Protein AF-0000000082684789 (afdb_homodimer)

Structure (mmCIF, N/CA/C/O backbone):
data_AF-0000000082684789-model_v1
#
loop_
_entity.id
_entity.type
_entity.pdbx_description
1 polymer 'Methyltransferase-like protein 23'
#
loop_
_atom_site.group_PDB
_atom_site.id
_atom_site.type_symbol
_atom_site.label_atom_id
_atom_site.label_alt_id
_atom_site.label_comp_id
_atom_site.label_asym_id
_atom_site.label_entity_id
_atom_site.label_seq_id
_atom_site.pdbx_PDB_ins_code
_atom_site.Cartn_x
_atom_site.Cartn_y
_atom_site.Cartn_z
_atom_site.occupancy
_atom_site.B_iso_or_equiv
_atom_site.auth_seq_id
_atom_site.auth_comp_id
_atom_site.auth_asym_id
_atom_site.auth_atom_id
_atom_site.pdbx_PDB_model_num
ATOM 1 N N . MET A 1 1 ? 18.297 11.562 -16.562 1 19.14 1 MET A N 1
ATOM 2 C CA . MET A 1 1 ? 18.391 10.281 -15.867 1 19.14 1 MET A CA 1
ATOM 3 C C . MET A 1 1 ? 17.328 10.18 -14.773 1 19.14 1 MET A C 1
ATOM 5 O O . MET A 1 1 ? 17.469 10.797 -13.711 1 19.14 1 MET A O 1
ATOM 9 N N . CYS A 1 2 ? 16.109 10.328 -15.102 1 23.72 2 CYS A N 1
ATOM 10 C CA . CYS A 1 2 ? 14.914 10.484 -14.289 1 23.72 2 CYS A CA 1
ATOM 11 C C . CYS A 1 2 ? 14.875 9.461 -13.156 1 23.72 2 CYS A C 1
ATOM 13 O O . CYS A 1 2 ? 14.977 8.258 -13.406 1 23.72 2 CYS A O 1
ATOM 15 N N . GLU A 1 3 ? 15.445 9.695 -12.086 1 31.06 3 GLU A N 1
ATOM 16 C CA . GLU A 1 3 ? 15.523 8.859 -10.891 1 31.06 3 GLU A CA 1
ATOM 17 C C . GLU A 1 3 ? 14.211 8.125 -10.641 1 31.06 3 GLU A C 1
ATOM 19 O O . GLU A 1 3 ? 13.148 8.742 -10.602 1 31.06 3 GLU A O 1
ATOM 24 N N . GLY A 1 4 ? 14.023 7.062 -11.297 1 33.69 4 GLY A N 1
ATOM 25 C CA . GLY A 1 4 ? 12.883 6.16 -11.266 1 33.69 4 GLY A CA 1
ATOM 26 C C . GLY A 1 4 ? 12.148 6.176 -9.938 1 33.69 4 GLY A C 1
ATOM 27 O O . GLY A 1 4 ? 12.766 6.109 -8.875 1 33.69 4 GLY A O 1
ATOM 28 N N . GLU A 1 5 ? 11.141 6.98 -9.734 1 38.53 5 GLU A N 1
ATOM 29 C CA . GLU A 1 5 ? 10.203 7.152 -8.633 1 38.53 5 GLU A CA 1
ATOM 30 C C . GLU A 1 5 ? 9.969 5.832 -7.895 1 38.53 5 GLU A C 1
ATOM 32 O O . GLU A 1 5 ? 9.398 4.895 -8.453 1 38.53 5 GLU A O 1
ATOM 37 N N . LYS A 1 6 ? 10.977 5.301 -7.281 1 45.12 6 LYS A N 1
ATOM 38 C CA . LYS A 1 6 ? 10.875 4.094 -6.465 1 45.12 6 LYS A CA 1
ATOM 39 C C . LYS A 1 6 ? 9.562 4.055 -5.691 1 45.12 6 LYS A C 1
ATOM 41 O O . LYS A 1 6 ? 9.266 4.973 -4.926 1 45.12 6 LYS A O 1
ATOM 46 N N . SER A 1 7 ? 8.484 3.568 -6.297 1 54.78 7 SER A N 1
ATOM 47 C CA . SER A 1 7 ? 7.215 3.33 -5.617 1 54.78 7 SER A CA 1
ATOM 48 C C . SER A 1 7 ? 7.438 2.762 -4.219 1 54.78 7 SER A C 1
ATOM 50 O O . SER A 1 7 ? 8.219 1.825 -4.043 1 54.78 7 SER A O 1
ATOM 52 N N . GLY A 1 8 ? 7.152 3.535 -3.172 1 64.69 8 GLY A N 1
ATOM 53 C CA . GLY A 1 8 ? 7.195 3.025 -1.812 1 64.69 8 GLY A CA 1
ATOM 54 C C . GLY A 1 8 ? 6.41 1.742 -1.628 1 64.69 8 GLY A C 1
ATOM 55 O O . GLY A 1 8 ? 5.5 1.45 -2.404 1 64.69 8 GLY A O 1
ATOM 56 N N . PHE A 1 9 ? 7.109 0.784 -1.031 1 71.69 9 PHE A N 1
ATOM 57 C CA . PHE A 1 9 ? 6.371 -0.429 -0.708 1 71.69 9 PHE A CA 1
ATOM 58 C C . PHE A 1 9 ? 6.418 -0.711 0.789 1 71.69 9 PHE A C 1
ATOM 60 O O . PHE A 1 9 ? 7.246 -0.146 1.506 1 71.69 9 PHE A O 1
ATOM 67 N N . MET A 1 10 ? 5.402 -1.311 1.265 1 74.19 10 MET A N 1
ATOM 68 C CA . MET A 1 10 ? 5.418 -1.916 2.594 1 74.19 10 MET A CA 1
ATOM 69 C C . MET A 1 10 ? 5.676 -3.416 2.506 1 74.19 10 MET A C 1
ATOM 71 O O . MET A 1 10 ? 5.457 -4.027 1.457 1 74.19 10 MET A O 1
ATOM 75 N N . VAL A 1 11 ? 6.281 -3.916 3.646 1 79.12 11 VAL A N 1
ATOM 76 C CA . VAL A 1 11 ? 6.516 -5.355 3.707 1 79.12 11 VAL A CA 1
ATOM 77 C C . VAL A 1 11 ? 5.469 -6.012 4.605 1 79.12 11 VAL A C 1
ATOM 79 O O . VAL A 1 11 ? 5.238 -5.562 5.73 1 79.12 11 VAL A O 1
ATOM 82 N N . ARG A 1 12 ? 4.789 -6.977 4.039 1 82.25 12 ARG A N 1
ATOM 83 C CA . ARG A 1 12 ? 3.82 -7.742 4.82 1 82.25 12 ARG A CA 1
ATOM 84 C C . ARG A 1 12 ? 4.367 -9.125 5.16 1 82.25 12 ARG A C 1
ATOM 86 O O . ARG A 1 12 ? 4.984 -9.781 4.32 1 82.25 12 ARG A O 1
ATOM 93 N N . GLN A 1 13 ? 4.152 -9.43 6.461 1 84.19 13 GLN A N 1
ATOM 94 C CA . GLN A 1 13 ? 4.555 -10.75 6.93 1 84.19 13 GLN A CA 1
ATOM 95 C C . GLN A 1 13 ? 3.393 -11.734 6.875 1 84.19 13 GLN A C 1
ATOM 97 O O . GLN A 1 13 ? 2.268 -11.398 7.254 1 84.19 13 GLN A O 1
ATOM 102 N N . TYR A 1 14 ? 3.6 -12.938 6.328 1 88.69 14 TYR A N 1
ATOM 103 C CA . TYR A 1 14 ? 2.641 -14.031 6.328 1 88.69 14 TYR A CA 1
ATOM 104 C C . TYR A 1 14 ? 3.201 -15.25 7.055 1 88.69 14 TYR A C 1
ATOM 106 O O . TYR A 1 14 ? 4.367 -15.609 6.871 1 88.69 14 TYR A O 1
ATOM 114 N N . THR A 1 15 ? 2.396 -15.844 7.891 1 89.31 15 THR A N 1
ATOM 115 C CA . THR A 1 15 ? 2.826 -16.984 8.688 1 89.31 15 THR A CA 1
ATOM 116 C C . THR A 1 15 ? 1.947 -18.203 8.398 1 89.31 15 THR A C 1
ATOM 118 O O . THR A 1 15 ? 0.724 -18.141 8.547 1 89.31 15 THR A O 1
ATOM 121 N N . PHE A 1 16 ? 2.578 -19.234 8.031 1 92.31 16 PHE A N 1
ATOM 122 C CA . PHE A 1 16 ? 1.882 -20.484 7.766 1 92.31 16 PHE A CA 1
ATOM 123 C C . PHE A 1 16 ? 2.258 -21.547 8.797 1 92.31 16 PHE A C 1
ATOM 125 O O . PHE A 1 16 ? 3.438 -21.719 9.102 1 92.31 16 PHE A O 1
ATOM 132 N N . GLY A 1 17 ? 1.18 -22.297 9.25 1 86.44 17 GLY A N 1
ATOM 133 C CA . GLY A 1 17 ? 1.392 -23.312 10.273 1 86.44 17 GLY A CA 1
ATOM 134 C C . GLY A 1 17 ? 1.145 -22.797 11.68 1 86.44 17 GLY A C 1
ATOM 135 O O . GLY A 1 17 ? 0.669 -21.672 11.867 1 86.44 17 GLY A O 1
ATOM 136 N N . LYS A 1 18 ? 0.953 -23.609 12.734 1 69.31 18 LYS A N 1
ATOM 137 C CA . LYS A 1 18 ? 0.599 -23.281 14.117 1 69.31 18 LYS A CA 1
ATOM 138 C C . LYS A 1 18 ? 1.829 -22.844 14.914 1 69.31 18 LYS A C 1
ATOM 140 O O . LYS A 1 18 ? 2.92 -23.391 14.711 1 69.31 18 LYS A O 1
ATOM 145 N N . GLU A 1 19 ? 1.766 -21.578 15.477 1 57.12 19 GLU A N 1
ATOM 146 C CA . GLU A 1 19 ? 2.727 -21.266 16.531 1 57.12 19 GLU A CA 1
ATOM 147 C C . GLU A 1 19 ? 2.781 -22.375 17.578 1 57.12 19 GLU A C 1
ATOM 149 O O . GLU A 1 19 ? 3.266 -22.156 18.688 1 57.12 19 GLU A O 1
ATOM 154 N N . THR A 1 20 ? 2.008 -23.391 17.547 1 49.44 20 THR A N 1
ATOM 155 C CA . THR A 1 20 ? 2.002 -24.25 18.719 1 49.44 20 THR A CA 1
ATOM 156 C C . THR A 1 20 ? 3.385 -24.844 18.969 1 49.44 20 THR A C 1
ATOM 158 O O . THR A 1 20 ? 4.168 -25 18.031 1 49.44 20 THR A O 1
ATOM 161 N N . GLY A 1 21 ? 3.754 -25.156 20.312 1 42.91 21 GLY A N 1
ATOM 162 C CA . GLY A 1 21 ? 4.871 -25.828 20.969 1 42.91 21 GLY A CA 1
ATOM 163 C C . GLY A 1 21 ? 5.438 -26.969 20.141 1 42.91 21 GLY A C 1
ATOM 164 O O . GLY A 1 21 ? 5.238 -27.031 18.922 1 42.91 21 GLY A O 1
ATOM 165 N N . GLU A 1 22 ? 5.379 -28.297 20.812 1 41.25 22 GLU A N 1
ATOM 166 C CA . GLU A 1 22 ? 6.234 -29.484 20.875 1 41.25 22 GLU A CA 1
ATOM 167 C C . GLU A 1 22 ? 6.062 -30.344 19.609 1 41.25 22 GLU A C 1
ATOM 169 O O . GLU A 1 22 ? 6.434 -31.516 19.609 1 41.25 22 GLU A O 1
ATOM 174 N N . ASN A 1 23 ? 5.168 -29.984 18.656 1 45.16 23 ASN A N 1
ATOM 175 C CA . ASN A 1 23 ? 5.145 -31.25 17.922 1 45.16 23 ASN A CA 1
ATOM 176 C C . ASN A 1 23 ? 6.504 -31.562 17.297 1 45.16 23 ASN A C 1
ATOM 178 O O . ASN A 1 23 ? 7.227 -30.656 16.891 1 45.16 23 ASN A O 1
ATOM 182 N N . GLU A 1 24 ? 7 -32.688 17.547 1 44.59 24 GLU A N 1
ATOM 183 C CA . GLU A 1 24 ? 8.273 -33.375 17.312 1 44.59 24 GLU A CA 1
ATOM 184 C C . GLU A 1 24 ? 8.789 -33.094 15.898 1 44.59 24 GLU A C 1
ATOM 186 O O . GLU A 1 24 ? 10 -33.094 15.672 1 44.59 24 GLU A O 1
ATOM 191 N N . ASP A 1 25 ? 8.039 -33.5 14.781 1 44.06 25 ASP A N 1
ATOM 192 C CA . ASP A 1 25 ? 8.523 -33.75 13.422 1 44.06 25 ASP A CA 1
ATOM 193 C C . ASP A 1 25 ? 8.469 -32.469 12.586 1 44.06 25 ASP A C 1
ATOM 195 O O . ASP A 1 25 ? 7.387 -31.922 12.336 1 44.06 25 ASP A O 1
ATOM 199 N N . GLY A 1 26 ? 9.641 -31.656 12.07 1 53.81 26 GLY A N 1
ATOM 200 C CA . GLY A 1 26 ? 10.164 -30.734 11.078 1 53.81 26 GLY A CA 1
ATOM 201 C C . GLY A 1 26 ? 9.531 -29.359 11.164 1 53.81 26 GLY A C 1
ATOM 202 O O . GLY A 1 26 ? 8.773 -29.062 12.094 1 53.81 26 GLY A O 1
ATOM 203 N N . ARG A 1 27 ? 9.656 -28.344 9.984 1 62.38 27 ARG A N 1
ATOM 204 C CA . ARG A 1 27 ? 9.344 -26.922 9.969 1 62.38 27 ARG A CA 1
ATOM 205 C C . ARG A 1 27 ? 7.871 -26.688 10.266 1 62.38 27 ARG A C 1
ATOM 207 O O . ARG A 1 27 ? 7.004 -27.047 9.461 1 62.38 27 ARG A O 1
ATOM 214 N N . SER A 1 28 ? 7.441 -26.438 11.445 1 80.19 28 SER A N 1
ATOM 215 C CA . SER A 1 28 ? 6.07 -26.266 11.914 1 80.19 28 SER A CA 1
ATOM 216 C C . SER A 1 28 ? 5.508 -24.922 11.492 1 80.19 28 SER A C 1
ATOM 218 O O . SER A 1 28 ? 4.289 -24.719 11.453 1 80.19 28 SER A O 1
ATOM 220 N N . GLU A 1 29 ? 6.465 -24.094 11.141 1 89.62 29 GLU A N 1
ATOM 221 C CA . GLU A 1 29 ? 5.98 -22.766 10.789 1 89.62 29 GLU A CA 1
ATOM 222 C C . GLU A 1 29 ? 6.844 -22.141 9.695 1 89.62 29 GLU A C 1
ATOM 224 O O . GLU A 1 29 ? 8.047 -22.391 9.625 1 89.62 29 GLU A O 1
ATOM 229 N N . LEU A 1 30 ? 6.262 -21.438 8.766 1 92.38 30 LEU A N 1
ATOM 230 C CA . LEU A 1 30 ? 6.973 -20.703 7.734 1 92.38 30 LEU A CA 1
ATOM 231 C C . LEU A 1 30 ? 6.551 -19.234 7.734 1 92.38 30 LEU A C 1
ATOM 233 O O . LEU A 1 30 ? 5.355 -18.922 7.719 1 92.38 30 LEU A O 1
ATOM 237 N N . VAL A 1 31 ? 7.578 -18.406 7.875 1 90.38 31 VAL A N 1
ATOM 238 C CA . VAL A 1 31 ? 7.336 -16.969 7.789 1 90.38 31 VAL A CA 1
ATOM 239 C C . VAL A 1 31 ? 7.926 -16.422 6.488 1 90.38 31 VAL A C 1
ATOM 241 O O . VAL A 1 31 ? 9.078 -16.703 6.156 1 90.38 31 VAL A O 1
ATOM 244 N N . VAL A 1 32 ? 7.086 -15.703 5.688 1 93.38 32 VAL A N 1
ATOM 245 C CA . VAL A 1 32 ? 7.586 -15.086 4.461 1 93.38 32 VAL A CA 1
ATOM 246 C C . VAL A 1 32 ? 7.254 -13.602 4.453 1 93.38 32 VAL A C 1
ATOM 248 O O . VAL A 1 32 ? 6.344 -13.156 5.16 1 93.38 32 VAL A O 1
ATOM 251 N N . PHE A 1 33 ? 8.047 -12.812 3.717 1 88.56 33 PHE A N 1
ATOM 252 C CA . PHE A 1 33 ? 7.914 -11.367 3.617 1 88.56 33 PHE A CA 1
ATOM 253 C C . PHE A 1 33 ? 7.633 -10.945 2.18 1 88.56 33 PHE A C 1
ATOM 255 O O . PHE A 1 33 ? 8.391 -11.281 1.27 1 88.56 33 PHE A O 1
ATOM 262 N N . ILE A 1 34 ? 6.473 -10.258 1.974 1 92.19 34 ILE A N 1
ATOM 263 C CA . ILE A 1 34 ? 6.047 -9.891 0.628 1 92.19 34 ILE A CA 1
ATOM 264 C C . ILE A 1 34 ? 5.883 -8.375 0.537 1 92.19 34 ILE A C 1
ATOM 266 O O . ILE A 1 34 ? 5.266 -7.758 1.409 1 92.19 34 ILE A O 1
ATOM 270 N N . PRO A 1 35 ? 6.445 -7.754 -0.498 1 86.5 35 PRO A N 1
ATOM 271 C CA . PRO A 1 35 ? 6.238 -6.312 -0.675 1 86.5 35 PRO A CA 1
ATOM 272 C C . PRO A 1 35 ? 4.836 -5.977 -1.176 1 86.5 35 PRO A C 1
ATOM 274 O O . PRO A 1 35 ? 4.266 -6.723 -1.978 1 86.5 35 PRO A O 1
ATOM 277 N N . GLU A 1 36 ? 4.203 -5.039 -0.652 1 81.06 36 GLU A N 1
ATOM 278 C CA . GLU A 1 36 ? 2.998 -4.41 -1.182 1 81.06 36 GLU A CA 1
ATOM 279 C C . GLU A 1 36 ? 3.271 -2.977 -1.623 1 81.06 36 GLU A C 1
ATOM 281 O O . GLU A 1 36 ? 3.662 -2.135 -0.812 1 81.06 36 GLU A O 1
ATOM 286 N N . ILE A 1 37 ? 2.963 -2.762 -2.881 1 74.75 37 ILE A N 1
ATOM 287 C CA . ILE A 1 37 ? 3.418 -1.525 -3.506 1 74.75 37 ILE A CA 1
ATOM 288 C C . ILE A 1 37 ? 2.398 -0.417 -3.258 1 74.75 37 ILE A C 1
ATOM 290 O O . ILE A 1 37 ? 1.202 -0.599 -3.502 1 74.75 37 ILE A O 1
ATOM 294 N N . LEU A 1 38 ? 2.887 0.629 -2.748 1 72.38 38 LEU A N 1
ATOM 295 C CA . LEU A 1 38 ? 2.037 1.773 -2.438 1 72.38 38 LEU A CA 1
ATOM 296 C C . LEU A 1 38 ? 1.872 2.676 -3.654 1 72.38 38 LEU A C 1
ATOM 298 O O . LEU A 1 38 ? 2.727 2.689 -4.543 1 72.38 38 LEU A O 1
ATOM 302 N N . ASN A 1 39 ? 0.691 3.227 -3.711 1 72 39 ASN A N 1
ATOM 303 C CA . ASN A 1 39 ? 0.444 4.238 -4.734 1 72 39 ASN A CA 1
ATOM 304 C C . ASN A 1 39 ? 1.445 5.383 -4.645 1 72 39 ASN A C 1
ATOM 306 O O . ASN A 1 39 ? 1.787 5.828 -3.547 1 72 39 ASN A O 1
ATOM 310 N N . SER A 1 40 ? 2.043 5.758 -5.738 1 64.31 40 SER A N 1
ATOM 311 C CA . SER A 1 40 ? 3.094 6.77 -5.781 1 64.31 40 SER A CA 1
ATOM 312 C C . SER A 1 40 ? 2.51 8.18 -5.73 1 64.31 40 SER A C 1
ATOM 314 O O . SER A 1 40 ? 3.248 9.156 -5.59 1 64.31 40 SER A O 1
ATOM 316 N N . GLN A 1 41 ? 1.21 8.18 -5.754 1 72 41 GLN A N 1
ATOM 317 C CA . GLN A 1 41 ? 0.599 9.508 -5.746 1 72 41 GLN A CA 1
ATOM 318 C C . GLN A 1 41 ? 0.696 10.148 -4.367 1 72 41 GLN A C 1
ATOM 320 O O . GLN A 1 41 ? 0.856 9.453 -3.361 1 72 41 GLN A O 1
ATOM 325 N N . TYR A 1 42 ? 0.757 11.453 -4.363 1 76.31 42 TYR A N 1
ATOM 326 C CA . TYR A 1 42 ? 0.801 12.211 -3.119 1 76.31 42 TYR A CA 1
ATOM 327 C C . TYR A 1 42 ? -0.381 11.859 -2.225 1 76.31 42 TYR A C 1
ATOM 329 O O . TYR A 1 42 ? -1.503 11.688 -2.705 1 76.31 42 TYR A O 1
ATOM 337 N N . GLY A 1 43 ? -0.044 11.773 -0.894 1 84.25 43 GLY A N 1
ATOM 338 C CA . GLY A 1 43 ? -1.123 11.664 0.075 1 84.25 43 GLY A CA 1
ATOM 339 C C . GLY A 1 43 ? -1.667 10.25 0.202 1 84.25 43 GLY A C 1
ATOM 340 O O . GLY A 1 43 ? -2.826 10.062 0.576 1 84.25 43 GLY A O 1
ATOM 341 N N . THR A 1 44 ? -0.88 9.297 -0.128 1 85.12 44 THR A N 1
ATOM 342 C CA . THR A 1 44 ? -1.43 7.941 -0.173 1 85.12 44 THR A CA 1
ATOM 343 C C . THR A 1 44 ? -0.842 7.082 0.942 1 85.12 44 THR A C 1
ATOM 345 O O . THR A 1 44 ? -1.305 5.965 1.181 1 85.12 44 THR A O 1
ATOM 348 N N . TYR A 1 45 ? 0.133 7.574 1.597 1 84.31 45 TYR A N 1
ATOM 349 C CA . TYR A 1 45 ? 0.722 6.844 2.715 1 84.31 45 TYR A CA 1
ATOM 350 C C . TYR A 1 45 ? 1.337 7.801 3.727 1 84.31 45 TYR A C 1
ATOM 352 O O . TYR A 1 45 ? 1.426 9.008 3.477 1 84.31 45 TYR A O 1
ATOM 360 N N . VAL A 1 46 ? 1.691 7.27 4.848 1 87.69 46 VAL A N 1
ATOM 361 C CA . VAL A 1 46 ? 2.285 8.078 5.906 1 87.69 46 VAL A CA 1
ATOM 362 C C . VAL A 1 46 ? 3.793 8.195 5.684 1 87.69 46 VAL A C 1
ATOM 364 O O . VAL A 1 46 ? 4.492 7.184 5.605 1 87.69 46 VAL A O 1
ATOM 367 N N . TRP A 1 47 ? 4.285 9.391 5.609 1 85.94 47 TRP A N 1
ATOM 368 C CA . TRP A 1 47 ? 5.715 9.672 5.52 1 85.94 47 TRP A CA 1
ATOM 369 C C . TRP A 1 47 ? 6.324 9.844 6.906 1 85.94 47 TRP A C 1
ATOM 371 O O . TRP A 1 47 ? 5.613 10.148 7.871 1 85.94 47 TRP A O 1
ATOM 381 N N . PRO A 1 48 ? 7.625 9.648 7.055 1 88.62 48 PRO A N 1
ATOM 382 C CA . PRO A 1 48 ? 8.281 9.797 8.359 1 88.62 48 PRO A CA 1
ATOM 383 C C . PRO A 1 48 ? 7.98 11.141 9.016 1 88.62 48 PRO A C 1
ATOM 385 O O . PRO A 1 48 ? 7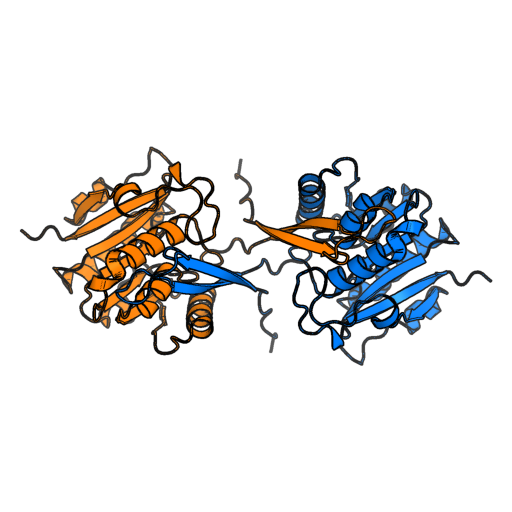.789 11.203 10.234 1 88.62 48 PRO A O 1
ATOM 388 N N . CYS A 1 49 ? 7.945 12.164 8.242 1 94.06 49 CYS A N 1
ATOM 389 C CA . CYS A 1 49 ? 7.684 13.492 8.781 1 94.06 49 CYS A CA 1
ATOM 390 C C . CYS A 1 49 ? 6.332 13.547 9.477 1 94.06 49 CYS A C 1
ATOM 392 O O . CYS A 1 49 ? 6.164 14.266 10.469 1 94.06 49 CYS A O 1
ATOM 394 N N . ALA A 1 50 ? 5.375 12.836 8.906 1 95.69 50 ALA A N 1
ATOM 395 C CA . ALA A 1 50 ? 4.039 12.812 9.5 1 95.69 50 ALA A CA 1
ATOM 396 C C . ALA A 1 50 ? 4.059 12.148 10.875 1 95.69 50 ALA A C 1
ATOM 398 O O . ALA A 1 50 ? 3.369 12.594 11.797 1 95.69 50 ALA A O 1
ATOM 399 N N . VAL A 1 51 ? 4.852 11.125 11.039 1 93.94 51 VAL A N 1
ATOM 400 C CA . VAL A 1 51 ? 4.961 10.43 12.32 1 93.94 51 VAL A CA 1
ATOM 401 C C . VAL A 1 51 ? 5.598 11.352 13.359 1 93.94 51 VAL A C 1
ATOM 403 O O . VAL A 1 51 ? 5.133 11.43 14.5 1 93.94 51 VAL A O 1
ATOM 406 N N . VAL A 1 52 ? 6.617 12.055 12.945 1 95.62 52 VAL A N 1
ATOM 407 C CA . VAL A 1 52 ? 7.328 12.969 13.836 1 95.62 52 VAL A CA 1
ATOM 408 C C . VAL A 1 52 ? 6.395 14.094 14.273 1 95.62 52 VAL A C 1
ATOM 410 O O . VAL A 1 52 ? 6.316 14.414 15.461 1 95.62 52 VAL A O 1
ATOM 413 N N . LEU A 1 53 ? 5.695 14.703 13.312 1 98.19 53 LEU A N 1
ATOM 414 C CA . LEU A 1 53 ? 4.758 15.758 13.664 1 98.19 53 LEU A CA 1
ATOM 415 C C . LEU A 1 53 ? 3.658 15.227 14.578 1 98.19 53 LEU A C 1
ATOM 417 O O . LEU A 1 53 ? 3.264 15.898 15.539 1 98.19 53 LEU A O 1
ATOM 421 N N . ALA A 1 54 ? 3.16 14.039 14.266 1 98.19 54 ALA A N 1
ATOM 422 C CA . ALA A 1 54 ? 2.139 13.43 15.117 1 98.19 54 ALA A CA 1
ATOM 423 C C . ALA A 1 54 ? 2.658 13.219 16.531 1 98.19 54 ALA A C 1
ATOM 425 O O . ALA A 1 54 ? 1.926 13.422 17.5 1 98.19 54 ALA A O 1
ATOM 426 N N . GLN A 1 55 ? 3.895 12.797 16.656 1 96.19 55 GLN A N 1
ATOM 427 C CA . GLN A 1 55 ? 4.52 12.641 17.969 1 96.19 55 GLN A CA 1
ATOM 428 C C . GLN A 1 55 ? 4.574 13.969 18.703 1 96.19 55 GLN A C 1
ATOM 430 O O . GLN A 1 55 ? 4.387 14.016 19.922 1 96.19 55 GLN A O 1
ATOM 435 N N . TYR A 1 56 ? 4.906 15.023 18.016 1 98.06 56 TYR A N 1
ATOM 436 C CA . TYR A 1 56 ? 4.918 16.344 18.641 1 98.06 56 TYR A CA 1
ATOM 437 C C . TYR A 1 56 ? 3.533 16.719 19.141 1 98.06 56 TYR A C 1
ATOM 439 O O . TYR A 1 56 ? 3.393 17.25 20.25 1 98.06 56 TYR A O 1
ATOM 447 N N . VAL A 1 57 ? 2.529 16.469 18.297 1 98.5 57 VAL A N 1
ATOM 448 C CA . VAL A 1 57 ? 1.14 16.734 18.672 1 98.5 57 VAL A CA 1
ATOM 449 C C . VAL A 1 57 ? 0.787 15.945 19.922 1 98.5 57 VAL A C 1
ATOM 451 O O . VAL A 1 57 ? 0.25 16.5 20.891 1 98.5 57 VAL A O 1
ATOM 454 N N . TRP A 1 58 ? 1.116 14.727 19.969 1 97.38 58 TRP A N 1
ATOM 455 C CA . TRP A 1 58 ? 0.843 13.867 21.125 1 97.38 58 TRP A CA 1
ATOM 456 C C . TRP A 1 58 ? 1.562 14.383 22.359 1 97.38 58 TRP A C 1
ATOM 458 O O . TRP A 1 58 ? 0.981 14.43 23.453 1 97.38 58 TRP A O 1
ATOM 468 N N . PHE A 1 59 ? 2.807 14.703 22.188 1 95.81 59 PHE A N 1
ATOM 469 C CA . PHE A 1 59 ? 3.617 15.18 23.297 1 95.81 59 PHE A CA 1
ATOM 470 C C . PHE A 1 59 ? 2.99 16.406 23.938 1 95.81 59 PHE A C 1
ATOM 472 O O . PHE A 1 59 ? 3.059 16.594 25.156 1 95.81 59 PHE A O 1
ATOM 479 N N . HIS A 1 60 ? 2.367 17.266 23.172 1 97.31 60 HIS A N 1
ATOM 480 C CA . HIS A 1 60 ? 1.754 18.5 23.656 1 97.31 60 HIS A CA 1
ATOM 481 C C . HIS A 1 60 ? 0.239 18.344 23.75 1 97.31 60 HIS A C 1
ATOM 483 O O . HIS A 1 60 ? -0.49 19.344 23.672 1 97.31 60 HIS A O 1
ATOM 489 N N . ARG A 1 61 ? -0.238 17.156 23.875 1 96.44 61 ARG A N 1
ATOM 490 C CA . ARG A 1 61 ? -1.66 16.844 23.797 1 96.44 61 ARG A CA 1
ATOM 491 C C . ARG A 1 61 ? -2.451 17.609 24.859 1 96.44 61 ARG A C 1
ATOM 493 O O . ARG A 1 61 ? -3.602 17.984 24.625 1 96.44 61 ARG A O 1
ATOM 500 N N . ARG A 1 62 ? -1.939 17.859 25.984 1 94.75 62 ARG A N 1
ATOM 501 C CA . ARG A 1 62 ? -2.648 18.5 27.078 1 94.75 62 ARG A CA 1
ATOM 502 C C . ARG A 1 62 ? -3.004 19.953 26.734 1 94.75 62 ARG A C 1
ATOM 504 O O . ARG A 1 62 ? -3.947 20.516 27.297 1 94.75 62 ARG A O 1
ATOM 511 N N . GLU A 1 63 ? -2.289 20.484 25.797 1 95.69 63 GLU A N 1
ATOM 512 C CA . GLU A 1 63 ? -2.521 21.875 25.422 1 95.69 63 GLU A CA 1
ATOM 513 C C . GLU A 1 63 ? -3.494 21.969 24.25 1 95.69 63 GLU A C 1
ATOM 515 O O . GLU A 1 63 ? -3.906 23.062 23.859 1 95.69 63 GLU A O 1
ATOM 520 N N . LEU A 1 64 ? -3.945 20.875 23.766 1 96.94 64 LEU A N 1
ATOM 521 C CA . LEU A 1 64 ? -4.652 20.891 22.484 1 96.94 64 LEU A CA 1
ATOM 522 C C . LEU A 1 64 ? -6.16 20.984 22.703 1 96.94 64 LEU A C 1
ATOM 524 O O . LEU A 1 64 ? -6.906 21.281 21.766 1 96.94 64 LEU A O 1
ATOM 528 N N . THR A 1 65 ? -6.609 20.703 23.922 1 96.06 65 THR A N 1
ATOM 529 C CA . THR A 1 65 ? -8.047 20.688 24.172 1 96.06 65 THR A CA 1
ATOM 530 C C . THR A 1 65 ? -8.672 22.031 23.812 1 96.06 65 THR A C 1
ATOM 532 O O . THR A 1 65 ? -8.258 23.078 24.328 1 96.06 65 THR A O 1
ATOM 535 N N . GLY A 1 66 ? -9.609 22.031 22.859 1 96.19 66 GLY A N 1
ATOM 536 C CA . GLY A 1 66 ? -10.344 23.234 22.5 1 96.19 66 GLY A CA 1
ATOM 537 C C . GLY A 1 66 ? -9.609 24.094 21.5 1 96.19 66 GLY A C 1
ATOM 538 O O . GLY A 1 66 ? -10.141 25.109 21.016 1 96.19 66 GLY A O 1
ATOM 539 N N . LYS A 1 67 ? -8.391 23.766 21.234 1 98.12 67 LYS A N 1
ATOM 540 C CA . LYS A 1 67 ? -7.625 24.547 20.266 1 98.12 67 LYS A CA 1
ATOM 541 C C . LYS A 1 67 ? -8.141 24.312 18.844 1 98.12 67 LYS A C 1
ATOM 543 O O . LYS A 1 67 ? -8.5 23.188 18.484 1 98.12 67 LYS A O 1
ATOM 548 N N . LYS A 1 68 ? -8.266 25.391 18.094 1 98.5 68 LYS A N 1
ATOM 549 C CA . LYS A 1 68 ? -8.617 25.312 16.672 1 98.5 68 LYS A CA 1
ATOM 550 C C . LYS A 1 68 ? -7.398 25 15.82 1 98.5 68 LYS A C 1
ATOM 552 O O . LYS A 1 68 ? -6.426 25.75 15.805 1 98.5 68 LYS A O 1
ATOM 557 N N . ILE A 1 69 ? -7.5 23.906 15.094 1 98.75 69 ILE A N 1
ATOM 558 C CA . ILE A 1 69 ? -6.328 23.375 14.406 1 98.75 69 ILE A CA 1
ATOM 559 C C . ILE A 1 69 ? -6.668 23.109 12.938 1 98.75 69 ILE A C 1
ATOM 561 O O . ILE A 1 69 ? -7.73 22.562 12.625 1 98.75 69 ILE A O 1
ATOM 565 N N . LEU A 1 70 ? -5.809 23.531 12.008 1 98.81 70 LEU A N 1
ATOM 566 C CA . LEU A 1 70 ? -5.902 23.219 10.586 1 98.81 70 LEU A CA 1
ATOM 567 C C . LEU A 1 70 ? -4.68 22.438 10.117 1 98.81 70 LEU A C 1
ATOM 569 O O . LEU A 1 70 ? -3.543 22.844 10.383 1 98.81 70 LEU A O 1
ATOM 573 N N . GLU A 1 71 ? -4.914 21.297 9.547 1 98.88 71 GLU A N 1
ATOM 574 C CA . GLU A 1 71 ? -3.805 20.641 8.859 1 98.88 71 GLU A CA 1
ATOM 575 C C . GLU A 1 71 ? -3.838 20.922 7.363 1 98.88 71 GLU A C 1
ATOM 577 O O . GLU A 1 71 ? -4.863 20.719 6.711 1 98.88 71 GLU A O 1
ATOM 582 N N . ILE A 1 72 ? -2.75 21.422 6.84 1 98.5 72 ILE A N 1
ATOM 583 C CA . ILE A 1 72 ? -2.65 21.641 5.402 1 98.5 72 ILE A CA 1
ATOM 584 C C . ILE A 1 72 ? -1.842 20.516 4.758 1 98.5 72 ILE A C 1
ATOM 586 O O . ILE A 1 72 ? -0.893 20.016 5.359 1 98.5 72 ILE A O 1
ATOM 590 N N . GLY A 1 73 ? -2.217 20.125 3.52 1 97.75 73 GLY A N 1
ATOM 591 C CA . GLY A 1 73 ? -1.579 18.969 2.912 1 97.75 73 GLY A CA 1
ATOM 592 C C . GLY A 1 73 ? -1.718 17.703 3.742 1 97.75 73 GLY A C 1
ATOM 593 O O . GLY A 1 73 ? -0.73 17.016 3.996 1 97.75 73 GLY A O 1
ATOM 594 N N . ALA A 1 74 ? -2.9 17.406 4.078 1 97.75 74 ALA A N 1
ATOM 595 C CA . ALA A 1 74 ? -3.139 16.406 5.125 1 97.75 74 ALA A CA 1
ATOM 596 C C . ALA A 1 74 ? -2.852 15 4.617 1 97.75 74 ALA A C 1
ATOM 598 O O . ALA A 1 74 ? -2.514 14.109 5.402 1 97.75 74 ALA A O 1
ATOM 599 N N . GLY A 1 75 ? -3.033 14.773 3.283 1 94.88 75 GLY A N 1
ATOM 600 C CA . GLY A 1 75 ? -2.826 13.43 2.779 1 94.88 75 GLY A CA 1
ATOM 601 C C . GLY A 1 75 ? -3.691 12.391 3.473 1 94.88 75 GLY A C 1
ATOM 602 O O . GLY A 1 75 ? -4.918 12.477 3.432 1 94.88 75 GLY A O 1
ATOM 603 N N . VAL A 1 76 ? -3.031 11.469 4.195 1 93.44 76 VAL A N 1
ATOM 604 C CA . VAL A 1 76 ? -3.801 10.477 4.941 1 93.44 76 VAL A CA 1
ATOM 605 C C . VAL A 1 76 ? -3.984 10.945 6.383 1 93.44 76 VAL A C 1
ATOM 607 O O . VAL A 1 76 ? -4.613 10.25 7.188 1 93.44 76 VAL A O 1
ATOM 610 N N . SER A 1 77 ? -3.514 12.094 6.812 1 97.69 77 SER A N 1
ATOM 611 C CA . SER A 1 77 ? -3.926 12.969 7.906 1 97.69 77 SER A CA 1
ATOM 612 C C . SER A 1 77 ? -3.549 12.375 9.258 1 97.69 77 SER A C 1
ATOM 614 O O . SER A 1 77 ? -4.281 12.539 10.242 1 97.69 77 SER A O 1
ATOM 616 N N . LEU A 1 78 ? -2.391 11.727 9.359 1 97 78 LEU A N 1
ATOM 617 C CA . LEU A 1 78 ? -1.991 11.148 10.641 1 97 78 LEU A CA 1
ATOM 618 C C . LEU A 1 78 ? -1.888 12.227 11.711 1 97 78 LEU A C 1
ATOM 620 O O . LEU A 1 78 ? -2.512 12.117 12.773 1 97 78 LEU A O 1
ATOM 624 N N . PRO A 1 79 ? -1.203 13.367 11.547 1 98.69 79 PRO A N 1
ATOM 625 C CA . PRO A 1 79 ? -1.113 14.383 12.602 1 98.69 79 PRO A CA 1
ATOM 626 C C . PRO A 1 79 ? -2.477 14.945 12.992 1 98.69 79 PRO A C 1
ATOM 628 O O . PRO A 1 79 ? -2.762 15.117 14.18 1 98.69 79 PRO A O 1
ATOM 631 N N . GLY A 1 80 ? -3.287 15.25 11.984 1 98.81 80 GLY A N 1
ATOM 632 C CA . GLY A 1 80 ? -4.609 15.789 12.25 1 98.81 80 GLY A CA 1
ATOM 633 C C . GLY A 1 80 ? -5.5 14.836 13.023 1 98.81 80 GLY A C 1
ATOM 634 O O . GLY A 1 80 ? -6.242 15.258 13.914 1 98.81 80 GLY A O 1
ATOM 635 N N . VAL A 1 81 ? -5.449 13.586 12.734 1 98.44 81 VAL A N 1
ATOM 636 C CA . VAL A 1 81 ? -6.223 12.578 13.445 1 98.44 81 VAL A CA 1
ATOM 637 C C . VAL A 1 81 ? -5.785 12.516 14.906 1 98.44 81 VAL A C 1
ATOM 639 O O . VAL A 1 81 ? -6.621 12.477 15.812 1 98.44 81 VAL A O 1
ATOM 642 N N . VAL A 1 82 ? -4.465 12.508 15.148 1 98 82 VAL A N 1
ATOM 643 C CA . VAL A 1 82 ? -3.947 12.5 16.516 1 98 82 VAL A CA 1
ATOM 644 C C . VAL A 1 82 ? -4.43 13.742 17.266 1 98 82 VAL A C 1
ATOM 646 O O . VAL A 1 82 ? -4.883 13.656 18.406 1 98 82 VAL A O 1
ATOM 649 N N . ALA A 1 83 ? -4.402 14.844 16.625 1 98.75 83 ALA A N 1
ATOM 650 C CA . ALA A 1 83 ? -4.836 16.094 17.25 1 98.75 83 ALA A CA 1
ATOM 651 C C . ALA A 1 83 ? -6.312 16.031 17.625 1 98.75 83 ALA A C 1
ATOM 653 O O . ALA A 1 83 ? -6.695 16.453 18.719 1 98.75 83 ALA A O 1
ATOM 654 N N . ALA A 1 84 ? -7.113 15.539 16.688 1 98.5 84 ALA A N 1
ATOM 655 C CA . ALA A 1 84 ? -8.547 15.43 16.953 1 98.5 84 ALA A CA 1
ATOM 656 C C . ALA A 1 84 ? -8.812 14.508 18.141 1 98.5 84 ALA A C 1
ATOM 658 O O . ALA A 1 84 ? -9.617 14.836 19.016 1 98.5 84 ALA A O 1
ATOM 659 N N . LYS A 1 85 ? -8.109 13.406 18.188 1 96.81 85 LYS A N 1
ATOM 660 C CA . LYS A 1 85 ? -8.273 12.43 19.266 1 96.81 85 LYS A CA 1
ATOM 661 C C . LYS A 1 85 ? -7.785 12.992 20.594 1 96.81 85 LYS A C 1
ATOM 663 O O . LYS A 1 85 ? -8.18 12.516 21.656 1 96.81 85 LYS A O 1
ATOM 668 N N . CYS A 1 86 ? -6.953 14.016 20.562 1 96.38 86 CYS A N 1
ATOM 669 C CA . CYS A 1 86 ? -6.434 14.664 21.75 1 96.38 86 CYS A CA 1
ATOM 670 C C . CYS A 1 86 ? -7.309 15.844 22.172 1 96.38 86 CYS A C 1
ATOM 672 O O . CYS A 1 86 ? -6.949 16.609 23.062 1 96.38 86 CYS A O 1
ATOM 674 N N . GLY A 1 87 ? -8.422 16 21.484 1 96.81 87 GLY A N 1
ATOM 675 C CA . GLY A 1 87 ? -9.391 17 21.922 1 96.81 87 GLY A CA 1
ATOM 676 C C . GLY A 1 87 ? -9.336 18.281 21.125 1 96.81 87 GLY A C 1
ATOM 677 O O . GLY A 1 87 ? -10.062 19.234 21.406 1 96.81 87 GLY A O 1
ATOM 678 N N . GLY A 1 88 ? -8.484 18.359 20.125 1 98.25 88 GLY A N 1
ATOM 679 C CA . GLY A 1 88 ? -8.445 19.531 19.266 1 98.25 88 GLY A CA 1
ATOM 680 C C . GLY A 1 88 ? -9.648 19.641 18.359 1 98.25 88 GLY A C 1
ATOM 681 O O . GLY A 1 88 ? -10.242 18.641 17.969 1 98.25 88 GLY A O 1
ATOM 682 N N . GLU A 1 89 ? -10.039 20.859 18.078 1 98.56 89 GLU A N 1
ATOM 683 C CA . GLU A 1 89 ? -11.016 21.141 17.016 1 98.56 89 GLU A CA 1
ATOM 684 C C . GLU A 1 89 ? -10.352 21.234 15.656 1 98.56 89 GLU A C 1
ATOM 686 O O . GLU A 1 89 ? -9.906 22.312 15.25 1 98.56 89 GLU A O 1
ATOM 691 N N . VAL A 1 90 ? -10.367 20.156 14.953 1 98.75 90 VAL A N 1
ATOM 692 C CA . VAL A 1 90 ? -9.477 19.984 13.805 1 98.75 90 VAL A CA 1
ATOM 693 C C . VAL A 1 90 ? -10.266 20.172 12.508 1 98.75 90 VAL A C 1
ATOM 695 O O . VAL A 1 90 ? -11.414 19.719 12.406 1 98.75 90 VAL A O 1
ATOM 698 N N . ILE A 1 91 ? -9.68 20.828 11.57 1 98.75 91 ILE A N 1
ATOM 699 C CA . ILE A 1 91 ? -10.055 20.828 10.164 1 98.75 91 ILE A CA 1
ATOM 700 C C . ILE A 1 91 ? -8.93 20.234 9.328 1 98.75 91 ILE A C 1
ATOM 702 O O . ILE A 1 91 ? -7.762 20.578 9.508 1 98.75 91 ILE A O 1
ATOM 706 N N . LEU A 1 92 ? -9.297 19.281 8.5 1 98.69 92 LEU A N 1
ATOM 707 C CA . LEU A 1 92 ? -8.32 18.703 7.582 1 98.69 92 LEU A CA 1
ATOM 708 C C . LEU A 1 92 ? -8.469 19.312 6.188 1 98.69 92 LEU A C 1
ATOM 710 O O . LEU A 1 92 ? -9.586 19.562 5.727 1 98.69 92 LEU A O 1
ATOM 714 N N . SER A 1 93 ? -7.27 19.531 5.527 1 98.25 93 SER A N 1
ATOM 715 C CA . SER A 1 93 ? -7.348 20.062 4.164 1 98.25 93 SER A CA 1
ATOM 716 C C . SER A 1 93 ? -6.262 19.453 3.279 1 98.25 93 SER A C 1
ATOM 718 O O . SER A 1 93 ? -5.211 19.047 3.771 1 98.25 93 SER A O 1
ATOM 720 N N . ASP A 1 94 ? -6.562 19.375 2.068 1 97.31 94 ASP A N 1
ATOM 721 C CA . ASP A 1 94 ? -5.645 19.078 0.975 1 97.31 94 ASP A CA 1
ATOM 722 C C . ASP A 1 94 ? -6.082 19.766 -0.313 1 97.31 94 ASP A C 1
ATOM 724 O O . ASP A 1 94 ? -7.129 20.422 -0.349 1 97.31 94 ASP A O 1
ATOM 728 N N . SER A 1 95 ? -5.176 19.688 -1.324 1 95.94 95 SER A N 1
ATOM 729 C CA . SER A 1 95 ? -5.441 20.375 -2.578 1 95.94 95 SER A CA 1
ATOM 730 C C . SER A 1 95 ? -6.836 20.062 -3.105 1 95.94 95 SER A C 1
ATOM 732 O O . SER A 1 95 ? -7.234 18.891 -3.158 1 95.94 95 SER A O 1
ATOM 734 N N . ALA A 1 96 ? -7.574 21.109 -3.516 1 94.38 96 ALA A N 1
ATOM 735 C CA . ALA A 1 96 ? -8.898 20.938 -4.117 1 94.38 96 ALA A CA 1
ATOM 736 C C . ALA A 1 96 ? -8.797 20.172 -5.438 1 94.38 96 ALA A C 1
ATOM 738 O O . ALA A 1 96 ? -9.781 19.594 -5.898 1 94.38 96 ALA A O 1
ATOM 739 N N . GLU A 1 97 ? -7.633 20.109 -5.949 1 92.56 97 GLU A N 1
ATOM 740 C CA . GLU A 1 97 ? -7.41 19.469 -7.242 1 92.56 97 GLU A CA 1
ATOM 741 C C . GLU A 1 97 ? -7.086 17.984 -7.074 1 92.56 97 GLU A C 1
ATOM 743 O O . GLU A 1 97 ? -6.93 17.266 -8.062 1 92.56 97 GLU A O 1
ATOM 748 N N . LEU A 1 98 ? -6.957 17.562 -5.906 1 90.69 98 LEU A N 1
ATOM 749 C CA . LEU A 1 98 ? -6.641 16.156 -5.621 1 90.69 98 LEU A CA 1
ATOM 750 C C . LEU A 1 98 ? -7.742 15.508 -4.793 1 90.69 98 LEU A C 1
ATOM 752 O O . LEU A 1 98 ? -7.547 15.219 -3.611 1 90.69 98 LEU A O 1
ATOM 756 N N . PRO A 1 99 ? -8.852 15.195 -5.406 1 90.81 99 PRO A N 1
ATOM 757 C CA . PRO A 1 99 ? -9.984 14.648 -4.664 1 90.81 99 PRO A CA 1
ATOM 758 C C . PRO A 1 99 ? -9.641 13.359 -3.922 1 90.81 99 PRO A C 1
ATOM 760 O O . PRO A 1 99 ? -10.227 13.062 -2.875 1 90.81 99 PRO A O 1
ATOM 763 N N . GLN A 1 100 ? -8.664 12.602 -4.414 1 86.94 100 GLN A N 1
ATOM 764 C CA . GLN A 1 100 ? -8.289 11.352 -3.76 1 86.94 100 GLN A CA 1
ATOM 765 C C . GLN A 1 100 ? -7.695 11.617 -2.377 1 86.94 100 GLN A C 1
ATOM 767 O O . GLN A 1 100 ? -7.879 10.812 -1.457 1 86.94 100 GLN A O 1
ATOM 772 N N . CYS A 1 101 ? -6.965 12.656 -2.258 1 91.81 101 CYS A N 1
ATOM 773 C CA . CYS A 1 101 ? -6.402 13.008 -0.958 1 91.81 101 CYS A CA 1
ATOM 774 C C . CYS A 1 101 ? -7.504 13.367 0.031 1 91.81 101 CYS A C 1
ATOM 776 O O . CYS A 1 101 ? -7.426 13.016 1.21 1 91.81 101 CYS A O 1
ATOM 778 N N . LEU A 1 102 ? -8.523 14.07 -0.458 1 94.88 102 LEU A N 1
ATOM 779 C CA . LEU A 1 102 ? -9.656 14.414 0.393 1 94.88 102 LEU A CA 1
ATOM 780 C C . LEU A 1 102 ? -10.406 13.156 0.829 1 94.88 102 LEU A C 1
ATOM 782 O O . LEU A 1 102 ? -10.805 13.039 1.989 1 94.88 102 LEU A O 1
ATOM 786 N N . GLU A 1 103 ? -10.547 12.305 -0.04 1 92.31 103 GLU A N 1
ATOM 787 C CA . GLU A 1 103 ? -11.195 11.039 0.287 1 92.31 103 GLU A CA 1
ATOM 788 C C . GLU A 1 103 ? -10.398 10.266 1.337 1 92.31 103 GLU A C 1
ATOM 790 O O . GLU A 1 103 ? -10.977 9.656 2.238 1 92.31 103 GLU A O 1
ATOM 795 N N . ASN A 1 104 ? -9.07 10.273 1.177 1 91.56 104 ASN A N 1
ATOM 796 C CA . ASN A 1 104 ? -8.203 9.617 2.156 1 91.56 104 ASN A CA 1
ATOM 797 C C . ASN A 1 104 ? -8.391 10.211 3.549 1 91.56 104 ASN A C 1
ATOM 799 O O . ASN A 1 104 ? -8.398 9.484 4.543 1 91.56 104 ASN A O 1
ATOM 803 N N . CYS A 1 105 ? -8.57 11.516 3.619 1 96.19 105 CYS A N 1
ATOM 804 C CA . CYS A 1 105 ? -8.828 12.18 4.891 1 96.19 105 CYS A CA 1
ATOM 805 C C . CYS A 1 105 ? -10.125 11.68 5.516 1 96.19 105 CYS A C 1
ATOM 807 O O . CYS A 1 105 ? -10.164 11.367 6.707 1 96.19 105 CYS A O 1
ATOM 809 N N . HIS A 1 106 ? -11.125 11.641 4.711 1 95.56 106 HIS A N 1
ATOM 810 C CA . HIS A 1 106 ? -12.414 11.156 5.191 1 95.56 106 HIS A CA 1
ATOM 811 C C . HIS A 1 106 ? -12.305 9.734 5.727 1 95.56 106 HIS A C 1
ATOM 813 O O . HIS A 1 106 ? -12.883 9.414 6.77 1 95.56 106 HIS A O 1
ATOM 819 N N . GLN A 1 107 ? -11.594 8.922 5.043 1 90.19 107 GLN A N 1
ATOM 820 C CA . GLN A 1 107 ? -11.422 7.535 5.473 1 90.19 107 GLN A CA 1
ATOM 821 C C . GLN A 1 107 ? -10.688 7.461 6.809 1 90.19 107 GLN A C 1
ATOM 823 O O . GLN A 1 107 ? -11.055 6.668 7.68 1 90.19 107 GLN A O 1
ATOM 828 N N . SER A 1 108 ? -9.641 8.234 6.934 1 94.44 108 SER A N 1
ATOM 829 C CA . SER A 1 108 ? -8.922 8.289 8.203 1 94.44 108 SER A CA 1
ATOM 830 C C . SER A 1 108 ? -9.836 8.703 9.344 1 94.44 108 SER A C 1
ATOM 832 O O . SER A 1 108 ? -9.781 8.125 10.43 1 94.44 108 SER A O 1
ATOM 834 N N . CYS A 1 109 ? -10.688 9.719 9.078 1 96.56 109 CYS A N 1
ATOM 835 C CA . CYS A 1 109 ? -11.648 10.164 10.086 1 96.56 109 CYS A CA 1
ATOM 836 C C . CYS A 1 109 ? -12.609 9.039 10.453 1 96.56 109 CYS A C 1
ATOM 838 O O . CYS A 1 109 ? -12.852 8.789 11.633 1 96.56 109 CYS A O 1
ATOM 840 N N . GLN A 1 110 ? -13.125 8.398 9.484 1 92.94 110 GLN A N 1
ATOM 841 C CA . GLN A 1 110 ? -14.062 7.297 9.703 1 92.94 110 GLN A CA 1
ATOM 842 C C . GLN A 1 110 ? -13.422 6.188 10.539 1 92.94 110 GLN A C 1
ATOM 844 O O . GLN A 1 110 ? -14.023 5.699 11.492 1 92.94 110 GLN A O 1
ATOM 849 N N . MET A 1 111 ? -12.227 5.859 10.25 1 88.56 111 MET A N 1
ATOM 850 C CA . MET A 1 111 ? -11.523 4.75 10.891 1 88.56 111 MET A CA 1
ATOM 851 C C . MET A 1 111 ? -11.227 5.07 12.352 1 88.56 111 MET A C 1
ATOM 853 O O . MET A 1 111 ? -10.984 4.164 13.156 1 88.56 111 MET A O 1
ATOM 857 N N . ASN A 1 112 ? -11.234 6.312 12.68 1 94.19 112 ASN A N 1
ATOM 858 C CA . ASN A 1 112 ? -10.891 6.711 14.039 1 94.19 112 ASN A CA 1
ATOM 859 C C . ASN A 1 112 ? -12.102 7.262 14.789 1 94.19 112 ASN A C 1
ATOM 861 O O . ASN A 1 112 ? -11.961 7.816 15.883 1 94.19 112 ASN A O 1
ATOM 865 N N . GLY A 1 113 ? -13.273 7.184 14.18 1 92.94 113 GLY A N 1
ATOM 866 C CA . GLY A 1 113 ? -14.508 7.578 14.844 1 92.94 113 GLY A CA 1
ATOM 867 C C . GLY A 1 113 ? -14.625 9.078 15.039 1 92.94 113 GLY A C 1
ATOM 868 O O . GLY A 1 113 ? -15.148 9.531 16.062 1 92.94 113 GLY A O 1
ATOM 869 N N . ILE A 1 114 ? -14.055 9.859 14.242 1 96.44 114 ILE A N 1
ATOM 870 C CA . ILE A 1 114 ? -14.117 11.312 14.352 1 96.44 114 ILE A CA 1
ATOM 871 C C . ILE A 1 114 ? -14.773 11.906 13.109 1 96.44 114 ILE A C 1
ATOM 873 O O . ILE A 1 114 ? -14.227 12.812 12.477 1 96.44 114 ILE A O 1
ATOM 877 N N . LEU A 1 115 ? -15.906 11.516 12.766 1 93.81 115 LEU A N 1
ATOM 878 C CA . LEU A 1 115 ? -16.641 11.859 11.547 1 93.81 115 LEU A CA 1
ATOM 879 C C . LEU A 1 115 ? -17 13.344 11.539 1 93.81 115 LEU A C 1
ATOM 881 O O . LEU A 1 115 ? -17.328 13.898 10.492 1 93.81 115 LEU A O 1
ATOM 885 N N . GLU A 1 116 ? -16.969 13.914 12.664 1 96.06 116 GLU A N 1
ATOM 886 C CA . GLU A 1 116 ? -17.344 15.312 12.781 1 96.06 116 GLU A CA 1
ATOM 887 C C . GLU A 1 116 ? -16.25 16.234 12.25 1 96.06 116 GLU A C 1
ATOM 889 O O . GLU A 1 116 ? -16.484 17.422 12.031 1 96.06 116 GLU A O 1
ATOM 894 N N . VAL A 1 117 ? -15.039 15.742 12.039 1 98.25 117 VAL A N 1
ATOM 895 C CA . VAL A 1 117 ? -13.922 16.547 11.555 1 98.25 117 VAL A CA 1
ATOM 896 C C . VAL A 1 117 ? -14.18 16.984 10.109 1 98.25 117 VAL A C 1
ATOM 898 O O . VAL A 1 117 ? -14.312 16.125 9.227 1 98.25 117 VAL A O 1
ATOM 901 N N . PRO A 1 118 ? -14.227 18.25 9.836 1 98.19 118 PRO A N 1
ATOM 902 C CA . PRO A 1 118 ? -14.422 18.688 8.453 1 98.19 118 PRO A CA 1
ATOM 903 C C . PRO A 1 118 ? -13.195 18.453 7.578 1 98.19 118 PRO A C 1
ATOM 905 O O . PRO A 1 118 ? -12.062 18.594 8.047 1 98.19 118 PRO A O 1
ATOM 908 N N . VAL A 1 119 ? -13.445 18.109 6.363 1 98 119 VAL A N 1
ATOM 909 C CA . VAL A 1 119 ? -12.422 17.984 5.332 1 98 119 VAL A CA 1
ATOM 910 C C . VAL A 1 119 ? -12.711 18.953 4.191 1 98 119 VAL A C 1
ATOM 912 O O . VAL A 1 119 ? -13.789 18.906 3.59 1 98 119 VAL A O 1
ATOM 915 N N . ILE A 1 120 ? -11.703 19.812 3.873 1 97.62 120 ILE A N 1
ATOM 916 C CA . ILE A 1 120 ? -11.977 20.812 2.859 1 97.62 120 ILE A CA 1
ATOM 917 C C . ILE A 1 120 ? -10.859 20.828 1.82 1 97.62 120 ILE A C 1
ATOM 919 O O . ILE A 1 120 ? -9.734 20.422 2.109 1 97.62 120 ILE A O 1
ATOM 923 N N . GLY A 1 121 ? -11.172 21.328 0.644 1 97.12 121 GLY A N 1
ATOM 924 C CA . GLY A 1 121 ? -10.164 21.578 -0.372 1 97.12 121 GLY A CA 1
ATOM 925 C C . GLY A 1 121 ? -9.461 22.922 -0.199 1 97.12 121 GLY A C 1
ATOM 926 O O . GLY A 1 121 ? -10.109 23.969 -0.184 1 97.12 121 GLY A O 1
ATOM 927 N N . LEU A 1 122 ? -8.188 22.906 -0.011 1 96.75 122 LEU A N 1
ATOM 928 C CA . LEU A 1 122 ? -7.355 24.109 0.117 1 96.75 122 LEU A CA 1
ATOM 929 C C . LEU A 1 122 ? -6.094 23.984 -0.731 1 96.75 122 LEU A C 1
ATOM 931 O O . LEU A 1 122 ? -5.172 23.25 -0.379 1 96.75 122 LEU A O 1
ATOM 935 N N . THR A 1 123 ? -6.109 24.656 -1.848 1 96.94 123 THR A N 1
ATOM 936 C CA . THR A 1 123 ? -4.941 24.672 -2.723 1 96.94 123 THR A CA 1
ATOM 937 C C . THR A 1 123 ? -3.977 25.781 -2.301 1 96.94 123 THR A C 1
ATOM 939 O O . THR A 1 123 ? -4.348 26.953 -2.262 1 96.94 123 THR A O 1
ATOM 942 N N . TRP A 1 124 ? -2.732 25.359 -2.035 1 96.69 124 TRP A N 1
ATOM 943 C CA . TRP A 1 124 ? -1.754 26.328 -1.555 1 96.69 124 TRP A CA 1
ATOM 944 C C . TRP A 1 124 ? -1.587 27.484 -2.549 1 96.69 124 TRP A C 1
ATOM 946 O O . TRP A 1 124 ? -1.546 27.25 -3.762 1 96.69 124 TRP A O 1
ATOM 956 N N . GLY A 1 125 ? -1.452 28.641 -2.094 1 95.69 125 GLY A N 1
ATOM 957 C CA . GLY A 1 125 ? -1.227 29.812 -2.924 1 95.69 125 GLY A CA 1
ATOM 958 C C . GLY A 1 125 ? -2.5 30.359 -3.539 1 95.69 125 GLY A C 1
ATOM 959 O O . GLY A 1 125 ? -2.488 31.438 -4.152 1 95.69 125 GLY A O 1
ATOM 960 N N . ASN A 1 126 ? -3.518 29.625 -3.404 1 93.38 126 ASN A N 1
ATOM 961 C CA . ASN A 1 126 ? -4.809 30.047 -3.934 1 93.38 126 ASN A CA 1
ATOM 962 C C . ASN A 1 126 ? -5.73 30.547 -2.824 1 93.38 126 ASN A C 1
ATOM 964 O O . ASN A 1 126 ? -6.16 29.766 -1.97 1 93.38 126 ASN A O 1
ATOM 968 N N . ILE A 1 127 ? -6.027 31.812 -2.852 1 89 127 ILE A N 1
ATOM 969 C CA . ILE A 1 127 ? -6.934 32.406 -1.865 1 89 127 ILE A CA 1
ATOM 970 C C . ILE A 1 127 ? -8.383 32.156 -2.285 1 89 127 ILE A C 1
ATOM 972 O O . ILE A 1 127 ? -9.016 33.031 -2.883 1 89 127 ILE A O 1
ATOM 976 N N . ALA A 1 128 ? -8.867 31 -1.99 1 89.31 128 ALA A N 1
ATOM 977 C CA . ALA A 1 128 ? -10.211 30.578 -2.367 1 89.31 128 ALA A CA 1
ATOM 978 C C . ALA A 1 128 ? -11.203 30.797 -1.224 1 89.31 128 ALA A C 1
ATOM 980 O O . ALA A 1 128 ? -10.797 31.062 -0.09 1 89.31 128 ALA A O 1
ATOM 981 N N . PRO A 1 129 ? -12.469 30.734 -1.54 1 88.25 129 PRO A N 1
ATOM 982 C CA . PRO A 1 129 ? -13.5 30.984 -0.525 1 88.25 129 PRO A CA 1
ATOM 983 C C . PRO A 1 129 ? -13.344 30.094 0.703 1 88.25 129 PRO A C 1
ATOM 985 O O . PRO A 1 129 ? -13.57 30.531 1.829 1 88.25 129 PRO A O 1
ATOM 988 N N . ASP A 1 130 ? -12.945 28.906 0.482 1 89.31 130 ASP A N 1
ATOM 989 C CA . ASP A 1 130 ? -12.797 28 1.614 1 89.31 130 ASP A CA 1
ATOM 990 C C . ASP A 1 130 ? -11.727 28.484 2.58 1 89.31 130 ASP A C 1
ATOM 992 O O . ASP A 1 130 ? -11.852 28.328 3.795 1 89.31 130 ASP A O 1
ATOM 996 N N . LEU A 1 131 ? -10.68 28.984 2 1 89.06 131 LEU A N 1
ATOM 997 C CA . LEU A 1 131 ? -9.625 29.547 2.838 1 89.06 131 LEU A CA 1
ATOM 998 C C . LEU A 1 131 ? -10.125 30.75 3.609 1 89.06 131 LEU A C 1
ATOM 1000 O O . LEU A 1 131 ? -9.859 30.891 4.805 1 89.06 131 LEU A O 1
ATOM 1004 N N . LEU A 1 132 ? -10.883 31.547 2.973 1 88.69 132 LEU A N 1
ATOM 1005 C CA . LEU A 1 132 ? -11.383 32.781 3.553 1 88.69 132 LEU A CA 1
ATOM 1006 C C . LEU A 1 132 ? -12.406 32.5 4.645 1 88.69 132 LEU A C 1
ATOM 1008 O O . LEU A 1 132 ? -12.539 33.25 5.602 1 88.69 132 LEU A O 1
ATOM 1012 N N . ALA A 1 133 ? -13.047 31.391 4.516 1 92.69 133 ALA A N 1
ATOM 1013 C CA . ALA A 1 133 ? -14.141 31.047 5.426 1 92.69 133 ALA A CA 1
ATOM 1014 C C . ALA A 1 133 ? -13.609 30.391 6.695 1 92.69 133 ALA A C 1
ATOM 1016 O O . ALA A 1 133 ? -14.344 30.219 7.668 1 92.69 133 ALA A O 1
ATOM 1017 N N . LEU A 1 134 ? -12.352 30.109 6.738 1 95.31 134 LEU A N 1
ATOM 1018 C CA . LEU A 1 134 ? -11.781 29.438 7.906 1 95.31 134 LEU A CA 1
ATOM 1019 C C . LEU A 1 134 ? -11.844 30.344 9.133 1 95.31 134 LEU A C 1
ATOM 1021 O O . LEU A 1 134 ? -11.633 31.562 9.031 1 95.31 134 LEU A O 1
ATOM 1025 N N . PRO A 1 135 ? -12.195 29.797 10.312 1 95 135 PRO A N 1
ATOM 1026 C CA . PRO A 1 135 ? -12.117 30.562 11.555 1 95 135 PRO A CA 1
ATOM 1027 C C . PRO A 1 135 ? -10.688 30.859 11.977 1 95 135 PRO A C 1
ATOM 1029 O O . PRO A 1 135 ? -9.742 30.328 11.391 1 95 135 PRO A O 1
ATOM 1032 N N . PRO A 1 136 ? -10.602 31.828 13 1 96.25 136 PRO A N 1
ATOM 1033 C CA . PRO A 1 136 ? -9.258 31.984 13.578 1 96.25 136 PRO A CA 1
ATOM 1034 C C . PRO A 1 136 ? -8.688 30.672 14.109 1 96.25 136 PRO A C 1
ATOM 1036 O O . PRO A 1 136 ? -9.422 29.859 14.68 1 96.25 136 PRO A O 1
ATOM 1039 N N . LEU A 1 137 ? -7.406 30.516 13.891 1 98 137 LEU A N 1
ATOM 1040 C CA . LEU A 1 137 ? -6.738 29.266 14.234 1 98 137 LEU A CA 1
ATOM 1041 C C . LEU A 1 137 ? -5.723 29.484 15.352 1 98 137 LEU A C 1
ATOM 1043 O O . LEU A 1 137 ? -5.16 30.578 15.484 1 98 137 LEU A O 1
ATOM 1047 N N . ASP A 1 138 ? -5.562 28.469 16.125 1 98.44 138 ASP A N 1
ATOM 1048 C CA . ASP A 1 138 ? -4.484 28.469 17.109 1 98.44 138 ASP A CA 1
ATOM 1049 C C . ASP A 1 138 ? -3.234 27.797 16.562 1 98.44 138 ASP A C 1
ATOM 1051 O O . ASP A 1 138 ? -2.115 28.234 16.828 1 98.44 138 ASP A O 1
ATOM 1055 N N . ILE A 1 139 ? -3.426 26.734 15.812 1 98.75 139 ILE A N 1
ATOM 1056 C CA . ILE A 1 139 ? -2.32 25.922 15.328 1 98.75 139 ILE A CA 1
ATOM 1057 C C . ILE A 1 139 ? -2.582 25.516 13.875 1 98.75 139 ILE A C 1
ATOM 1059 O O . ILE A 1 139 ? -3.705 25.156 13.516 1 98.75 139 ILE A O 1
ATOM 1063 N N . ILE A 1 140 ? -1.598 25.609 13.031 1 98.81 140 ILE A N 1
ATOM 1064 C CA . ILE A 1 140 ? -1.564 25.047 11.688 1 98.81 140 ILE A CA 1
ATOM 1065 C C . ILE A 1 140 ? -0.552 23.906 11.625 1 98.81 140 ILE A C 1
ATOM 1067 O O . ILE A 1 140 ? 0.581 24.047 12.094 1 98.81 140 ILE A O 1
ATOM 1071 N N . LEU A 1 141 ? -0.995 22.75 11.164 1 98.88 141 LEU A N 1
ATOM 1072 C CA . LEU A 1 141 ? -0.117 21.594 11.008 1 98.88 141 LEU A CA 1
ATOM 1073 C C . LEU A 1 141 ? 0.255 21.391 9.539 1 98.88 141 LEU A C 1
ATOM 1075 O O . LEU A 1 141 ? -0.583 21.562 8.656 1 98.88 141 LEU A O 1
ATOM 1079 N N . GLY A 1 142 ? 1.476 21.031 9.266 1 98.69 142 GLY A N 1
ATOM 1080 C CA . GLY A 1 142 ? 1.937 20.672 7.934 1 98.69 142 GLY A CA 1
ATOM 1081 C C . GLY A 1 142 ? 3.133 19.75 7.949 1 98.69 142 GLY A C 1
ATOM 1082 O O . GLY A 1 142 ? 4.242 20.156 8.289 1 98.69 142 GLY A O 1
ATOM 1083 N N . SER A 1 143 ? 2.943 18.516 7.562 1 97.56 143 SER A N 1
ATOM 1084 C CA . SER A 1 143 ? 4.039 17.547 7.5 1 97.56 143 SER A CA 1
ATOM 1085 C C . SER A 1 143 ? 4.508 17.328 6.066 1 97.56 143 SER A C 1
ATOM 1087 O O . SER A 1 143 ? 3.719 16.922 5.207 1 97.56 143 SER A O 1
ATOM 1089 N N . ASP A 1 144 ? 5.781 17.578 5.879 1 95.25 144 ASP A N 1
ATOM 1090 C CA . ASP A 1 144 ? 6.445 17.391 4.594 1 95.25 144 ASP A CA 1
ATOM 1091 C C . ASP A 1 144 ? 5.781 18.219 3.498 1 95.25 144 ASP A C 1
ATOM 1093 O O . ASP A 1 144 ? 5.699 17.781 2.346 1 95.25 144 ASP A O 1
ATOM 1097 N N . VAL A 1 145 ? 5.293 19.344 3.836 1 97.31 145 VAL A N 1
ATOM 1098 C CA . VAL A 1 145 ? 4.641 20.203 2.859 1 97.31 145 VAL A CA 1
ATOM 1099 C C . VAL A 1 145 ? 5.699 20.984 2.07 1 97.31 145 VAL A C 1
ATOM 1101 O O . VAL A 1 145 ? 5.43 21.469 0.968 1 97.31 145 VAL A O 1
ATOM 1104 N N . PHE A 1 146 ? 6.883 21.188 2.629 1 95.69 146 PHE A N 1
ATOM 1105 C CA . PHE A 1 146 ? 8.016 21.734 1.892 1 95.69 146 PHE A CA 1
ATOM 1106 C C . PHE A 1 146 ? 8.758 20.625 1.143 1 95.69 146 PHE A C 1
ATOM 1108 O O . PHE A 1 146 ? 9.922 20.344 1.427 1 95.69 146 PHE A O 1
ATOM 1115 N N . TYR A 1 147 ? 8.164 20.094 0.198 1 91.75 147 TYR A N 1
ATOM 1116 C CA . TYR A 1 147 ? 8.641 18.922 -0.544 1 91.75 147 TYR A CA 1
ATOM 1117 C C . TYR A 1 147 ? 9.297 19.344 -1.852 1 91.75 147 TYR A C 1
ATOM 1119 O O . TYR A 1 147 ? 10.43 18.953 -2.141 1 91.75 147 TYR A O 1
ATOM 1127 N N . GLU A 1 148 ? 8.625 20.125 -2.646 1 91.12 148 GLU A N 1
ATOM 1128 C CA . GLU A 1 148 ? 9.164 20.703 -3.877 1 91.12 148 GLU A CA 1
ATOM 1129 C C . GLU A 1 148 ? 9.391 22.203 -3.734 1 91.12 148 GLU A C 1
ATOM 1131 O O . GLU A 1 148 ? 8.469 22.938 -3.379 1 91.12 148 GLU A O 1
ATOM 1136 N N . PRO A 1 149 ? 10.547 22.641 -4.094 1 93.06 149 PRO A N 1
ATOM 1137 C CA . PRO A 1 149 ? 10.859 24.062 -3.932 1 93.06 149 PRO A CA 1
ATOM 1138 C C . PRO A 1 149 ? 9.844 24.969 -4.629 1 93.06 149 PRO A C 1
ATOM 1140 O O . PRO A 1 149 ? 9.562 26.078 -4.148 1 93.06 149 PRO A O 1
ATOM 1143 N N . GLU A 1 150 ? 9.312 24.5 -5.727 1 94.56 150 GLU A N 1
ATOM 1144 C CA . GLU A 1 150 ? 8.375 25.312 -6.492 1 94.56 150 GLU A CA 1
ATOM 1145 C C . GLU A 1 150 ? 7.121 25.609 -5.68 1 94.56 150 GLU A C 1
ATOM 1147 O O . GLU A 1 150 ? 6.402 26.578 -5.969 1 94.56 150 GLU A O 1
ATOM 1152 N N . ASP A 1 151 ? 6.914 24.859 -4.629 1 95.44 151 ASP A N 1
ATOM 1153 C CA . ASP A 1 151 ? 5.691 25.016 -3.846 1 95.44 151 ASP A CA 1
ATOM 1154 C C . ASP A 1 151 ? 5.957 25.812 -2.568 1 95.44 151 ASP A C 1
ATOM 1156 O O . ASP A 1 151 ? 5.02 26.188 -1.865 1 95.44 151 ASP A O 1
ATOM 1160 N N . PHE A 1 152 ? 7.211 26.109 -2.244 1 96.75 152 PHE A N 1
ATOM 1161 C CA . PHE A 1 152 ? 7.559 26.719 -0.966 1 96.75 152 PHE A CA 1
ATOM 1162 C C . PHE A 1 152 ? 6.832 28.047 -0.78 1 96.75 152 PHE A C 1
ATOM 1164 O O . PHE A 1 152 ? 6.242 28.297 0.273 1 96.75 152 PHE A O 1
ATOM 1171 N N . GLU A 1 153 ? 6.844 28.828 -1.805 1 96.94 153 GLU A N 1
ATOM 1172 C CA . GLU A 1 153 ? 6.207 30.141 -1.729 1 96.94 153 GLU A CA 1
ATOM 1173 C C . GLU A 1 153 ? 4.703 30.016 -1.5 1 96.94 153 GLU A C 1
ATOM 1175 O O . GLU A 1 153 ? 4.125 30.75 -0.703 1 96.94 153 GLU A O 1
ATOM 1180 N N . ASP A 1 154 ? 4.133 29.109 -2.229 1 97.25 154 ASP A N 1
ATOM 1181 C CA . ASP A 1 154 ? 2.691 28.906 -2.107 1 97.25 154 ASP A CA 1
ATOM 1182 C C . ASP A 1 154 ? 2.316 28.438 -0.705 1 97.25 154 ASP A C 1
ATOM 1184 O O . ASP A 1 154 ? 1.309 28.875 -0.147 1 97.25 154 ASP A O 1
ATOM 1188 N N . VAL A 1 155 ? 3.09 27.578 -0.112 1 97.69 155 VAL A N 1
ATOM 1189 C CA . VAL A 1 155 ? 2.846 27.094 1.245 1 97.69 155 VAL A CA 1
ATOM 1190 C C . VAL A 1 155 ? 2.949 28.266 2.229 1 97.69 155 VAL A C 1
ATOM 1192 O O . VAL A 1 155 ? 2.023 28.516 3.006 1 97.69 155 VAL A O 1
ATOM 1195 N N . LEU A 1 156 ? 4.027 29.047 2.121 1 97.44 156 LEU A N 1
ATOM 1196 C CA . LEU A 1 156 ? 4.289 30.094 3.1 1 97.44 156 LEU A CA 1
ATOM 1197 C C . LEU A 1 156 ? 3.303 31.234 2.938 1 97.44 156 LEU A C 1
ATOM 1199 O O . LEU A 1 156 ? 2.875 31.844 3.928 1 97.44 156 LEU A O 1
ATOM 1203 N N . SER A 1 157 ? 2.945 31.531 1.713 1 96.06 157 SER A N 1
ATOM 1204 C CA . SER A 1 157 ? 1.963 32.594 1.513 1 96.06 157 SER A CA 1
ATOM 1205 C C . SER A 1 157 ? 0.608 32.219 2.098 1 96.06 157 SER A C 1
ATOM 1207 O O . SER A 1 157 ? -0.088 33.062 2.67 1 96.06 157 SER A O 1
ATOM 1209 N N . SER A 1 158 ? 0.241 30.969 1.933 1 96.44 158 SER A N 1
ATOM 1210 C CA . SER A 1 158 ? -1.006 30.484 2.52 1 96.44 158 SER A CA 1
ATOM 1211 C C . SER A 1 158 ? -0.967 30.562 4.043 1 96.44 158 SER A C 1
ATOM 1213 O O . SER A 1 158 ? -1.922 31.031 4.668 1 96.44 158 SER A O 1
ATOM 1215 N N . VAL A 1 159 ? 0.117 30.156 4.598 1 96.75 159 VAL A N 1
ATOM 1216 C CA . VAL A 1 159 ? 0.278 30.188 6.047 1 96.75 159 VAL A CA 1
ATOM 1217 C C . VAL A 1 159 ? 0.232 31.625 6.539 1 96.75 159 VAL A C 1
ATOM 1219 O O . VAL A 1 159 ? -0.421 31.938 7.543 1 96.75 159 VAL A O 1
ATOM 1222 N N . TYR A 1 160 ? 0.92 32.469 5.844 1 95.38 160 TYR A N 1
ATOM 1223 C CA . TYR A 1 160 ? 0.922 33.875 6.188 1 95.38 160 TYR A CA 1
ATOM 1224 C C . TYR A 1 160 ? -0.496 34.438 6.211 1 95.38 160 TYR A C 1
ATOM 1226 O O . TYR A 1 160 ? -0.878 35.156 7.152 1 95.38 160 TYR A O 1
ATOM 1234 N N . PHE A 1 161 ? -1.244 34.188 5.246 1 94.56 161 PHE A N 1
ATOM 1235 C CA . PHE A 1 161 ? -2.619 34.656 5.16 1 94.56 161 PHE A CA 1
ATOM 1236 C C . PHE A 1 161 ? -3.441 34.156 6.34 1 94.56 161 PHE A C 1
ATOM 1238 O O . PHE A 1 161 ? -4.207 34.906 6.934 1 94.56 161 PHE A O 1
ATOM 1245 N N . LEU A 1 162 ? -3.299 32.875 6.609 1 95.44 162 LEU A N 1
ATOM 1246 C CA . LEU A 1 162 ? -4.02 32.312 7.738 1 95.44 162 LEU A CA 1
ATOM 1247 C C . LEU A 1 162 ? -3.631 33 9.039 1 95.44 162 LEU A C 1
ATOM 1249 O O . LEU A 1 162 ? -4.48 33.219 9.906 1 95.44 162 LEU A O 1
ATOM 1253 N N . MET A 1 163 ? -2.381 33.375 9.18 1 95 163 MET A N 1
ATOM 1254 C CA . MET A 1 163 ? -1.877 33.969 10.406 1 95 163 MET A CA 1
ATOM 1255 C C . MET A 1 163 ? -2.324 35.438 10.523 1 95 163 MET A C 1
ATOM 1257 O O . MET A 1 163 ? -2.393 35.969 11.625 1 95 163 MET A O 1
ATOM 1261 N N . GLN A 1 164 ? -2.6 36.031 9.445 1 92 164 GLN A N 1
ATOM 1262 C CA . GLN A 1 164 ? -3.133 37.375 9.5 1 92 164 GLN A CA 1
ATOM 1263 C C . GLN A 1 164 ? -4.48 37.406 10.211 1 92 164 GLN A C 1
ATOM 1265 O O . GLN A 1 164 ? -4.789 38.375 10.922 1 92 164 GLN A O 1
ATOM 1270 N N . LYS A 1 165 ? -5.129 36.406 9.953 1 90.69 165 LYS A N 1
ATOM 1271 C CA . LYS A 1 165 ? -6.422 36.281 10.617 1 90.69 165 LYS A CA 1
ATOM 1272 C C . LYS A 1 165 ? -6.262 35.781 12.039 1 90.69 165 LYS A C 1
ATOM 1274 O O . LYS A 1 165 ? -7.172 35.906 12.859 1 90.69 165 LYS A O 1
ATOM 1279 N N . SER A 1 166 ? -5.148 35.156 12.336 1 93.31 166 SER A N 1
ATOM 1280 C CA . SER A 1 166 ? -4.82 34.562 13.625 1 93.31 166 SER A CA 1
ATOM 1281 C C . SER A 1 166 ? -3.396 34.906 14.047 1 93.31 166 SER A C 1
ATOM 1283 O O . SER A 1 166 ? -2.502 34.062 13.984 1 93.31 166 SER A O 1
ATOM 1285 N N . SER A 1 167 ? -3.223 36 14.695 1 90.19 167 SER A N 1
ATOM 1286 C CA . SER A 1 167 ? -1.882 36.562 14.898 1 90.19 167 SER A CA 1
ATOM 1287 C C . SER A 1 167 ? -1.087 35.719 15.883 1 90.19 167 SER A C 1
ATOM 1289 O O . SER A 1 167 ? 0.146 35.719 15.875 1 90.19 167 SER A O 1
ATOM 1291 N N . GLN A 1 168 ? -1.79 34.969 16.734 1 93.75 168 GLN A N 1
ATOM 1292 C CA . GLN A 1 168 ? -1.08 34.156 17.719 1 93.75 168 GLN A CA 1
ATOM 1293 C C . GLN A 1 168 ? -0.928 32.719 17.266 1 93.75 168 GLN A C 1
ATOM 1295 O O . GLN A 1 168 ? -0.397 31.875 17.984 1 93.75 168 GLN A O 1
ATOM 1300 N N . ALA A 1 169 ? -1.33 32.469 16.047 1 96.94 169 ALA A N 1
ATOM 1301 C CA . ALA A 1 169 ? -1.286 31.109 15.547 1 96.94 169 ALA A CA 1
ATOM 1302 C C . ALA A 1 169 ? 0.153 30.641 15.336 1 96.94 169 ALA A C 1
ATOM 1304 O O . ALA A 1 169 ? 1.03 31.453 15.016 1 96.94 169 ALA A O 1
ATOM 1305 N N . GLN A 1 170 ? 0.409 29.391 15.562 1 98.31 170 GLN A N 1
ATOM 1306 C CA . GLN A 1 170 ? 1.688 28.75 15.289 1 98.31 170 GLN A CA 1
ATOM 1307 C C . GLN A 1 170 ? 1.556 27.719 14.172 1 98.31 170 GLN A C 1
ATOM 1309 O O . GLN A 1 170 ? 0.562 26.984 14.102 1 98.31 170 GLN A O 1
ATOM 1314 N N . PHE A 1 171 ? 2.537 27.719 13.266 1 98.69 171 PHE A N 1
ATOM 1315 C CA . PHE A 1 171 ? 2.641 26.688 12.25 1 98.69 171 PHE A CA 1
ATOM 1316 C C . PHE A 1 171 ? 3.648 25.625 12.672 1 98.69 171 PHE A C 1
ATOM 1318 O O . PHE A 1 171 ? 4.855 25.875 12.703 1 98.69 171 PHE A O 1
ATOM 1325 N N . TRP A 1 172 ? 3.127 24.438 13.086 1 98.88 172 TRP A N 1
ATOM 1326 C CA . TRP A 1 172 ? 3.951 23.281 13.391 1 98.88 172 TRP A CA 1
ATOM 1327 C C . TRP A 1 172 ? 4.23 22.453 12.133 1 98.88 172 TRP A C 1
ATOM 1329 O O . TRP A 1 172 ? 3.305 21.922 11.516 1 98.88 172 TRP A O 1
ATOM 1339 N N . THR A 1 173 ? 5.547 22.375 11.758 1 98.75 173 THR A N 1
ATOM 1340 C CA . THR A 1 173 ? 5.832 21.688 10.508 1 98.75 173 THR A CA 1
ATOM 1341 C C . THR A 1 173 ? 7.09 20.828 10.625 1 98.75 173 THR A C 1
ATOM 1343 O O . THR A 1 173 ? 8.039 21.219 11.312 1 98.75 173 THR A O 1
ATOM 1346 N N . SER A 1 174 ? 6.977 19.625 10.109 1 97.75 174 SER A N 1
ATOM 1347 C CA . SER A 1 174 ? 8.125 18.75 9.945 1 97.75 174 SER A CA 1
ATOM 1348 C C . SER A 1 174 ? 8.469 18.562 8.469 1 97.75 174 SER A C 1
ATOM 1350 O O . SER A 1 174 ? 7.586 18.625 7.609 1 97.75 174 SER A O 1
ATOM 1352 N N . TYR A 1 175 ? 9.75 18.453 8.195 1 95.12 175 TYR A N 1
ATOM 1353 C CA . TYR A 1 175 ? 10.195 18.25 6.82 1 95.12 175 TYR A CA 1
ATOM 1354 C C . TYR A 1 175 ? 11.477 17.438 6.77 1 95.12 175 TYR A C 1
ATOM 1356 O O . TYR A 1 175 ? 12.195 17.328 7.77 1 95.12 175 TYR A O 1
ATOM 1364 N N . GLN A 1 176 ? 11.719 16.859 5.652 1 91.25 176 GLN A N 1
ATOM 1365 C CA . GLN A 1 176 ? 12.969 16.141 5.406 1 91.25 176 GLN A CA 1
ATOM 1366 C C . GLN A 1 176 ? 13.953 17.016 4.625 1 91.25 176 GLN A C 1
ATOM 1368 O O . GLN A 1 176 ? 13.57 17.672 3.656 1 91.25 176 GLN A O 1
ATOM 1373 N N . VAL A 1 177 ? 15.148 17.031 5.105 1 91.12 177 VAL A N 1
ATOM 1374 C CA . VAL A 1 177 ? 16.203 17.719 4.371 1 91.12 177 VAL A CA 1
ATOM 1375 C C . VAL A 1 177 ? 16.594 16.906 3.145 1 91.12 177 VAL A C 1
ATOM 1377 O O . VAL A 1 177 ? 17.328 15.922 3.26 1 91.12 177 VAL A O 1
ATOM 1380 N N . ARG A 1 178 ? 16.188 17.297 1.942 1 85.81 178 ARG A N 1
ATOM 1381 C CA . ARG A 1 178 ? 16.422 16.547 0.713 1 85.81 178 ARG A CA 1
ATOM 1382 C C . ARG A 1 178 ? 17.547 17.156 -0.103 1 85.81 178 ARG A C 1
ATOM 1384 O O . ARG A 1 178 ? 18.156 16.469 -0.928 1 85.81 178 ARG A O 1
ATOM 1391 N N . SER A 1 179 ? 17.766 18.422 0.053 1 87.56 179 SER A N 1
ATOM 1392 C CA . SER A 1 179 ? 18.875 19.141 -0.573 1 87.56 179 SER A CA 1
ATOM 1393 C C . SER A 1 179 ? 19.422 20.234 0.339 1 87.56 179 SER A C 1
ATOM 1395 O O . SER A 1 179 ? 18.656 20.938 1.003 1 87.56 179 SER A O 1
ATOM 1397 N N . THR A 1 180 ? 20.672 20.328 0.3 1 86.19 180 THR A N 1
ATOM 1398 C CA . THR A 1 180 ? 21.297 21.359 1.116 1 86.19 180 THR A CA 1
ATOM 1399 C C . THR A 1 180 ? 21.078 22.734 0.512 1 86.19 180 THR A C 1
ATOM 1401 O O . THR A 1 180 ? 21.234 23.75 1.196 1 86.19 180 THR A O 1
ATOM 1404 N N . ASN A 1 181 ? 20.703 22.719 -0.742 1 90.19 181 ASN A N 1
ATOM 1405 C CA . ASN A 1 181 ? 20.516 24 -1.43 1 90.19 181 ASN A CA 1
ATOM 1406 C C . ASN A 1 181 ? 19.094 24.531 -1.247 1 90.19 181 ASN A C 1
ATOM 1408 O O . ASN A 1 181 ? 18.812 25.672 -1.596 1 90.19 181 ASN A O 1
ATOM 1412 N N . TRP A 1 182 ? 18.312 23.75 -0.708 1 88.69 182 TRP A N 1
ATOM 1413 C CA . TRP A 1 182 ? 16.938 24.172 -0.5 1 88.69 182 TRP A CA 1
ATOM 1414 C C . TRP A 1 182 ? 16.781 24.891 0.835 1 88.69 182 TRP A C 1
ATOM 1416 O O . TRP A 1 182 ? 17.328 24.438 1.853 1 88.69 182 TRP A O 1
ATOM 1426 N N . SER A 1 183 ? 16.25 26.016 0.805 1 90.31 183 SER A N 1
ATOM 1427 C CA . SER A 1 183 ? 16.031 26.812 2.012 1 90.31 183 SER A CA 1
ATOM 1428 C C . SER A 1 183 ? 14.766 27.656 1.894 1 90.31 183 SER A C 1
ATOM 1430 O O . SER A 1 183 ? 14.422 28.125 0.803 1 90.31 183 SER A O 1
ATOM 1432 N N . ILE A 1 184 ? 14.172 27.812 3.074 1 94.31 184 ILE A N 1
ATOM 1433 C CA . ILE A 1 184 ? 12.992 28.688 3.061 1 94.31 184 ILE A CA 1
ATOM 1434 C C . ILE A 1 184 ? 13.32 30 3.742 1 94.31 184 ILE A C 1
ATOM 1436 O O . ILE A 1 184 ? 12.43 30.844 3.951 1 94.31 184 ILE A O 1
ATOM 1440 N N . GLU A 1 185 ? 14.523 30.281 4.09 1 92.94 185 GLU A N 1
ATOM 1441 C CA . GLU A 1 185 ? 14.93 31.453 4.863 1 92.94 185 GLU A CA 1
ATOM 1442 C C . GLU A 1 185 ? 14.539 32.75 4.152 1 92.94 185 GLU A C 1
ATOM 1444 O O . GLU A 1 185 ? 13.992 33.656 4.777 1 92.94 185 GLU A O 1
ATOM 1449 N N . ASP A 1 186 ? 14.828 32.844 2.887 1 95.38 186 ASP A N 1
ATOM 1450 C CA . ASP A 1 186 ? 14.508 34.031 2.123 1 95.38 186 ASP A CA 1
ATOM 1451 C C . ASP A 1 186 ? 13 34.281 2.102 1 95.38 186 ASP A C 1
ATOM 1453 O O . ASP A 1 186 ? 12.555 35.438 2.15 1 95.38 186 ASP A O 1
ATOM 1457 N N . LEU A 1 187 ? 12.312 33.219 1.994 1 95.69 187 LEU A N 1
ATOM 1458 C CA . LEU A 1 187 ? 10.859 33.344 1.94 1 95.69 187 LEU A CA 1
ATOM 1459 C C . LEU A 1 187 ? 10.297 33.75 3.301 1 95.69 187 LEU A C 1
ATOM 1461 O O . LEU A 1 187 ? 9.336 34.5 3.379 1 95.69 187 LEU A O 1
ATOM 1465 N N . LEU A 1 188 ? 10.867 33.219 4.375 1 96.25 188 LEU A N 1
ATOM 1466 C CA . LEU A 1 188 ? 10.469 33.625 5.715 1 96.25 188 LEU A CA 1
ATOM 1467 C C . LEU A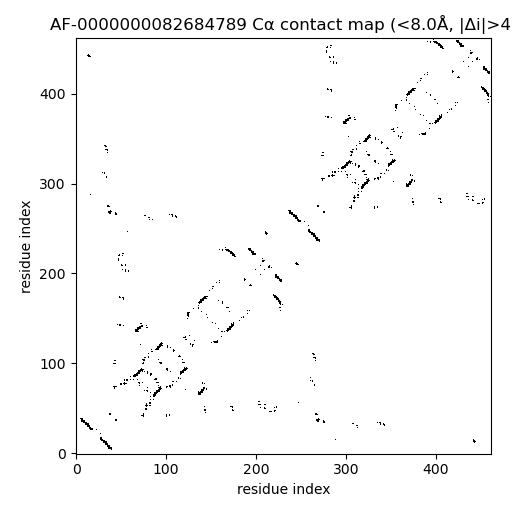 1 188 ? 10.656 35.125 5.898 1 96.25 188 LEU A C 1
ATOM 1469 O O . LEU A 1 188 ? 9.781 35.812 6.461 1 96.25 188 LEU A O 1
ATOM 1473 N N . TYR A 1 189 ? 11.766 35.531 5.449 1 95.19 189 TYR A N 1
ATOM 1474 C CA . TYR A 1 189 ? 12.039 36.969 5.523 1 95.19 189 TYR A CA 1
ATOM 1475 C C . TYR A 1 189 ? 11.023 37.781 4.715 1 95.19 189 TYR A C 1
ATOM 1477 O O . TYR A 1 189 ? 10.484 38.781 5.195 1 95.19 189 TYR A O 1
ATOM 1485 N N . LYS A 1 190 ? 10.781 37.375 3.551 1 95.69 190 LYS A N 1
ATOM 1486 C CA . LYS A 1 190 ? 9.844 38.062 2.65 1 95.69 190 LYS A CA 1
ATOM 1487 C C . LYS A 1 190 ? 8.477 38.188 3.303 1 95.69 190 LYS A C 1
ATOM 1489 O O . LYS A 1 190 ? 7.828 39.25 3.172 1 95.69 190 LYS A O 1
ATOM 1494 N N . TRP A 1 191 ? 8.008 37.188 4.023 1 94.56 191 TRP A N 1
ATOM 1495 C CA . TRP A 1 191 ? 6.652 37.188 4.562 1 94.56 191 TRP A CA 1
ATOM 1496 C C . TRP A 1 191 ? 6.648 37.562 6.035 1 94.56 191 TRP A C 1
ATOM 1498 O O . TRP A 1 191 ? 5.629 37.438 6.719 1 94.56 191 TRP A O 1
ATOM 1508 N N . ASP A 1 192 ? 7.797 38.031 6.555 1 93.94 192 ASP A N 1
ATOM 1509 C CA . ASP A 1 192 ? 7.961 38.5 7.922 1 93.94 192 ASP A CA 1
ATOM 1510 C C . ASP A 1 192 ? 7.531 37.438 8.93 1 93.94 192 ASP A C 1
ATOM 1512 O O . ASP A 1 192 ? 6.711 37.719 9.812 1 93.94 192 ASP A O 1
ATOM 1516 N N . LEU A 1 193 ? 8.023 36.25 8.695 1 96.25 193 LEU A N 1
ATOM 1517 C CA . LEU A 1 193 ? 7.773 35.125 9.586 1 96.25 193 LEU A CA 1
ATOM 1518 C C . LEU A 1 193 ? 9.039 34.75 10.336 1 96.25 193 LEU A C 1
ATOM 1520 O O . LEU A 1 193 ? 10.148 35 9.867 1 96.25 193 LEU A O 1
ATOM 1524 N N . LYS A 1 194 ? 8.836 34.219 11.484 1 96.12 194 LYS A N 1
ATOM 1525 C CA . LYS A 1 194 ? 9.93 33.719 12.312 1 96.12 194 LYS A CA 1
ATOM 1526 C C . LYS A 1 194 ? 9.883 32.219 12.445 1 96.12 194 LYS A C 1
ATOM 1528 O O . LYS A 1 194 ? 8.797 31.625 12.555 1 96.12 194 LYS A O 1
ATOM 1533 N N . CYS A 1 195 ? 11.023 31.688 12.438 1 96.38 195 CYS A N 1
ATOM 1534 C CA . CYS A 1 195 ? 11.109 30.219 12.508 1 96.38 195 CYS A CA 1
ATOM 1535 C C . CYS A 1 195 ? 11.984 29.781 13.672 1 96.38 195 CYS A C 1
ATOM 1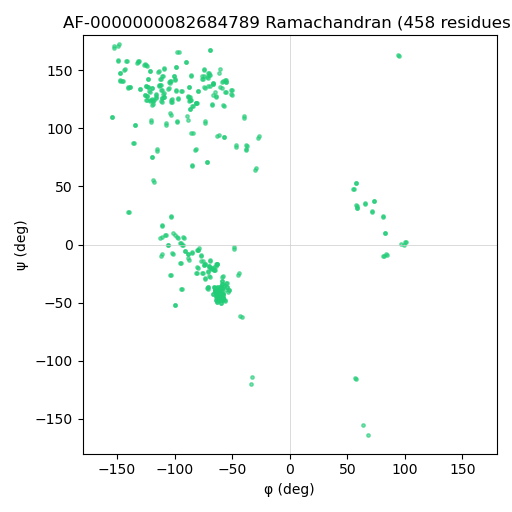537 O O . CYS A 1 195 ? 13.031 30.391 13.938 1 96.38 195 CYS A O 1
ATOM 1539 N N . THR A 1 196 ? 11.578 28.797 14.422 1 97.19 196 THR A N 1
ATOM 1540 C CA . THR A 1 196 ? 12.336 28.188 15.508 1 97.19 196 THR A CA 1
ATOM 1541 C C . THR A 1 196 ? 12.484 26.688 15.281 1 97.19 196 THR A C 1
ATOM 1543 O O . THR A 1 196 ? 11.484 25.969 15.133 1 97.19 196 THR A O 1
ATOM 1546 N N . ASP A 1 197 ? 13.703 26.203 15.344 1 97 197 ASP A N 1
ATOM 1547 C CA . ASP A 1 197 ? 13.961 24.766 15.227 1 97 197 ASP A CA 1
ATOM 1548 C C . ASP A 1 197 ? 13.602 24.047 16.531 1 97 197 ASP A C 1
ATOM 1550 O O . ASP A 1 197 ? 13.844 24.562 17.625 1 97 197 ASP A O 1
ATOM 1554 N N . VAL A 1 198 ? 13.062 22.875 16.391 1 97.88 198 VAL A N 1
ATOM 1555 C CA . VAL A 1 198 ? 12.719 22.062 17.547 1 97.88 198 VAL A CA 1
ATOM 1556 C C . VAL A 1 198 ? 13.469 20.734 17.484 1 97.88 198 VAL A C 1
ATOM 1558 O O . VAL A 1 198 ? 13.109 19.844 16.703 1 97.88 198 VAL A O 1
ATOM 1561 N N . PRO A 1 199 ? 14.508 20.547 18.344 1 96.44 199 PRO A N 1
ATOM 1562 C CA . PRO A 1 199 ? 15.227 19.266 18.312 1 96.44 199 PRO A CA 1
ATOM 1563 C C . PRO A 1 199 ? 14.32 18.078 18.625 1 96.44 199 PRO A C 1
ATOM 1565 O O . PRO A 1 199 ? 13.523 18.125 19.562 1 96.44 199 PRO A O 1
ATOM 1568 N N . LEU A 1 200 ? 14.453 17.062 17.875 1 95.88 200 LEU A N 1
ATOM 1569 C CA . LEU A 1 200 ? 13.578 15.898 17.969 1 95.88 200 LEU A CA 1
ATOM 1570 C C . LEU A 1 200 ? 13.633 15.289 19.359 1 95.88 200 LEU A C 1
ATOM 1572 O O . LEU A 1 200 ? 12.633 14.758 19.859 1 95.88 200 LEU A O 1
ATOM 1576 N N . MET A 1 201 ? 14.758 15.375 20.047 1 94.06 201 MET A N 1
ATOM 1577 C CA . MET A 1 201 ? 14.961 14.781 21.359 1 94.06 201 MET A CA 1
ATOM 1578 C C . MET A 1 201 ? 14.062 15.461 22.406 1 94.06 201 MET A C 1
ATOM 1580 O O . MET A 1 201 ? 13.664 14.828 23.375 1 94.06 201 MET A O 1
ATOM 1584 N N . THR A 1 202 ? 13.633 16.672 22.125 1 96.06 202 THR A N 1
ATOM 1585 C CA . THR A 1 202 ? 12.891 17.438 23.109 1 96.06 202 THR A CA 1
ATOM 1586 C C . THR A 1 202 ? 11.445 16.953 23.219 1 96.06 202 THR A C 1
ATOM 1588 O O . THR A 1 202 ? 10.727 17.328 24.141 1 96.06 202 THR A O 1
ATOM 1591 N N . PHE A 1 203 ? 11.055 16.094 22.297 1 95.75 203 PHE A N 1
ATOM 1592 C CA . PHE A 1 203 ? 9.695 15.57 22.359 1 95.75 203 PHE A CA 1
ATOM 1593 C C . PHE A 1 203 ? 9.664 14.086 22.016 1 95.75 203 PHE A C 1
ATOM 1595 O O . PHE A 1 203 ? 8.719 13.609 21.375 1 95.75 203 PHE A O 1
ATOM 1602 N N . ASP A 1 204 ? 10.703 13.398 22.266 1 91.19 204 ASP A N 1
ATOM 1603 C CA . ASP A 1 204 ? 10.836 11.945 22.234 1 91.19 204 ASP A CA 1
ATOM 1604 C C . ASP A 1 204 ? 10.656 11.406 20.828 1 91.19 204 ASP A C 1
ATOM 1606 O O . ASP A 1 204 ? 10 10.383 20.625 1 91.19 204 ASP A O 1
ATOM 1610 N N . ALA A 1 205 ? 11.125 12.148 19.828 1 92.38 205 ALA A N 1
ATOM 1611 C CA . ALA A 1 205 ? 10.977 11.703 18.453 1 92.38 205 ALA A CA 1
ATOM 1612 C C . ALA A 1 205 ? 12.336 11.328 17.844 1 92.38 205 ALA A C 1
ATOM 1614 O O . ALA A 1 205 ? 12.469 11.211 16.625 1 92.38 205 ALA A O 1
ATOM 1615 N N . HIS A 1 206 ? 13.281 11.156 18.688 1 86.69 206 HIS A N 1
ATOM 1616 C CA . HIS A 1 206 ? 14.633 10.922 18.188 1 86.69 206 HIS A CA 1
ATOM 1617 C C . HIS A 1 206 ? 14.883 9.445 17.938 1 86.69 206 HIS A C 1
ATOM 1619 O O . HIS A 1 206 ? 15.867 9.078 17.297 1 86.69 206 HIS A O 1
ATOM 1625 N N . SER A 1 207 ? 14.047 8.57 18.406 1 84.31 207 SER A N 1
ATOM 1626 C CA . SER A 1 207 ? 14.211 7.137 18.219 1 84.31 207 SER A CA 1
ATOM 1627 C C . SER A 1 207 ? 13.875 6.711 16.797 1 84.31 207 SER A C 1
ATOM 1629 O O . SER A 1 207 ? 12.945 7.246 16.188 1 84.31 207 SER A O 1
ATOM 1631 N N . PRO A 1 208 ? 14.57 5.738 16.297 1 82.44 208 PRO A N 1
ATOM 1632 C CA . PRO A 1 208 ? 14.227 5.211 14.977 1 82.44 208 PRO A CA 1
ATOM 1633 C C . PRO A 1 208 ? 12.906 4.449 14.977 1 82.44 208 PRO A C 1
ATOM 1635 O O . PRO A 1 208 ? 12.367 4.145 13.906 1 82.44 208 PRO A O 1
ATOM 1638 N N . HIS A 1 209 ? 12.469 4.051 16.141 1 81.12 209 HIS A N 1
ATOM 1639 C CA . HIS A 1 209 ? 11.172 3.412 16.312 1 81.12 209 HIS A CA 1
ATOM 1640 C C . HIS A 1 209 ? 10.18 4.348 17 1 81.12 209 HIS A C 1
ATOM 1642 O O . HIS A 1 209 ? 10.305 4.629 18.188 1 81.12 209 HIS A O 1
ATOM 1648 N N . LEU A 1 210 ? 9.297 4.902 16.203 1 84.81 210 LEU A N 1
ATOM 1649 C CA . LEU A 1 210 ? 8.336 5.875 16.703 1 84.81 210 LEU A CA 1
ATOM 1650 C C . LEU A 1 210 ? 6.91 5.457 16.359 1 84.81 210 LEU A C 1
ATOM 1652 O O . LEU A 1 210 ? 6.637 5.027 15.234 1 84.81 210 LEU A O 1
ATOM 1656 N N . ALA A 1 211 ? 6.039 5.434 17.344 1 86.88 211 ALA A N 1
ATOM 1657 C CA . ALA A 1 211 ? 4.613 5.148 17.188 1 86.88 211 ALA A CA 1
ATOM 1658 C C . ALA A 1 211 ? 4.395 3.773 16.562 1 86.88 211 ALA A C 1
ATOM 1660 O O . ALA A 1 211 ? 3.471 3.584 15.766 1 86.88 211 ALA A O 1
ATOM 1661 N N . GLY A 1 212 ? 5.238 2.924 16.828 1 75.12 212 GLY A N 1
ATOM 1662 C CA . GLY A 1 212 ? 5.117 1.564 16.328 1 75.12 212 GLY A CA 1
ATOM 1663 C C . GLY A 1 212 ? 5.629 1.402 14.906 1 75.12 212 GLY A C 1
ATOM 1664 O O . GLY A 1 212 ? 5.348 0.396 14.25 1 75.12 212 GLY A O 1
ATOM 1665 N N . SER A 1 213 ? 6.262 2.391 14.422 1 72.69 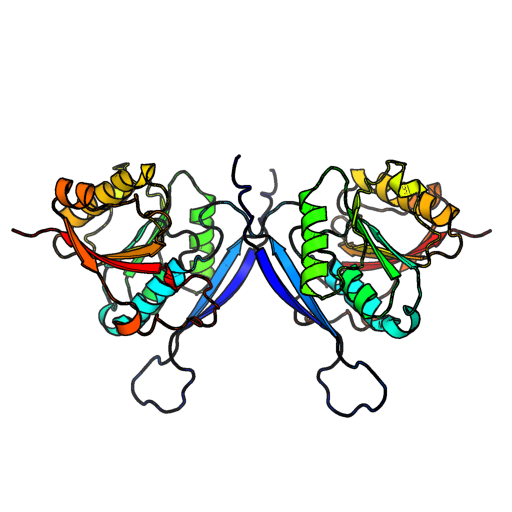213 SER A N 1
ATOM 1666 C CA . SER A 1 213 ? 6.766 2.354 13.055 1 72.69 213 SER A CA 1
ATOM 1667 C C . SER A 1 213 ? 8.273 2.592 13.008 1 72.69 213 SER A C 1
ATOM 1669 O O . SER A 1 213 ? 8.812 3.338 13.828 1 72.69 213 SER A O 1
ATOM 1671 N N . ASP A 1 214 ? 8.836 1.862 12.117 1 72.19 214 ASP A N 1
ATOM 1672 C CA . ASP A 1 214 ? 10.234 2.172 11.836 1 72.19 214 ASP A CA 1
ATOM 1673 C C . ASP A 1 214 ? 10.352 3.381 10.914 1 72.19 214 ASP A C 1
ATOM 1675 O O . ASP A 1 214 ? 9.578 3.52 9.961 1 72.19 214 ASP A O 1
ATOM 1679 N N . LEU A 1 215 ? 11.164 4.23 11.297 1 73.38 215 LEU A N 1
ATOM 1680 C CA . LEU A 1 215 ? 11.375 5.434 10.5 1 73.38 215 LEU A CA 1
ATOM 1681 C C . LEU A 1 215 ? 12.797 5.477 9.953 1 73.38 215 LEU A C 1
ATOM 1683 O O . LEU A 1 215 ? 13.609 6.301 10.375 1 73.38 215 LEU A O 1
ATOM 1687 N N . PRO A 1 216 ? 12.883 4.742 8.859 1 60.25 216 PRO A N 1
ATOM 1688 C CA . PRO A 1 216 ? 14.203 4.898 8.25 1 60.25 216 PRO A CA 1
ATOM 1689 C C . PRO A 1 216 ? 14.438 6.309 7.715 1 60.25 216 PRO A C 1
ATOM 1691 O O . PRO A 1 216 ? 13.508 6.949 7.215 1 60.25 216 PRO A O 1
ATOM 1694 N N . GLY A 1 217 ? 15.516 7.008 8.023 1 69.5 217 GLY A N 1
ATOM 1695 C CA . GLY A 1 217 ? 15.852 8.336 7.531 1 69.5 217 GLY A CA 1
ATOM 1696 C C . GLY A 1 217 ? 15.508 9.445 8.508 1 69.5 217 GLY A C 1
ATOM 1697 O O . GLY A 1 217 ? 15.57 10.625 8.164 1 69.5 217 GLY A O 1
ATOM 1698 N N . ARG A 1 218 ? 14.992 8.938 9.555 1 73.88 218 ARG A N 1
ATOM 1699 C CA . ARG A 1 218 ? 14.602 9.891 10.586 1 73.88 218 ARG A CA 1
ATOM 1700 C C . ARG A 1 218 ? 15.688 10.945 10.805 1 73.88 218 ARG A C 1
ATOM 1702 O O . ARG A 1 218 ? 15.391 12.078 11.18 1 73.88 218 ARG A O 1
ATOM 1709 N N . HIS A 1 219 ? 16.844 10.602 10.492 1 77.38 219 HIS A N 1
ATOM 1710 C CA . HIS A 1 219 ? 17.969 11.5 10.766 1 77.38 219 HIS A CA 1
ATOM 1711 C C . HIS A 1 219 ? 17.922 12.734 9.867 1 77.38 219 HIS A C 1
ATOM 1713 O O . HIS A 1 219 ? 18.562 13.742 10.156 1 77.38 219 HIS A O 1
ATOM 1719 N N . THR A 1 220 ? 17.156 12.68 8.906 1 86.31 220 THR A N 1
ATOM 1720 C CA . THR A 1 220 ? 17.062 13.812 7.996 1 86.31 220 THR A CA 1
ATOM 1721 C C . THR A 1 220 ? 15.766 14.586 8.219 1 86.31 220 THR A C 1
ATOM 1723 O O . THR A 1 220 ? 15.477 15.539 7.5 1 86.31 220 THR A O 1
ATOM 1726 N N . VAL A 1 221 ? 14.984 14.117 9.148 1 93.06 221 VAL A N 1
ATOM 1727 C CA . VAL A 1 221 ? 13.719 14.789 9.43 1 93.06 221 VAL A CA 1
ATOM 1728 C C . VAL A 1 221 ? 13.945 15.898 10.461 1 93.06 221 VAL A C 1
ATOM 1730 O O . VAL A 1 221 ? 14.672 15.703 11.438 1 93.06 221 VAL A O 1
ATOM 1733 N N . LYS A 1 222 ? 13.367 17.062 10.227 1 95.19 222 LYS A N 1
ATOM 1734 C CA . LYS A 1 222 ? 13.438 18.219 11.117 1 95.19 222 LYS A CA 1
ATOM 1735 C C . LYS A 1 222 ? 12.047 18.703 11.5 1 95.19 222 LYS A C 1
ATOM 1737 O O . LYS A 1 222 ? 11.07 18.406 10.812 1 95.19 222 LYS A O 1
ATOM 1742 N N . MET A 1 223 ? 12.008 19.328 12.641 1 97.31 223 MET A N 1
ATOM 1743 C CA . MET A 1 223 ? 10.789 19.969 13.125 1 97.31 223 MET A CA 1
ATOM 1744 C C . MET A 1 223 ? 11.023 21.453 13.398 1 97.31 223 MET A C 1
ATOM 1746 O O . MET A 1 223 ? 12.062 21.828 13.945 1 97.31 223 MET A O 1
ATOM 1750 N N . MET A 1 224 ? 10.109 22.281 12.969 1 97.75 224 MET A N 1
ATOM 1751 C CA . MET A 1 224 ? 10.211 23.703 13.258 1 97.75 224 MET A CA 1
ATOM 1752 C C . MET A 1 224 ? 8.828 24.297 13.555 1 97.75 224 MET A C 1
ATOM 1754 O O . MET A 1 224 ? 7.809 23.703 13.195 1 97.75 224 MET A O 1
ATOM 1758 N N . ILE A 1 225 ? 8.82 25.375 14.234 1 98.56 225 ILE A N 1
ATOM 1759 C CA . ILE A 1 225 ? 7.641 26.172 14.5 1 98.56 225 ILE A CA 1
ATOM 1760 C C . ILE A 1 225 ? 7.789 27.547 13.844 1 98.56 225 ILE A C 1
ATOM 1762 O O . ILE A 1 225 ? 8.805 28.219 14.023 1 98.56 225 ILE A O 1
ATOM 1766 N N . ILE A 1 226 ? 6.797 27.906 13.055 1 98.06 226 ILE A N 1
ATOM 1767 C CA . ILE A 1 226 ? 6.801 29.203 12.383 1 98.06 226 ILE A CA 1
ATOM 1768 C C . ILE A 1 226 ? 5.703 30.094 12.969 1 98.06 226 ILE A C 1
ATOM 1770 O O . ILE A 1 226 ? 4.574 29.641 13.18 1 98.06 226 ILE A O 1
ATOM 1774 N N . THR A 1 227 ? 5.98 31.312 13.297 1 97.56 227 THR A N 1
ATOM 1775 C CA . THR A 1 227 ? 5.039 32.281 13.82 1 97.56 227 THR A CA 1
ATOM 1776 C C . THR A 1 227 ? 5.164 33.625 13.078 1 97.56 227 THR A C 1
ATOM 1778 O O . THR A 1 227 ? 6.152 33.844 12.383 1 97.56 227 THR A O 1
ATOM 1781 N N . ALA A 1 228 ? 4.055 34.375 13.148 1 93.94 228 ALA A N 1
ATOM 1782 C CA . ALA A 1 228 ? 4.145 35.75 12.625 1 93.94 228 ALA A CA 1
ATOM 1783 C C . ALA A 1 228 ? 5.086 36.594 13.477 1 93.94 228 ALA A C 1
ATOM 1785 O O . ALA A 1 228 ? 5.184 36.406 14.695 1 93.94 228 ALA A O 1
ATOM 1786 N N . ASN A 1 229 ? 5.891 37.406 12.805 1 85.81 229 ASN A N 1
ATOM 1787 C CA . ASN A 1 229 ? 6.746 38.344 13.539 1 85.81 229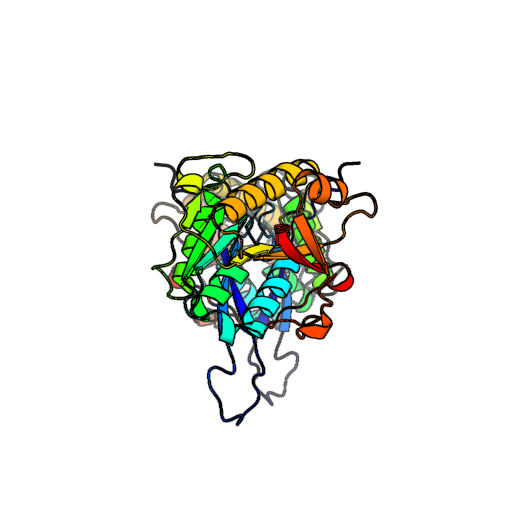 ASN A CA 1
ATOM 1788 C C . ASN A 1 229 ? 5.941 39.469 14.156 1 85.81 229 ASN A C 1
ATOM 1790 O O . ASN A 1 229 ? 5.324 40.281 13.445 1 85.81 229 ASN A O 1
ATOM 1794 N N . ASN A 1 230 ? 5.16 39.281 15.156 1 67.25 230 ASN A N 1
ATOM 1795 C CA . ASN A 1 230 ? 4.422 40.375 15.766 1 67.25 230 ASN A CA 1
ATOM 1796 C C . ASN A 1 230 ? 5.355 41.5 16.25 1 67.25 230 ASN A C 1
ATOM 1798 O O . ASN A 1 230 ? 6.305 41.219 16.984 1 67.25 230 ASN A O 1
ATOM 1802 N N . ILE A 1 231 ? 5.605 42.5 15.406 1 44.81 231 ILE A N 1
ATOM 1803 C CA . ILE A 1 231 ? 6.176 43.75 15.922 1 44.81 231 ILE A CA 1
ATOM 1804 C C . ILE A 1 231 ? 5.223 44.375 16.938 1 44.81 231 ILE A C 1
ATOM 1806 O O . ILE A 1 231 ? 4.016 44.438 16.703 1 44.81 231 ILE A O 1
ATOM 1810 N N . MET B 1 1 ? -21.609 3.707 -15.617 1 19.36 1 MET B N 1
ATOM 1811 C CA . MET B 1 1 ? -21.406 4.023 -14.203 1 19.36 1 MET B CA 1
ATOM 1812 C C . MET B 1 1 ? -20.125 3.377 -13.688 1 19.36 1 MET B C 1
ATOM 1814 O O . MET B 1 1 ? -20.062 2.162 -13.484 1 19.36 1 MET B O 1
ATOM 1818 N N . CYS B 1 2 ? -19.016 3.713 -14.242 1 23.77 2 CYS B N 1
ATOM 1819 C CA . CYS B 1 2 ? -17.688 3.135 -14.086 1 23.77 2 CYS B CA 1
ATOM 1820 C C . CYS B 1 2 ? -17.344 2.918 -12.617 1 23.77 2 CYS B C 1
ATOM 1822 O O . CYS B 1 2 ? -17.406 3.852 -11.812 1 23.77 2 CYS B O 1
ATOM 1824 N N . GLU B 1 3 ? -17.734 1.897 -12.039 1 31.11 3 GLU B N 1
ATOM 1825 C CA . GLU B 1 3 ? -17.484 1.514 -10.648 1 31.11 3 GLU B CA 1
ATOM 1826 C C . GLU B 1 3 ? -16.078 1.895 -10.219 1 31.11 3 GLU B C 1
ATOM 1828 O O . GLU B 1 3 ? -15.094 1.533 -10.875 1 31.11 3 GLU B O 1
ATOM 1833 N N . GLY B 1 4 ? -15.891 3.08 -9.883 1 33.97 4 GLY B N 1
ATOM 1834 C CA . GLY B 1 4 ? -14.664 3.709 -9.422 1 33.97 4 GLY B CA 1
ATOM 1835 C C . GLY B 1 4 ? -13.711 2.738 -8.75 1 33.97 4 GLY B C 1
ATOM 1836 O O . GLY B 1 4 ? -14.125 1.938 -7.906 1 33.97 4 GLY B O 1
ATOM 1837 N N . GLU B 1 5 ? -12.781 2.145 -9.422 1 38.78 5 GLU B N 1
ATOM 1838 C CA . GLU B 1 5 ? -11.688 1.26 -9.039 1 38.78 5 GLU B CA 1
ATOM 1839 C C . GLU B 1 5 ? -11.211 1.559 -7.617 1 38.78 5 GLU B C 1
ATOM 1841 O O . GLU B 1 5 ? -10.664 2.633 -7.352 1 38.78 5 GLU B O 1
ATOM 1846 N N . LYS B 1 6 ? -12.016 1.339 -6.641 1 45.5 6 LYS B N 1
ATOM 1847 C CA . LYS B 1 6 ? -11.672 1.497 -5.23 1 45.5 6 LYS B CA 1
ATOM 1848 C C . LYS B 1 6 ? -10.242 1.047 -4.953 1 45.5 6 LYS B C 1
ATOM 1850 O O . LYS B 1 6 ? -9.875 -0.096 -5.242 1 45.5 6 LYS B O 1
ATOM 1855 N N . SER B 1 7 ? -9.258 1.909 -5.137 1 54.91 7 SER B N 1
ATOM 1856 C CA . SER B 1 7 ? -7.867 1.657 -4.754 1 54.91 7 SER B CA 1
ATOM 1857 C C . SER B 1 7 ? -7.789 0.927 -3.416 1 54.91 7 SER B C 1
ATOM 1859 O O . SER B 1 7 ? -8.453 1.31 -2.453 1 54.91 7 SER B O 1
ATOM 1861 N N . GLY B 1 8 ? -7.395 -0.365 -3.418 1 64.88 8 GLY B N 1
ATOM 1862 C CA . GLY B 1 8 ? -7.152 -1.093 -2.184 1 64.88 8 GLY B CA 1
ATOM 1863 C C . GLY B 1 8 ? -6.242 -0.35 -1.222 1 64.88 8 GLY B C 1
ATOM 1864 O O . GLY B 1 8 ? -5.469 0.514 -1.636 1 64.88 8 GLY B O 1
ATOM 1865 N N . PHE B 1 9 ? -6.746 -0.26 0.011 1 71.19 9 PHE B N 1
ATOM 1866 C CA . PHE B 1 9 ? -5.867 0.329 1.012 1 71.19 9 PHE B CA 1
ATOM 1867 C C . PHE B 1 9 ? -5.617 -0.645 2.156 1 71.19 9 PHE B C 1
ATOM 1869 O O . PHE B 1 9 ? -6.352 -1.624 2.314 1 71.19 9 PHE B O 1
ATOM 1876 N N . MET B 1 10 ? -4.484 -0.536 2.723 1 74.12 10 MET B N 1
ATOM 1877 C CA . MET B 1 10 ? -4.207 -1.172 4.008 1 74.12 10 MET B CA 1
ATOM 1878 C C . MET B 1 10 ? -4.352 -0.173 5.148 1 74.12 10 MET B C 1
ATOM 1880 O O . MET B 1 10 ? -4.27 1.037 4.938 1 74.12 10 MET B O 1
ATOM 1884 N N . VAL B 1 11 ? -4.703 -0.783 6.336 1 79.5 11 VAL B N 1
ATOM 1885 C CA . VAL B 1 11 ? -4.805 0.067 7.52 1 79.5 11 VAL B CA 1
ATOM 1886 C C . VAL B 1 11 ? -3.564 -0.115 8.391 1 79.5 11 VAL B C 1
ATOM 1888 O O . VAL B 1 11 ? -3.178 -1.243 8.711 1 79.5 11 VAL B O 1
ATOM 1891 N N . ARG B 1 12 ? -2.918 0.995 8.68 1 82 12 ARG B N 1
ATOM 1892 C CA . ARG B 1 12 ? -1.771 0.968 9.578 1 82 12 ARG B CA 1
ATOM 1893 C C . ARG B 1 12 ? -2.135 1.538 10.945 1 82 12 ARG B C 1
ATOM 1895 O O . ARG B 1 12 ? -2.834 2.549 11.039 1 82 12 ARG B O 1
ATOM 1902 N N . GLN B 1 13 ? -1.686 0.762 11.953 1 84.12 13 GLN B N 1
ATOM 1903 C CA . GLN B 1 13 ? -1.894 1.207 13.32 1 84.12 13 GLN B CA 1
ATOM 1904 C C . GLN B 1 13 ? -0.683 1.979 13.844 1 84.12 13 GLN B C 1
ATOM 1906 O O . GLN B 1 13 ? 0.46 1.579 13.609 1 84.12 13 GLN B O 1
ATOM 1911 N N . TYR B 1 14 ? -0.883 3.137 14.461 1 88.69 14 TYR B N 1
ATOM 1912 C CA . TYR B 1 14 ? 0.143 3.92 15.133 1 88.69 14 TYR B CA 1
ATOM 1913 C C . TYR B 1 14 ? -0.184 4.086 16.609 1 88.69 14 TYR B C 1
ATOM 1915 O O . TYR B 1 14 ? -1.333 4.348 16.984 1 88.69 14 TYR B O 1
ATOM 1923 N N . THR B 1 15 ? 0.795 3.891 17.453 1 89.19 15 THR B N 1
ATOM 1924 C CA . THR B 1 15 ? 0.604 3.975 18.891 1 89.19 15 THR B CA 1
ATOM 1925 C C . THR B 1 15 ? 1.511 5.043 19.5 1 89.19 15 THR B C 1
ATOM 1927 O O . THR B 1 15 ? 2.73 5 19.328 1 89.19 15 THR B O 1
ATOM 1930 N N . PHE B 1 16 ? 0.91 5.938 20.156 1 92.38 16 PHE B N 1
ATOM 1931 C CA . PHE B 1 16 ? 1.646 7 20.844 1 92.38 16 PHE B CA 1
ATOM 1932 C C . PHE B 1 16 ? 1.544 6.852 22.344 1 92.38 16 PHE B C 1
ATOM 1934 O O . PHE B 1 16 ? 0.456 6.629 22.891 1 92.38 16 PHE B O 1
ATOM 1941 N N . GLY B 1 17 ? 2.744 7.059 23.016 1 86.25 17 GLY B N 1
ATOM 1942 C CA . GLY B 1 17 ? 2.799 6.91 24.469 1 86.25 17 GLY B CA 1
ATOM 1943 C C . GLY B 1 17 ? 3.246 5.527 24.906 1 86.25 17 GLY B C 1
ATOM 1944 O O . GLY B 1 17 ? 3.648 4.707 24.078 1 86.25 17 GLY B O 1
ATOM 1945 N N . LYS B 1 18 ? 3.703 5.25 26.141 1 69.12 18 LYS B N 1
ATOM 1946 C CA . LYS B 1 18 ? 4.266 4.016 26.688 1 69.12 18 LYS B CA 1
ATOM 1947 C C . LYS B 1 18 ? 3.164 3.035 27.078 1 69.12 18 LYS B C 1
ATOM 1949 O O . LYS B 1 18 ? 2.104 3.441 27.562 1 69.12 18 LYS B O 1
ATOM 1954 N N . GLU B 1 19 ? 3.225 1.796 26.438 1 57.09 19 GLU B N 1
ATOM 1955 C CA . GLU B 1 19 ? 2.449 0.707 27.031 1 57.09 19 GLU B CA 1
ATOM 1956 C C . GLU B 1 19 ? 2.688 0.609 28.531 1 57.09 19 GLU B C 1
ATOM 1958 O O . GLU B 1 19 ? 2.441 -0.436 29.141 1 57.09 19 GLU B O 1
ATOM 1963 N N . THR B 1 20 ? 3.521 1.392 29.141 1 49.62 20 THR B N 1
ATOM 1964 C CA . THR B 1 20 ? 3.82 1.051 30.531 1 49.62 20 THR B CA 1
ATOM 1965 C C . THR B 1 20 ? 2.559 1.105 31.375 1 49.62 20 THR B C 1
ATOM 1967 O O . THR B 1 20 ? 1.623 1.847 31.062 1 49.62 20 THR B O 1
ATOM 1970 N N . GLY B 1 21 ? 2.449 0.207 32.469 1 42.97 21 GLY B N 1
ATOM 1971 C CA . GLY B 1 21 ? 1.523 0.033 33.594 1 42.97 21 GLY B CA 1
ATOM 1972 C C . GLY B 1 21 ? 0.939 1.34 34.094 1 42.97 21 GLY B C 1
ATOM 1973 O O . GLY B 1 21 ? 0.152 1.982 33.375 1 42.97 21 GLY B O 1
ATOM 1974 N N . GLU B 1 22 ? 1.353 1.725 35.469 1 41.34 22 GLU B N 1
ATOM 1975 C CA . GLU B 1 22 ? 0.667 2.371 36.594 1 41.34 22 GLU B CA 1
ATOM 1976 C C . GLU B 1 22 ? 0.628 3.885 36.406 1 41.34 22 GLU B C 1
ATOM 1978 O O . GLU B 1 22 ? 0.382 4.625 37.344 1 41.34 22 GLU B O 1
ATOM 1983 N N . ASN B 1 23 ? 1.271 4.469 35.344 1 45.41 23 ASN B N 1
ATOM 1984 C CA . ASN B 1 23 ? 1.255 5.852 35.812 1 45.41 23 ASN B CA 1
ATOM 1985 C C . ASN B 1 23 ? -0.169 6.391 35.938 1 45.41 23 ASN B C 1
ATOM 1987 O O . ASN B 1 23 ? -1.032 6.031 35.125 1 45.41 23 ASN B O 1
ATOM 1991 N N . GLU B 1 24 ? -0.517 6.914 37.031 1 44.66 24 GLU B N 1
ATOM 1992 C CA . GLU B 1 24 ? -1.747 7.418 37.625 1 44.66 24 GLU B CA 1
ATOM 1993 C C . GLU B 1 24 ? -2.551 8.25 36.625 1 44.66 24 GLU B C 1
ATOM 1995 O O . GLU B 1 24 ? -3.779 8.32 36.719 1 44.66 24 GLU B O 1
ATOM 2000 N N . ASP B 1 25 ? -1.977 9.414 36.094 1 44.84 25 ASP B N 1
ATOM 2001 C CA . ASP B 1 25 ? -2.711 10.547 35.531 1 44.84 25 ASP B CA 1
ATOM 2002 C C . ASP B 1 25 ? -2.98 10.352 34.062 1 44.84 25 ASP B C 1
ATOM 2004 O O . ASP B 1 25 ? -2.047 10.32 33.25 1 44.84 25 ASP B O 1
ATOM 2008 N N . GLY B 1 26 ? -4.309 10.031 33.438 1 54.19 26 GLY B N 1
ATOM 2009 C CA . GLY B 1 26 ? -5.156 10.062 32.25 1 54.19 26 GLY B CA 1
ATOM 2010 C C . GLY B 1 26 ? -4.625 9.219 31.109 1 54.19 26 GLY B C 1
ATOM 2011 O O . GLY B 1 26 ? -3.684 8.438 31.297 1 54.19 26 GLY B O 1
ATOM 2012 N N . ARG B 1 27 ? -5.004 9.531 29.625 1 62.31 27 ARG B N 1
ATOM 2013 C CA . ARG B 1 27 ? -4.801 8.688 28.453 1 62.31 27 ARG B CA 1
ATOM 2014 C C . ARG B 1 27 ? -3.318 8.445 28.203 1 62.31 27 ARG B C 1
ATOM 2016 O O . ARG B 1 27 ? -2.586 9.375 27.844 1 62.31 27 ARG B O 1
ATOM 2023 N N . SER B 1 28 ? -2.689 7.43 28.656 1 80.19 28 SER B N 1
ATOM 2024 C CA . SER B 1 28 ? -1.275 7.082 28.578 1 80.19 28 SER B CA 1
ATOM 2025 C C . SER B 1 28 ? -0.904 6.605 27.172 1 80.19 28 SER B C 1
ATOM 2027 O O . SER B 1 28 ? 0.271 6.617 26.797 1 80.19 28 SER B O 1
ATOM 2029 N N . GLU B 1 29 ? -1.967 6.273 26.484 1 89.56 29 GLU B N 1
ATOM 2030 C CA . GLU B 1 29 ? -1.655 5.75 25.156 1 89.56 29 GLU B CA 1
ATOM 2031 C C . GLU B 1 29 ? -2.746 6.113 24.156 1 89.56 29 GLU B C 1
ATOM 2033 O O . GLU B 1 29 ? -3.918 6.227 24.516 1 89.56 29 GLU B O 1
ATOM 2038 N N . LEU B 1 30 ? -2.396 6.449 22.953 1 92.25 30 LEU B N 1
ATOM 2039 C CA . LEU B 1 30 ? -3.336 6.707 21.875 1 92.25 30 LEU B CA 1
ATOM 2040 C C . LEU B 1 30 ? -3.039 5.816 20.672 1 92.25 30 LEU B C 1
ATOM 2042 O O . LEU B 1 30 ? -1.894 5.738 20.219 1 92.25 30 LEU B O 1
ATOM 2046 N N . VAL B 1 31 ? -4.086 5.09 20.297 1 90.38 31 VAL B N 1
ATOM 2047 C CA . VAL B 1 31 ? -3.979 4.266 19.094 1 90.38 31 VAL B CA 1
ATOM 2048 C C . VAL B 1 31 ? -4.828 4.867 17.984 1 90.38 31 VAL B C 1
ATOM 2050 O O . VAL B 1 31 ? -5.996 5.199 18.188 1 90.38 31 VAL B O 1
ATOM 2053 N N . VAL B 1 32 ? -4.207 5.098 16.797 1 93.38 32 VAL B N 1
ATOM 2054 C CA . VAL B 1 32 ? -4.957 5.605 15.656 1 93.38 32 VAL B CA 1
ATOM 2055 C C . VAL B 1 32 ? -4.75 4.688 14.453 1 93.38 32 VAL B C 1
ATOM 2057 O O . VAL B 1 32 ? -3.77 3.945 14.391 1 93.38 32 VAL B O 1
ATOM 2060 N N . PHE B 1 33 ? -5.719 4.688 13.523 1 88.62 33 PHE B N 1
ATOM 2061 C CA . PHE B 1 33 ? -5.723 3.85 12.328 1 88.62 33 PHE B CA 1
ATOM 2062 C C . PHE B 1 33 ? -5.734 4.703 11.07 1 88.62 33 PHE B C 1
ATOM 2064 O O . PHE B 1 33 ? -6.613 5.551 10.898 1 88.62 33 PHE B O 1
ATOM 2071 N N . ILE B 1 34 ? -4.684 4.531 10.219 1 92.31 34 ILE B N 1
ATOM 2072 C CA . ILE B 1 34 ? -4.535 5.359 9.023 1 92.31 34 ILE B CA 1
ATOM 2073 C C . ILE B 1 34 ? -4.508 4.477 7.781 1 92.31 34 ILE B C 1
ATOM 2075 O O . ILE B 1 34 ? -3.799 3.471 7.742 1 92.31 34 ILE B O 1
ATOM 2079 N N . PRO B 1 35 ? -5.297 4.824 6.762 1 86.5 35 PRO B N 1
ATOM 2080 C CA . PRO B 1 35 ? -5.242 4.059 5.512 1 86.5 35 PRO B CA 1
ATOM 2081 C C . PRO B 1 35 ? -3.982 4.352 4.699 1 86.5 35 PRO B C 1
ATOM 2083 O O . PRO B 1 35 ? -3.51 5.488 4.672 1 86.5 35 PRO B O 1
ATOM 2086 N N . GLU B 1 36 ? -3.34 3.414 4.203 1 80.94 36 GLU B N 1
ATOM 2087 C CA . GLU B 1 36 ? -2.299 3.525 3.188 1 80.94 36 GLU B CA 1
ATOM 2088 C C . GLU B 1 36 ? -2.758 2.932 1.858 1 80.94 36 GLU B C 1
ATOM 2090 O O . GLU B 1 36 ? -3.057 1.739 1.775 1 80.94 36 GLU B O 1
ATOM 2095 N N . ILE B 1 37 ? -2.713 3.793 0.868 1 74.75 37 ILE B N 1
ATOM 2096 C CA . ILE B 1 37 ? -3.369 3.447 -0.388 1 74.75 37 ILE B CA 1
ATOM 2097 C C . ILE B 1 37 ? -2.414 2.645 -1.267 1 74.75 37 ILE B C 1
ATOM 2099 O O . ILE B 1 37 ? -1.272 3.055 -1.491 1 74.75 37 ILE B O 1
ATOM 2103 N N . LEU B 1 38 ? -2.898 1.543 -1.668 1 72.75 38 LEU B N 1
ATOM 2104 C CA . LEU B 1 38 ? -2.102 0.649 -2.502 1 72.75 38 LEU B CA 1
ATOM 2105 C C . LEU B 1 38 ? -2.229 1.024 -3.975 1 72.75 38 LEU B C 1
ATOM 2107 O O . LEU B 1 38 ? -3.229 1.619 -4.387 1 72.75 38 LEU B O 1
ATOM 2111 N N . ASN B 1 39 ? -1.112 0.825 -4.641 1 72.31 39 ASN B N 1
ATOM 2112 C CA . ASN B 1 39 ? -1.131 0.993 -6.09 1 72.31 39 ASN B CA 1
ATOM 2113 C C . ASN B 1 39 ? -2.193 0.115 -6.742 1 72.31 39 ASN B C 1
ATOM 2115 O O . ASN B 1 39 ? -2.381 -1.037 -6.348 1 72.31 39 ASN B O 1
ATOM 2119 N N . SER B 1 40 ? -2.998 0.66 -7.602 1 64.56 40 SER B N 1
ATOM 2120 C CA . SER B 1 40 ? -4.125 -0.027 -8.227 1 64.56 40 SER B CA 1
ATOM 2121 C C . SER B 1 40 ? -3.664 -0.915 -9.375 1 64.56 40 SER B C 1
ATOM 2123 O O . SER B 1 40 ? -4.449 -1.701 -9.914 1 64.56 40 SER B O 1
ATOM 2125 N N . GLN B 1 41 ? -2.385 -0.793 -9.625 1 72.25 41 GLN B N 1
ATOM 2126 C CA . GLN B 1 41 ? -1.898 -1.589 -10.75 1 72.25 41 GLN B CA 1
ATOM 2127 C C . GLN B 1 41 ? -1.812 -3.066 -10.375 1 72.25 41 GLN B C 1
ATOM 2129 O O . GLN B 1 41 ? -1.741 -3.414 -9.195 1 72.25 41 GLN B O 1
ATOM 2134 N N . TYR B 1 42 ? -1.981 -3.896 -11.375 1 76.56 42 TYR B N 1
ATOM 2135 C CA . TYR B 1 42 ? -1.873 -5.34 -11.188 1 76.56 42 TYR B CA 1
ATOM 2136 C C . TYR B 1 42 ? -0.529 -5.711 -10.57 1 76.56 42 TYR B C 1
ATOM 2138 O O . TYR B 1 42 ? 0.504 -5.141 -10.93 1 76.56 42 TYR B O 1
ATOM 2146 N N . GLY B 1 43 ? -0.628 -6.703 -9.625 1 84.5 43 GLY B N 1
ATOM 2147 C CA . GLY B 1 43 ? 0.606 -7.297 -9.133 1 84.5 43 GLY B CA 1
ATOM 2148 C C . GLY B 1 43 ? 1.287 -6.457 -8.062 1 84.5 43 GLY B C 1
ATOM 2149 O O . GLY B 1 43 ? 2.506 -6.531 -7.895 1 84.5 43 GLY B O 1
ATOM 2150 N N . THR B 1 44 ? 0.537 -5.652 -7.406 1 85.31 44 THR B N 1
ATOM 2151 C CA . THR B 1 44 ? 1.188 -4.719 -6.492 1 85.31 44 THR B CA 1
ATOM 2152 C C . THR B 1 44 ? 0.875 -5.07 -5.043 1 85.31 44 THR B C 1
ATOM 2154 O O . THR B 1 44 ? 1.465 -4.504 -4.121 1 85.31 44 THR B O 1
ATOM 2157 N N . TYR B 1 45 ? -0.002 -5.977 -4.844 1 84.5 45 TYR B N 1
ATOM 2158 C CA . TYR B 1 45 ? -0.325 -6.41 -3.49 1 84.5 45 TYR B CA 1
ATOM 2159 C C . TYR B 1 45 ? -0.828 -7.848 -3.484 1 84.5 45 TYR B C 1
ATOM 2161 O O . TYR B 1 45 ? -1.049 -8.438 -4.547 1 84.5 45 TYR B O 1
ATOM 2169 N N . VAL B 1 46 ? -0.963 -8.391 -2.328 1 87.81 46 VAL B N 1
ATOM 2170 C CA . VAL B 1 46 ? -1.432 -9.766 -2.188 1 87.81 46 VAL B CA 1
ATOM 2171 C C . VAL B 1 46 ? -2.957 -9.789 -2.141 1 87.81 46 VAL B C 1
ATOM 2173 O O . VAL B 1 46 ? -3.568 -9.148 -1.283 1 87.81 46 VAL B O 1
ATOM 2176 N N . TRP B 1 47 ? -3.547 -10.523 -3.021 1 86.19 47 TRP B N 1
ATOM 2177 C CA . TRP B 1 47 ? -4.988 -10.75 -3.035 1 86.19 47 TRP B CA 1
ATOM 2178 C C . TRP B 1 47 ? -5.363 -11.969 -2.201 1 86.19 47 TRP B C 1
ATOM 2180 O O . TRP B 1 47 ? -4.523 -12.844 -1.959 1 86.19 47 TRP B O 1
ATOM 2190 N N . PRO B 1 48 ? -6.598 -12.047 -1.731 1 88.75 48 PRO B N 1
ATOM 2191 C CA . PRO B 1 48 ? -7.023 -13.188 -0.92 1 88.75 48 PRO B CA 1
ATOM 2192 C C . PRO B 1 48 ? -6.738 -14.531 -1.593 1 88.75 48 PRO B C 1
ATOM 2194 O O . PRO B 1 48 ? -6.344 -15.492 -0.925 1 88.75 48 PRO B O 1
ATOM 2197 N N . CYS B 1 49 ? -6.934 -14.586 -2.854 1 94.19 49 CYS B N 1
ATOM 2198 C CA . CYS B 1 49 ? -6.707 -15.828 -3.586 1 94.19 49 CYS B CA 1
ATOM 2199 C C . CYS B 1 49 ? -5.262 -16.297 -3.438 1 94.19 49 CYS B C 1
ATOM 2201 O O . CYS B 1 49 ? -4.992 -17.5 -3.408 1 94.19 49 CYS B O 1
ATOM 2203 N N . ALA B 1 50 ? -4.359 -15.328 -3.422 1 95.81 50 ALA B N 1
ATOM 2204 C CA . ALA B 1 50 ? -2.943 -15.664 -3.277 1 95.81 50 ALA B CA 1
ATOM 2205 C C . ALA B 1 50 ? -2.664 -16.297 -1.919 1 95.81 50 ALA B C 1
ATOM 2207 O O . ALA B 1 50 ? -1.871 -17.234 -1.815 1 95.81 50 ALA B O 1
ATOM 2208 N N . VAL B 1 51 ? -3.324 -15.836 -0.887 1 94 51 VAL B N 1
ATOM 2209 C CA . VAL B 1 51 ? -3.148 -16.391 0.453 1 94 51 VAL B CA 1
ATOM 2210 C C . VAL B 1 51 ? -3.676 -17.828 0.498 1 94 51 VAL B C 1
ATOM 2212 O O . VAL B 1 51 ? -3.031 -18.703 1.061 1 94 51 VAL B O 1
ATOM 2215 N N . VAL B 1 52 ? -4.809 -18.016 -0.113 1 95.69 52 VAL B N 1
ATOM 2216 C CA . VAL B 1 52 ? -5.434 -19.344 -0.136 1 95.69 52 VAL B CA 1
ATOM 2217 C C . VAL B 1 52 ? -4.539 -20.328 -0.891 1 95.69 52 VAL B C 1
ATOM 2219 O O . VAL B 1 52 ? -4.281 -21.438 -0.416 1 95.69 52 VAL B O 1
ATOM 2222 N N . LEU B 1 53 ? -4.082 -19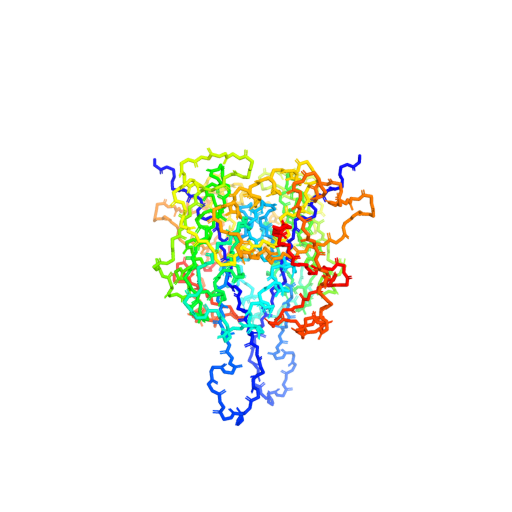.906 -2.072 1 98.19 53 LEU B N 1
ATOM 2223 C CA . LEU B 1 53 ? -3.193 -20.781 -2.834 1 98.19 53 LEU B CA 1
ATOM 2224 C C . LEU B 1 53 ? -1.911 -21.062 -2.059 1 98.19 53 LEU B C 1
ATOM 2226 O O . LEU B 1 53 ? -1.419 -22.188 -2.047 1 98.19 53 LEU B O 1
ATOM 2230 N N . ALA B 1 54 ? -1.369 -20.031 -1.426 1 98.19 54 ALA B N 1
ATOM 2231 C CA . ALA B 1 54 ? -0.169 -20.219 -0.615 1 98.19 54 ALA B CA 1
ATOM 2232 C C . ALA B 1 54 ? -0.415 -21.219 0.512 1 98.19 54 ALA B C 1
ATOM 2234 O O . ALA B 1 54 ? 0.456 -22.031 0.83 1 98.19 54 ALA B O 1
ATOM 2235 N N . GLN B 1 55 ? -1.565 -21.141 1.13 1 96.31 55 GLN B N 1
ATOM 2236 C CA . GLN B 1 55 ? -1.937 -22.094 2.168 1 96.31 55 GLN B CA 1
ATOM 2237 C C . GLN B 1 55 ? -1.981 -23.516 1.615 1 96.31 55 GLN B C 1
ATOM 2239 O O . GLN B 1 55 ? -1.582 -24.469 2.295 1 96.31 55 GLN B O 1
ATOM 2244 N N . TYR B 1 56 ? -2.52 -23.688 0.437 1 98.12 56 TYR B N 1
ATOM 2245 C CA . TYR B 1 56 ? -2.541 -25 -0.197 1 98.12 56 TYR B CA 1
ATOM 2246 C C . TYR B 1 56 ? -1.127 -25.516 -0.418 1 98.12 56 TYR B C 1
ATOM 2248 O O . TYR B 1 56 ? -0.843 -26.688 -0.154 1 98.12 56 TYR B O 1
ATOM 2256 N N . VAL B 1 57 ? -0.271 -24.625 -0.929 1 98.5 57 VAL B N 1
ATOM 2257 C CA . VAL B 1 57 ? 1.133 -24.969 -1.146 1 98.5 57 VAL B CA 1
ATOM 2258 C C . VAL B 1 57 ? 1.768 -25.406 0.169 1 98.5 57 VAL B C 1
ATOM 2260 O O . VAL B 1 57 ? 2.41 -26.453 0.233 1 98.5 57 VAL B O 1
ATOM 2263 N N . TRP B 1 58 ? 1.56 -24.688 1.189 1 97.38 58 TRP B N 1
ATOM 2264 C CA . TRP B 1 58 ? 2.105 -25 2.504 1 97.38 58 TRP B CA 1
ATOM 2265 C C . TRP B 1 58 ? 1.567 -26.344 3.008 1 97.38 58 TRP B C 1
ATOM 2267 O O . TRP B 1 58 ? 2.322 -27.156 3.529 1 97.38 58 TRP B O 1
ATOM 2277 N N . PHE B 1 59 ? 0.283 -26.516 2.885 1 95.88 59 PHE B N 1
ATOM 2278 C CA . PHE B 1 59 ? -0.359 -27.734 3.352 1 95.88 59 PHE B CA 1
ATOM 2279 C C . PHE B 1 59 ? 0.256 -28.953 2.684 1 95.88 59 PHE B C 1
ATOM 2281 O O . PHE B 1 59 ? 0.388 -30.016 3.309 1 95.88 59 PHE B O 1
ATOM 2288 N N . HIS B 1 60 ? 0.661 -28.859 1.448 1 97.38 60 HIS B N 1
ATOM 2289 C CA . HIS B 1 60 ? 1.239 -29.969 0.697 1 97.38 60 HIS B CA 1
ATOM 2290 C C . HIS B 1 60 ? 2.756 -29.828 0.598 1 97.38 60 HIS B C 1
ATOM 2292 O O . HIS B 1 60 ? 3.367 -30.344 -0.343 1 97.38 60 HIS B O 1
ATOM 2298 N N . ARG B 1 61 ? 3.35 -29.141 1.501 1 96.5 61 ARG B N 1
ATOM 2299 C CA . ARG B 1 61 ? 4.762 -28.766 1.438 1 96.5 61 ARG B CA 1
ATOM 2300 C C . ARG B 1 61 ? 5.652 -30 1.363 1 96.5 61 ARG B C 1
ATOM 2302 O O . ARG B 1 61 ? 6.707 -29.969 0.725 1 96.5 61 ARG B O 1
ATOM 2309 N N . ARG B 1 62 ? 5.32 -31.047 1.956 1 94.81 62 ARG B N 1
ATOM 2310 C CA . ARG B 1 62 ? 6.148 -32.25 2.014 1 94.81 62 ARG B CA 1
ATOM 2311 C C . ARG B 1 62 ? 6.309 -32.875 0.631 1 94.81 62 ARG B C 1
ATOM 2313 O O . ARG B 1 62 ? 7.281 -33.594 0.375 1 94.81 62 ARG B O 1
ATOM 2320 N N . GLU B 1 63 ? 5.398 -32.562 -0.23 1 95.69 63 GLU B N 1
ATOM 2321 C CA . GLU B 1 63 ? 5.438 -33.125 -1.574 1 95.69 63 GLU B CA 1
ATOM 2322 C C . GLU B 1 63 ? 6.176 -32.219 -2.541 1 95.69 63 GLU B C 1
ATOM 2324 O O . GLU B 1 63 ? 6.402 -32.562 -3.697 1 95.69 63 GLU B O 1
ATOM 2329 N N . LEU B 1 64 ? 6.641 -31.125 -2.07 1 97 64 LEU B N 1
ATOM 2330 C CA . LEU B 1 64 ? 7.109 -30.094 -2.998 1 97 64 LEU B CA 1
ATOM 2331 C C . LEU B 1 64 ? 8.617 -30.203 -3.209 1 97 64 LEU B C 1
ATOM 2333 O O . LEU B 1 64 ? 9.156 -29.609 -4.148 1 97 64 LEU B O 1
ATOM 2337 N N . THR B 1 65 ? 9.297 -30.938 -2.322 1 96.12 65 THR B N 1
ATOM 2338 C CA . THR B 1 65 ? 10.75 -31 -2.422 1 96.12 65 THR B CA 1
ATOM 2339 C C . THR B 1 65 ? 11.18 -31.531 -3.787 1 96.12 65 THR B C 1
ATOM 2341 O O . THR B 1 65 ? 10.766 -32.625 -4.188 1 96.12 65 THR B O 1
ATOM 2344 N N . GLY B 1 66 ? 11.938 -30.719 -4.543 1 96.19 66 GLY B N 1
ATOM 2345 C CA . GLY B 1 66 ? 12.492 -31.141 -5.824 1 96.19 66 GLY B CA 1
ATOM 2346 C C . GLY B 1 66 ? 11.516 -30.984 -6.973 1 96.19 66 GLY B C 1
ATOM 2347 O O . GLY B 1 66 ? 11.867 -31.219 -8.133 1 96.19 66 GLY B O 1
ATOM 2348 N N . LYS B 1 67 ? 10.305 -30.672 -6.652 1 98.12 67 LYS B N 1
ATOM 2349 C CA . LYS B 1 67 ? 9.32 -30.469 -7.707 1 98.12 67 LYS B CA 1
ATOM 2350 C C . LYS B 1 67 ? 9.602 -29.203 -8.5 1 98.12 67 LYS B C 1
ATOM 2352 O O . LYS B 1 67 ? 9.984 -28.188 -7.93 1 98.12 67 LYS B O 1
ATOM 2357 N N . LYS B 1 68 ? 9.492 -29.297 -9.812 1 98.5 68 LYS B N 1
ATOM 2358 C CA . LYS B 1 68 ? 9.602 -28.141 -10.695 1 98.5 68 LYS B CA 1
ATOM 2359 C C . LYS B 1 68 ? 8.289 -27.375 -10.758 1 98.5 68 LYS B C 1
ATOM 2361 O O . LYS B 1 68 ? 7.262 -27.922 -11.172 1 98.5 68 LYS B O 1
ATOM 2366 N N . ILE B 1 69 ? 8.359 -26.109 -10.391 1 98.75 69 ILE B N 1
ATOM 2367 C CA . ILE B 1 69 ? 7.137 -25.328 -10.195 1 98.75 69 ILE B CA 1
ATOM 2368 C C . ILE B 1 69 ? 7.238 -24.016 -10.953 1 98.75 69 ILE B C 1
ATOM 2370 O O . ILE B 1 69 ? 8.281 -23.344 -10.914 1 98.75 69 ILE B O 1
ATOM 2374 N N . LEU B 1 70 ? 6.199 -23.641 -11.688 1 98.81 70 LEU B N 1
ATOM 2375 C CA . LEU B 1 70 ? 6.074 -22.344 -12.352 1 98.81 70 LEU B CA 1
ATOM 2376 C C . LEU B 1 70 ? 4.863 -21.578 -11.82 1 98.81 70 LEU B C 1
ATOM 2378 O O . LEU B 1 70 ? 3.758 -22.125 -11.758 1 98.81 70 LEU B O 1
ATOM 2382 N N . GLU B 1 71 ? 5.098 -20.391 -11.336 1 98.88 71 GLU B N 1
ATOM 2383 C CA . GLU B 1 71 ? 3.947 -19.531 -11.055 1 98.88 71 GLU B CA 1
ATOM 2384 C C . GLU B 1 71 ? 3.695 -18.562 -12.203 1 98.88 71 GLU B C 1
ATOM 2386 O O . GLU B 1 71 ? 4.609 -17.859 -12.641 1 98.88 71 GLU B O 1
ATOM 2391 N N . ILE B 1 72 ? 2.494 -18.562 -12.719 1 98.5 72 ILE B N 1
ATOM 2392 C CA . ILE B 1 72 ? 2.127 -17.609 -13.758 1 98.5 72 ILE B CA 1
ATOM 2393 C C . ILE B 1 72 ? 1.325 -16.469 -13.141 1 98.5 72 ILE B C 1
ATOM 2395 O O . ILE B 1 72 ? 0.547 -16.672 -12.211 1 98.5 72 ILE B O 1
ATOM 2399 N N . GLY B 1 73 ? 1.513 -15.227 -13.68 1 97.75 73 GLY B N 1
ATOM 2400 C CA . GLY B 1 73 ? 0.887 -14.078 -13.047 1 97.75 73 GLY B CA 1
ATOM 2401 C C . GLY B 1 73 ? 1.279 -13.906 -11.594 1 97.75 73 GLY B C 1
ATOM 2402 O O . GLY B 1 73 ? 0.418 -13.734 -10.727 1 97.75 73 GLY B O 1
ATOM 2403 N N . ALA B 1 74 ? 2.523 -13.883 -11.367 1 97.81 74 ALA B N 1
ATOM 2404 C CA . ALA B 1 74 ? 3.029 -14.039 -10.008 1 97.81 74 ALA B CA 1
ATOM 2405 C C . ALA B 1 74 ? 2.785 -12.773 -9.188 1 97.81 74 ALA B C 1
ATOM 2407 O O . ALA B 1 74 ? 2.66 -12.836 -7.957 1 97.81 74 ALA B O 1
ATOM 2408 N N . GLY B 1 75 ? 2.762 -11.594 -9.875 1 94.81 75 GLY B N 1
ATOM 2409 C CA . GLY B 1 75 ? 2.592 -10.367 -9.109 1 94.81 75 GLY B CA 1
ATOM 2410 C C . GLY B 1 75 ? 3.65 -10.172 -8.039 1 94.81 75 GLY B C 1
ATOM 2411 O O . GLY B 1 75 ? 4.844 -10.102 -8.344 1 94.81 75 GLY B O 1
ATOM 2412 N N . VAL B 1 76 ? 3.205 -10.18 -6.773 1 93.5 76 VAL B N 1
ATOM 2413 C CA . VAL B 1 76 ? 4.172 -10.062 -5.688 1 93.5 76 VAL B CA 1
ATOM 2414 C C . VAL B 1 76 ? 4.559 -11.453 -5.184 1 93.5 76 VAL B C 1
ATOM 2416 O O . VAL B 1 76 ? 5.371 -11.586 -4.266 1 93.5 76 VAL B O 1
ATOM 2419 N N . SER B 1 77 ? 4.07 -12.562 -5.719 1 97.75 77 SER B N 1
ATOM 2420 C CA . SER B 1 77 ? 4.586 -13.922 -5.789 1 97.75 77 SER B CA 1
ATOM 2421 C C . SER B 1 77 ? 4.504 -14.617 -4.434 1 97.75 77 SER B C 1
ATOM 2423 O O . SER B 1 77 ? 5.375 -15.414 -4.082 1 97.75 77 SER B O 1
ATOM 2425 N N . LEU B 1 78 ? 3.441 -14.367 -3.668 1 97.06 78 LEU B N 1
ATOM 2426 C CA . LEU B 1 78 ? 3.322 -15.016 -2.365 1 97.06 78 LEU B CA 1
ATOM 2427 C C . LEU B 1 78 ? 3.309 -16.531 -2.514 1 97.06 78 LEU B C 1
ATOM 2429 O O . LEU B 1 78 ? 4.113 -17.234 -1.891 1 97.06 78 LEU B O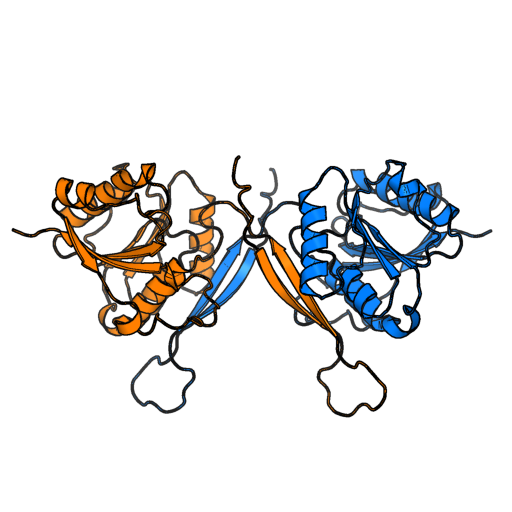 1
ATOM 2433 N N . PRO B 1 79 ? 2.51 -17.172 -3.363 1 98.69 79 PRO B N 1
ATOM 2434 C CA . PRO B 1 79 ? 2.514 -18.641 -3.473 1 98.69 79 PRO B CA 1
ATOM 2435 C C . PRO B 1 79 ? 3.867 -19.203 -3.91 1 98.69 79 PRO B C 1
ATOM 2437 O O . PRO B 1 79 ? 4.336 -20.188 -3.357 1 98.69 79 PRO B O 1
ATOM 2440 N N . GLY B 1 80 ? 4.453 -18.547 -4.902 1 98.81 80 GLY B N 1
ATOM 2441 C CA . GLY B 1 80 ? 5.75 -19 -5.391 1 98.81 80 GLY B CA 1
ATOM 2442 C C . GLY B 1 80 ? 6.84 -18.922 -4.34 1 98.81 80 GLY B C 1
ATOM 2443 O O . GLY B 1 80 ? 7.684 -19.812 -4.25 1 98.81 80 GLY B O 1
ATOM 2444 N N . VAL B 1 81 ? 6.863 -17.906 -3.562 1 98.44 81 VAL B N 1
ATOM 2445 C CA . VAL B 1 81 ? 7.836 -17.734 -2.486 1 98.44 81 VAL B CA 1
ATOM 2446 C C . VAL B 1 81 ? 7.66 -18.859 -1.463 1 98.44 81 VAL B C 1
ATOM 2448 O O . VAL B 1 81 ? 8.641 -19.469 -1.021 1 98.44 81 VAL B O 1
ATOM 2451 N N . VAL B 1 82 ? 6.406 -19.156 -1.073 1 98 82 VAL B N 1
ATOM 2452 C CA . VAL B 1 82 ? 6.133 -20.234 -0.131 1 98 82 VAL B CA 1
ATOM 2453 C C . VAL B 1 82 ? 6.629 -21.562 -0.708 1 98 82 VAL B C 1
ATOM 2455 O O . VAL B 1 82 ? 7.277 -22.344 -0.012 1 98 82 VAL B O 1
ATOM 2458 N N . ALA B 1 83 ? 6.391 -21.781 -1.939 1 98.75 83 ALA B N 1
ATOM 2459 C CA . ALA B 1 83 ? 6.812 -23.016 -2.59 1 98.75 83 ALA B CA 1
ATOM 2460 C C . ALA B 1 83 ? 8.336 -23.156 -2.568 1 98.75 83 ALA B C 1
ATOM 2462 O O . ALA B 1 83 ? 8.859 -24.219 -2.283 1 98.75 83 ALA B O 1
ATOM 2463 N N . ALA B 1 84 ? 9 -22.047 -2.914 1 98.5 84 ALA B N 1
ATOM 2464 C CA . ALA B 1 84 ? 10.461 -22.078 -2.92 1 98.5 84 ALA B CA 1
ATOM 2465 C C . ALA B 1 84 ? 11.008 -22.375 -1.529 1 98.5 84 ALA B C 1
ATOM 2467 O O . ALA B 1 84 ? 11.922 -23.188 -1.38 1 98.5 84 ALA B O 1
ATOM 2468 N N . LYS B 1 85 ? 10.422 -21.766 -0.532 1 96.81 85 LYS B N 1
ATOM 2469 C CA . LYS B 1 85 ? 10.859 -21.953 0.848 1 96.81 85 LYS B CA 1
ATOM 2470 C C . LYS B 1 85 ? 10.562 -23.375 1.326 1 96.81 85 LYS B C 1
ATOM 2472 O O . LYS B 1 85 ? 11.172 -23.859 2.285 1 96.81 85 LYS B O 1
ATOM 2477 N N . CYS B 1 86 ? 9.648 -24.062 0.665 1 96.38 86 CYS B N 1
ATOM 2478 C CA . CYS B 1 86 ? 9.289 -25.438 1.004 1 96.38 86 CYS B CA 1
ATOM 2479 C C . CYS B 1 86 ? 10.117 -26.438 0.199 1 96.38 86 CYS B C 1
ATOM 2481 O O . CYS B 1 86 ? 9.859 -27.641 0.231 1 96.38 86 CYS B O 1
ATOM 2483 N N . GLY B 1 87 ? 11.07 -25.922 -0.54 1 96.81 87 GLY B N 1
ATOM 2484 C CA . GLY B 1 87 ? 12.008 -26.812 -1.204 1 96.81 87 GLY B CA 1
ATOM 2485 C C . GLY B 1 87 ? 11.695 -27.031 -2.674 1 96.81 87 GLY B C 1
ATOM 2486 O O . GLY B 1 87 ? 12.383 -27.781 -3.357 1 96.81 87 GLY B O 1
ATOM 2487 N N . GLY B 1 88 ? 10.688 -26.391 -3.197 1 98.25 88 GLY B N 1
ATOM 2488 C CA . GLY B 1 88 ? 10.391 -26.469 -4.621 1 98.25 88 GLY B CA 1
ATOM 2489 C C . GLY B 1 88 ? 11.406 -25.75 -5.484 1 98.25 88 GLY B C 1
ATOM 2490 O O . GLY B 1 88 ? 12.016 -24.766 -5.051 1 98.25 88 GLY B O 1
ATOM 2491 N N . GLU B 1 89 ? 11.625 -26.266 -6.656 1 98.5 89 GLU B N 1
ATOM 2492 C CA . GLU B 1 89 ? 12.383 -25.562 -7.688 1 98.5 89 GLU B CA 1
ATOM 2493 C C . GLU B 1 89 ? 11.484 -24.625 -8.492 1 98.5 89 GLU B C 1
ATOM 2495 O O . GLU B 1 89 ? 10.891 -25.047 -9.492 1 98.5 89 GLU B O 1
ATOM 2500 N N . VAL B 1 90 ? 11.484 -23.391 -8.102 1 98.75 90 VAL B N 1
ATOM 2501 C CA . VAL B 1 90 ? 10.43 -22.484 -8.523 1 98.75 90 VAL B CA 1
ATOM 2502 C C . VAL B 1 90 ? 10.969 -21.547 -9.602 1 98.75 90 VAL B C 1
ATOM 2504 O O . VAL B 1 90 ? 12.109 -21.094 -9.523 1 98.75 90 VAL B O 1
ATOM 2507 N N . ILE B 1 91 ? 10.156 -21.297 -10.586 1 98.75 91 ILE B N 1
ATOM 2508 C CA . ILE B 1 91 ? 10.289 -20.172 -11.516 1 98.75 91 ILE B CA 1
ATOM 2509 C C . ILE B 1 91 ? 9.086 -19.234 -11.375 1 98.75 91 ILE B C 1
ATOM 2511 O O . ILE B 1 91 ? 7.941 -19.688 -11.32 1 98.75 91 ILE B O 1
ATOM 2515 N N . LEU B 1 92 ? 9.383 -17.969 -11.219 1 98.69 92 LEU B N 1
ATOM 2516 C CA . LEU B 1 92 ? 8.32 -16.984 -11.18 1 98.69 92 LEU B CA 1
ATOM 2517 C C . LEU B 1 92 ? 8.172 -16.281 -12.523 1 98.69 92 LEU B C 1
ATOM 2519 O O . LEU B 1 92 ? 9.164 -15.992 -13.195 1 98.69 92 LEU B O 1
ATOM 2523 N N . SER B 1 93 ? 6.863 -16 -12.891 1 98.25 93 SER B N 1
ATOM 2524 C CA . SER B 1 93 ? 6.66 -15.289 -14.141 1 98.25 93 SER B CA 1
ATOM 2525 C C . SER B 1 93 ? 5.492 -14.312 -14.039 1 98.25 93 SER B C 1
ATOM 2527 O O . SER B 1 93 ? 4.586 -14.508 -13.234 1 98.25 93 SER B O 1
ATOM 2529 N N . ASP B 1 94 ? 5.598 -13.305 -14.773 1 97.31 94 ASP B N 1
ATOM 2530 C CA . ASP B 1 94 ? 4.531 -12.352 -15.062 1 97.31 94 ASP B CA 1
ATOM 2531 C C . ASP B 1 94 ? 4.684 -11.766 -16.469 1 97.31 94 ASP B C 1
ATOM 2533 O O . ASP B 1 94 ? 5.652 -12.062 -17.172 1 97.31 94 ASP B O 1
ATOM 2537 N N . SER B 1 95 ? 3.619 -10.992 -16.859 1 95.88 95 SER B N 1
ATOM 2538 C CA . SER B 1 95 ? 3.6 -10.453 -18.219 1 95.88 95 SER B CA 1
ATOM 2539 C C . SER B 1 95 ? 4.906 -9.742 -18.547 1 95.88 95 SER B C 1
ATOM 2541 O O . SER B 1 95 ? 5.391 -8.93 -17.75 1 95.88 95 SER B O 1
ATOM 2543 N N . ALA B 1 96 ? 5.48 -10.031 -19.734 1 94.38 96 ALA B N 1
ATOM 2544 C CA . ALA B 1 96 ? 6.688 -9.359 -20.203 1 94.38 96 ALA B CA 1
ATOM 2545 C C . ALA B 1 96 ? 6.434 -7.867 -20.406 1 94.38 96 ALA B C 1
ATOM 2547 O O . ALA B 1 96 ? 7.371 -7.066 -20.422 1 94.38 96 ALA B O 1
ATOM 2548 N N . GLU B 1 97 ? 5.199 -7.52 -20.469 1 92.56 97 GLU B N 1
ATOM 2549 C CA . GLU B 1 97 ? 4.812 -6.137 -20.734 1 92.56 97 GLU B CA 1
ATOM 2550 C C . GLU B 1 97 ? 4.656 -5.348 -19.438 1 92.56 97 GLU B C 1
ATOM 2552 O O . GLU B 1 97 ? 4.395 -4.141 -19.469 1 92.56 97 GLU B O 1
ATOM 2557 N N . LEU B 1 98 ? 4.77 -5.984 -18.375 1 90.69 98 LEU B N 1
ATOM 2558 C CA . LEU B 1 98 ? 4.625 -5.344 -17.078 1 90.69 98 LEU B CA 1
ATOM 2559 C C . LEU B 1 98 ? 5.906 -5.48 -16.25 1 90.69 98 LEU B C 1
ATOM 2561 O O . LEU B 1 98 ? 5.945 -6.227 -15.273 1 90.69 98 LEU B O 1
ATOM 2565 N N . PRO B 1 99 ? 6.914 -4.719 -16.578 1 90.81 99 PRO B N 1
ATOM 2566 C CA . PRO B 1 99 ? 8.211 -4.855 -15.906 1 90.81 99 PRO B CA 1
ATOM 2567 C C . PRO B 1 99 ? 8.109 -4.633 -14.398 1 90.81 99 PRO B C 1
ATOM 2569 O O . PRO B 1 99 ? 8.891 -5.207 -13.641 1 90.81 99 PRO B O 1
ATOM 2572 N N . GLN B 1 100 ? 7.137 -3.846 -13.953 1 87 100 GLN B N 1
ATOM 2573 C CA . GLN B 1 100 ? 6.992 -3.586 -12.523 1 87 100 GLN B CA 1
ATOM 2574 C C . GLN B 1 100 ? 6.625 -4.859 -11.766 1 87 100 GLN B C 1
ATOM 2576 O O . GLN B 1 100 ? 7.035 -5.047 -10.617 1 87 100 GLN B O 1
ATOM 2581 N N . CYS B 1 101 ? 5.84 -5.672 -12.359 1 91.81 101 CYS B N 1
ATOM 2582 C CA . CYS B 1 101 ? 5.48 -6.934 -11.734 1 91.81 101 CYS B CA 1
ATOM 2583 C C . CYS B 1 101 ? 6.695 -7.84 -11.594 1 91.81 101 CYS B C 1
ATOM 2585 O O . CYS B 1 101 ? 6.852 -8.531 -10.586 1 91.81 101 CYS B O 1
ATOM 2587 N N . LEU B 1 102 ? 7.551 -7.84 -12.609 1 94.94 102 LEU B N 1
ATOM 2588 C CA . LEU B 1 102 ? 8.773 -8.625 -12.555 1 94.94 102 LEU B CA 1
ATOM 2589 C C . LEU B 1 102 ? 9.703 -8.102 -11.461 1 94.94 102 LEU B C 1
ATOM 2591 O O . LEU B 1 102 ? 10.305 -8.891 -10.727 1 94.94 102 LEU B O 1
ATOM 2595 N N . GLU B 1 103 ? 9.758 -6.875 -11.367 1 92.38 103 GLU B N 1
ATOM 2596 C CA . GLU B 1 103 ? 10.562 -6.27 -10.312 1 92.38 103 GLU B CA 1
ATOM 2597 C C . GLU B 1 103 ? 10.031 -6.645 -8.93 1 92.38 103 GLU B C 1
ATOM 2599 O O . GLU B 1 103 ? 10.812 -6.902 -8.008 1 92.38 103 GLU B O 1
ATOM 2604 N N . ASN B 1 104 ? 8.695 -6.629 -8.797 1 91.69 104 ASN B N 1
ATOM 2605 C CA . ASN B 1 104 ? 8.078 -7.035 -7.539 1 91.69 104 ASN B CA 1
ATOM 2606 C C . ASN B 1 104 ? 8.445 -8.469 -7.168 1 91.69 104 ASN B C 1
ATOM 2608 O O . ASN B 1 104 ? 8.695 -8.766 -6 1 91.69 104 ASN B O 1
ATOM 2612 N N . CYS B 1 105 ? 8.531 -9.344 -8.156 1 96.25 105 CYS B N 1
ATOM 2613 C CA . CYS B 1 105 ? 8.945 -10.719 -7.926 1 96.25 105 CYS B CA 1
ATOM 2614 C C . CYS B 1 105 ? 10.367 -10.781 -7.387 1 96.25 105 CYS B C 1
ATOM 2616 O O . CYS B 1 105 ? 10.641 -11.492 -6.418 1 96.25 105 CYS B O 1
ATOM 2618 N N . HIS B 1 106 ? 11.211 -10.055 -8.023 1 95.56 106 HIS B N 1
ATOM 2619 C CA . HIS B 1 106 ? 12.602 -10.008 -7.586 1 95.56 106 HIS B CA 1
ATOM 2620 C C . HIS B 1 106 ? 12.711 -9.523 -6.145 1 95.56 106 HIS B C 1
ATOM 2622 O O . HIS B 1 106 ? 13.484 -10.078 -5.359 1 95.56 106 HIS B O 1
ATOM 2628 N N . GLN B 1 107 ? 11.969 -8.539 -5.82 1 90.06 107 GLN B N 1
ATOM 2629 C CA . GLN B 1 107 ? 11.992 -8.008 -4.461 1 90.06 107 GLN B CA 1
ATOM 2630 C C . GLN B 1 107 ? 11.508 -9.047 -3.451 1 90.06 107 GLN B C 1
ATOM 2632 O O . GLN B 1 107 ? 12.094 -9.18 -2.373 1 90.06 107 GLN B O 1
ATOM 2637 N N . SER B 1 108 ? 10.43 -9.719 -3.787 1 94.38 108 SER B N 1
ATOM 2638 C CA . SER B 1 108 ? 9.938 -10.781 -2.918 1 94.38 108 SER B CA 1
ATOM 2639 C C . SER B 1 108 ? 11 -11.852 -2.691 1 94.38 108 SER B C 1
ATOM 2641 O O . SER B 1 108 ? 11.188 -12.32 -1.568 1 94.38 108 SER B O 1
ATOM 2643 N N . CYS B 1 109 ? 11.703 -12.227 -3.781 1 96.5 109 CYS B N 1
ATOM 2644 C CA . CYS B 1 109 ? 12.781 -13.203 -3.668 1 96.5 109 CYS B CA 1
ATOM 2645 C C . CYS B 1 109 ? 13.891 -12.695 -2.754 1 96.5 109 CYS B C 1
ATOM 2647 O O . CYS B 1 109 ? 14.352 -13.422 -1.871 1 96.5 109 CYS B O 1
ATOM 2649 N N . GLN B 1 110 ? 14.281 -11.508 -2.955 1 92.94 110 GLN B N 1
ATOM 2650 C CA . GLN B 1 110 ? 15.336 -10.898 -2.146 1 92.94 110 GLN B CA 1
ATOM 2651 C C . GLN B 1 110 ? 14.953 -10.883 -0.669 1 92.94 110 GLN B C 1
ATOM 2653 O O . GLN B 1 110 ? 15.758 -11.266 0.189 1 92.94 110 GLN B O 1
ATOM 2658 N N . MET B 1 111 ? 13.75 -10.547 -0.373 1 88.56 111 MET B N 1
ATOM 2659 C CA . MET B 1 111 ? 13.281 -10.383 0.999 1 88.56 111 MET B CA 1
ATOM 2660 C C . MET B 1 111 ? 13.203 -11.734 1.71 1 88.56 111 MET B C 1
ATOM 2662 O O . MET B 1 111 ? 13.18 -11.789 2.939 1 88.56 111 MET B O 1
ATOM 2666 N N . ASN B 1 112 ? 13.172 -12.781 0.954 1 94.19 112 ASN B N 1
ATOM 2667 C CA . ASN B 1 112 ? 13.031 -14.102 1.55 1 94.19 112 ASN B CA 1
ATOM 2668 C C . ASN B 1 112 ? 14.305 -14.938 1.373 1 94.19 112 ASN B C 1
ATOM 2670 O O . ASN B 1 112 ? 14.305 -16.141 1.646 1 94.19 112 ASN B O 1
ATOM 2674 N N . GLY B 1 113 ? 15.352 -14.328 0.84 1 93 113 GLY B N 1
ATOM 2675 C CA . GLY B 1 113 ? 16.641 -14.992 0.726 1 93 113 GLY B CA 1
ATOM 2676 C C . GLY B 1 113 ? 16.656 -16.094 -0.319 1 93 113 GLY B C 1
ATOM 2677 O O . GLY B 1 113 ? 17.312 -17.125 -0.135 1 93 113 GLY B O 1
ATOM 2678 N N . ILE B 1 114 ? 15.891 -16.031 -1.312 1 96.5 114 ILE B N 1
ATOM 2679 C CA . ILE B 1 114 ? 15.836 -17.031 -2.365 1 96.5 114 ILE B CA 1
ATOM 2680 C C . ILE B 1 114 ? 16.219 -16.406 -3.703 1 96.5 114 ILE B C 1
ATOM 2682 O O . ILE B 1 114 ? 15.492 -16.531 -4.691 1 96.5 114 ILE B O 1
ATOM 2686 N N . LEU B 1 115 ? 17.297 -15.789 -3.818 1 93.81 115 LEU B N 1
ATOM 2687 C CA . LEU B 1 115 ? 17.781 -15.023 -4.965 1 93.81 115 LEU B CA 1
ATOM 2688 C C . LEU B 1 115 ? 18 -15.93 -6.172 1 93.81 115 LEU B C 1
ATOM 2690 O O . LEU B 1 115 ? 18.094 -15.453 -7.305 1 93.81 115 LEU B O 1
ATOM 2694 N N . GLU B 1 116 ? 18.094 -17.172 -5.906 1 96 116 GLU B N 1
ATOM 2695 C CA . GLU B 1 116 ? 18.375 -18.109 -6.98 1 96 116 GLU B CA 1
ATOM 2696 C C . GLU B 1 116 ? 17.125 -18.375 -7.82 1 96 116 GLU B C 1
ATOM 2698 O O . GLU B 1 116 ? 17.203 -18.953 -8.906 1 96 116 GLU B O 1
ATOM 2703 N N . VAL B 1 117 ? 15.938 -18 -7.352 1 98.25 117 VAL B N 1
ATOM 2704 C CA . VAL B 1 117 ? 14.688 -18.219 -8.078 1 98.25 117 VAL B CA 1
ATOM 2705 C C . VAL B 1 117 ? 14.656 -17.359 -9.336 1 98.25 117 VAL B C 1
ATOM 2707 O O . VAL B 1 117 ? 14.711 -16.141 -9.258 1 98.25 117 VAL B O 1
ATOM 2710 N N . PRO B 1 118 ? 14.539 -17.953 -10.484 1 98.12 118 PRO B N 1
ATOM 2711 C CA . PRO B 1 118 ? 14.453 -17.172 -11.711 1 98.12 118 PRO B CA 1
ATOM 2712 C C . PRO B 1 118 ? 13.117 -16.438 -11.852 1 98.12 118 PRO B C 1
ATOM 2714 O O . PRO B 1 118 ? 12.078 -16.984 -11.469 1 98.12 118 PRO B O 1
ATOM 2717 N N . VAL B 1 119 ? 13.195 -15.273 -12.383 1 98 119 VAL B N 1
ATOM 2718 C CA . VAL B 1 119 ? 12.023 -14.477 -12.742 1 98 119 VAL B CA 1
ATOM 2719 C C . VAL B 1 119 ? 12.023 -14.195 -14.242 1 98 119 VAL B C 1
ATOM 2721 O O . VAL B 1 119 ? 12.984 -13.625 -14.766 1 98 119 VAL B O 1
ATOM 2724 N N . ILE B 1 120 ? 10.906 -14.562 -14.906 1 97.56 120 ILE B N 1
ATOM 2725 C CA . ILE B 1 120 ? 10.906 -14.406 -16.359 1 97.56 120 ILE B CA 1
ATOM 2726 C C . ILE B 1 120 ? 9.633 -13.703 -16.797 1 97.56 120 ILE B C 1
ATOM 2728 O O . ILE B 1 120 ? 8.609 -13.758 -16.109 1 97.56 120 ILE B O 1
ATOM 2732 N N . GLY B 1 121 ? 9.695 -13.109 -17.969 1 97.12 121 GLY B N 1
ATOM 2733 C CA . GLY B 1 121 ? 8.508 -12.562 -18.609 1 97.12 121 GLY B CA 1
ATOM 2734 C C . GLY B 1 121 ? 7.727 -13.594 -19.406 1 97.12 121 GLY B C 1
ATOM 2735 O O . GLY B 1 121 ? 8.273 -14.219 -20.312 1 97.12 121 GLY B O 1
ATOM 2736 N N . LEU B 1 122 ? 6.512 -13.828 -19.062 1 96.69 122 LEU B N 1
ATOM 2737 C CA . LEU B 1 122 ? 5.613 -14.75 -19.75 1 96.69 122 LEU B CA 1
ATOM 2738 C C . LEU B 1 122 ? 4.242 -14.117 -19.953 1 96.69 122 LEU B C 1
ATOM 2740 O O . LEU B 1 122 ? 3.465 -13.984 -19 1 96.69 122 LEU B O 1
ATOM 2744 N N . THR B 1 123 ? 4.008 -13.688 -21.156 1 96.94 123 THR B N 1
ATOM 2745 C CA . THR B 1 123 ? 2.709 -13.117 -21.5 1 96.94 123 THR B CA 1
ATOM 2746 C C . THR B 1 123 ? 1.734 -14.219 -21.922 1 96.94 123 THR B C 1
ATOM 2748 O O . THR B 1 123 ? 2.002 -14.977 -22.859 1 96.94 123 THR B O 1
ATOM 2751 N N . TRP B 1 124 ? 0.592 -14.258 -21.219 1 96.69 124 TRP B N 1
ATOM 2752 C CA . TRP B 1 124 ? -0.373 -15.32 -21.484 1 96.69 124 TRP B CA 1
ATOM 2753 C C . TRP B 1 124 ? -0.814 -15.289 -22.938 1 96.69 124 TRP B C 1
ATOM 2755 O O . TRP B 1 124 ? -1.044 -14.219 -23.516 1 96.69 124 TRP B O 1
ATOM 2765 N N . GLY B 1 125 ? -0.963 -16.391 -23.531 1 95.69 125 GLY B N 1
ATOM 2766 C CA . GLY B 1 125 ? -1.432 -16.516 -24.906 1 95.69 125 GLY B CA 1
ATOM 2767 C C . GLY B 1 125 ? -0.339 -16.297 -25.922 1 95.69 125 GLY B C 1
ATOM 2768 O O . GLY B 1 125 ? -0.554 -16.5 -27.125 1 95.69 125 GLY B O 1
ATOM 2769 N N . ASN B 1 126 ? 0.744 -15.852 -25.469 1 93.31 126 ASN B N 1
ATOM 2770 C CA . ASN B 1 126 ? 1.882 -15.609 -26.344 1 93.31 126 ASN B CA 1
ATOM 2771 C C . ASN B 1 126 ? 2.936 -16.703 -26.219 1 93.31 126 ASN B C 1
ATOM 2773 O O . ASN B 1 126 ? 3.572 -16.844 -25.172 1 93.31 126 ASN B O 1
ATOM 2777 N N . ILE B 1 127 ? 3.102 -17.484 -27.25 1 88.62 127 ILE B N 1
ATOM 2778 C CA . ILE B 1 127 ? 4.105 -18.531 -27.25 1 88.62 127 ILE B CA 1
ATOM 2779 C C . ILE B 1 127 ? 5.477 -17.953 -27.594 1 88.62 127 ILE B C 1
ATOM 2781 O O . ILE B 1 127 ? 5.91 -17.984 -28.734 1 88.62 127 ILE B O 1
ATOM 2785 N N . ALA B 1 128 ? 6.117 -17.406 -26.609 1 89.12 128 ALA B N 1
ATOM 2786 C CA . ALA B 1 128 ? 7.41 -16.734 -26.766 1 89.12 128 ALA B CA 1
ATOM 2787 C C . ALA B 1 128 ? 8.555 -17.672 -26.391 1 89.12 128 ALA B C 1
ATOM 2789 O O . ALA B 1 128 ? 8.328 -18.75 -25.828 1 89.12 128 ALA B O 1
ATOM 2790 N N . PRO B 1 129 ? 9.758 -17.297 -26.766 1 87.94 129 PRO B N 1
ATOM 2791 C CA . PRO B 1 129 ? 10.914 -18.156 -26.516 1 87.94 129 PRO B CA 1
ATOM 2792 C C . PRO B 1 129 ? 11.055 -18.547 -25.047 1 87.94 129 PRO B C 1
ATOM 2794 O O . PRO B 1 129 ? 11.43 -19.672 -24.734 1 87.94 129 PRO B O 1
ATOM 2797 N N . ASP B 1 130 ? 10.734 -17.641 -24.188 1 89.06 130 ASP B N 1
ATOM 2798 C CA . ASP B 1 130 ? 10.867 -17.938 -22.766 1 89.06 130 ASP B CA 1
ATOM 2799 C C . ASP B 1 130 ? 9.938 -19.078 -22.359 1 89.06 130 ASP B C 1
ATOM 2801 O O . ASP B 1 130 ? 10.289 -19.906 -21.516 1 89.06 130 ASP B O 1
ATOM 2805 N N . LEU B 1 131 ? 8.773 -19.031 -22.922 1 88.88 131 LEU B N 1
ATOM 2806 C CA . LEU B 1 131 ? 7.832 -20.125 -22.656 1 88.88 131 LEU B CA 1
ATOM 2807 C C . LEU B 1 131 ? 8.352 -21.438 -23.188 1 88.88 131 LEU B C 1
ATOM 2809 O O . LEU B 1 131 ? 8.297 -22.469 -22.516 1 88.88 131 LEU B O 1
ATOM 2813 N N . LEU B 1 132 ? 8.906 -21.391 -24.312 1 88.31 132 LEU B N 1
ATOM 2814 C CA . LEU B 1 132 ? 9.398 -22.594 -25 1 88.31 132 LEU B CA 1
ATOM 2815 C C . LEU B 1 132 ? 10.609 -23.172 -24.281 1 88.31 132 LEU B C 1
ATOM 2817 O O . LEU B 1 132 ? 10.836 -24.375 -24.312 1 88.31 132 LEU B O 1
ATOM 2821 N N . ALA B 1 133 ? 11.312 -22.328 -23.641 1 92.5 133 ALA B N 1
ATOM 2822 C CA . ALA B 1 133 ? 12.57 -22.719 -23.016 1 92.5 133 ALA B CA 1
ATOM 2823 C C . ALA B 1 133 ? 12.328 -23.312 -21.625 1 92.5 133 ALA B C 1
ATOM 2825 O O . ALA B 1 133 ? 13.234 -23.891 -21.016 1 92.5 133 ALA B O 1
ATOM 2826 N N . LEU B 1 134 ? 11.125 -23.266 -21.156 1 95.25 134 LEU B N 1
ATOM 2827 C CA . LEU B 1 134 ? 10.828 -23.781 -19.828 1 95.25 134 LEU B CA 1
ATOM 2828 C C . LEU B 1 134 ? 11.016 -25.297 -19.766 1 95.25 134 LEU B C 1
ATOM 2830 O O . LEU B 1 134 ? 10.68 -26 -20.719 1 95.25 134 LEU B O 1
ATOM 2834 N N . PRO B 1 135 ? 11.617 -25.828 -18.688 1 94.94 135 PRO B N 1
ATOM 2835 C CA . PRO B 1 135 ? 11.695 -27.281 -18.5 1 94.94 135 PRO B CA 1
ATOM 2836 C C . PRO B 1 135 ? 10.328 -27.906 -18.203 1 94.94 135 PRO B C 1
ATOM 2838 O O . PRO B 1 135 ? 9.352 -27.188 -18 1 94.94 135 PRO B O 1
ATOM 2841 N N . PRO B 1 136 ? 10.328 -29.312 -18.297 1 96.19 136 PRO B N 1
ATOM 2842 C CA . PRO B 1 136 ? 9.102 -29.953 -17.828 1 96.19 136 PRO B CA 1
ATOM 2843 C C . PRO B 1 136 ? 8.75 -29.578 -16.391 1 96.19 136 PRO B C 1
ATOM 2845 O O . PRO B 1 136 ? 9.641 -29.438 -15.539 1 96.19 136 PRO B O 1
ATOM 2848 N N . LEU B 1 137 ? 7.469 -29.406 -16.172 1 98 137 LEU B N 1
ATOM 2849 C CA . LEU B 1 137 ? 6.984 -28.922 -14.891 1 98 137 LEU B CA 1
ATOM 2850 C C . LEU B 1 137 ? 6.168 -30 -14.18 1 98 137 LEU B C 1
ATOM 2852 O O . LEU B 1 137 ? 5.547 -30.844 -14.828 1 98 137 LEU B O 1
ATOM 2856 N N . ASP B 1 138 ? 6.227 -29.953 -12.891 1 98.44 138 ASP B N 1
ATOM 2857 C CA . ASP B 1 138 ? 5.344 -30.797 -12.094 1 98.44 138 ASP B CA 1
ATOM 2858 C C . ASP B 1 138 ? 4.082 -30.047 -11.688 1 98.44 138 ASP B C 1
ATOM 2860 O O . ASP B 1 138 ? 2.988 -30.609 -11.664 1 98.44 138 ASP B O 1
ATOM 2864 N N . ILE B 1 139 ? 4.23 -28.781 -11.375 1 98.75 139 ILE B N 1
ATOM 2865 C CA . ILE B 1 139 ? 3.137 -27.969 -10.852 1 98.75 139 ILE B CA 1
ATOM 2866 C C . ILE B 1 139 ? 3.178 -26.578 -11.484 1 98.75 139 ILE B C 1
ATOM 2868 O O . ILE B 1 139 ? 4.25 -25.984 -11.625 1 98.75 139 ILE B O 1
ATOM 2872 N N . ILE B 1 140 ? 2.057 -26.062 -11.898 1 98.81 140 ILE B N 1
ATOM 2873 C CA . ILE B 1 140 ? 1.841 -24.688 -12.297 1 98.81 140 ILE B CA 1
ATOM 2874 C C . ILE B 1 140 ? 0.939 -23.984 -11.273 1 98.81 140 ILE B C 1
ATOM 2876 O O . ILE B 1 140 ? -0.105 -24.516 -10.898 1 98.81 140 ILE B O 1
ATOM 2880 N N . LEU B 1 141 ? 1.398 -22.859 -10.758 1 98.88 141 LEU B N 1
ATOM 2881 C CA . LEU B 1 141 ? 0.613 -22.078 -9.812 1 98.88 141 LEU B CA 1
ATOM 2882 C C . LEU B 1 141 ? 0.014 -20.859 -10.492 1 98.88 141 LEU B C 1
ATOM 2884 O O . LEU B 1 141 ? 0.667 -20.219 -11.32 1 98.88 141 LEU B O 1
ATOM 2888 N N . GLY B 1 142 ? -1.193 -20.516 -10.164 1 98.69 142 GLY B N 1
ATOM 2889 C CA . GLY B 1 142 ? -1.843 -19.297 -10.633 1 98.69 142 GLY B CA 1
ATOM 2890 C C . GLY B 1 142 ? -2.932 -18.797 -9.695 1 98.69 142 GLY B C 1
ATOM 2891 O O . GLY B 1 142 ? -3.998 -19.422 -9.602 1 98.69 142 GLY B O 1
ATOM 2892 N N . SER B 1 143 ? -2.711 -17.703 -9.023 1 97.62 143 SER B N 1
ATOM 2893 C CA . SER B 1 143 ? -3.713 -17.125 -8.125 1 97.62 143 SER B CA 1
ATOM 2894 C C . SER B 1 143 ? -4.402 -15.93 -8.766 1 97.62 143 SER B C 1
ATOM 2896 O O . SER B 1 143 ? -3.744 -14.953 -9.125 1 97.62 143 SER B O 1
ATOM 2898 N N . ASP B 1 144 ? -5.703 -16.047 -8.852 1 95.38 144 ASP B N 1
ATOM 2899 C CA . ASP B 1 144 ? -6.562 -14.984 -9.375 1 95.38 144 ASP B CA 1
ATOM 2900 C C . ASP B 1 144 ? -6.172 -14.625 -10.805 1 95.38 144 ASP B C 1
ATOM 2902 O O . ASP B 1 144 ? -6.258 -13.453 -11.195 1 95.38 144 ASP B O 1
ATOM 2906 N N . VAL B 1 145 ? -5.73 -15.562 -11.547 1 97.31 145 VAL B N 1
ATOM 2907 C CA . VAL B 1 145 ? -5.34 -15.312 -12.93 1 97.31 145 VAL B CA 1
ATOM 2908 C C . VAL B 1 145 ? -6.578 -15.281 -13.82 1 97.31 145 VAL B C 1
ATOM 2910 O O . VAL B 1 145 ? -6.551 -14.711 -14.914 1 97.31 145 VAL B O 1
ATOM 2913 N N . PHE B 1 146 ? -7.664 -15.922 -13.422 1 95.81 146 PHE B N 1
ATOM 2914 C CA . PHE B 1 146 ? -8.953 -15.789 -14.094 1 95.81 146 PHE B CA 1
ATOM 2915 C C . PHE B 1 146 ? -9.711 -14.57 -13.586 1 95.81 146 PHE B C 1
ATOM 2917 O O . PHE B 1 146 ? -10.781 -14.711 -12.984 1 95.81 146 PHE B O 1
ATOM 2924 N N . TYR B 1 147 ? -9.25 -13.469 -13.859 1 91.88 147 TYR B N 1
ATOM 2925 C CA . TYR B 1 147 ? -9.742 -12.195 -13.336 1 91.88 147 TYR B CA 1
ATOM 2926 C C . TYR B 1 147 ? -10.648 -11.508 -14.344 1 91.88 147 TYR B C 1
ATOM 2928 O O . TYR B 1 147 ? -11.773 -11.117 -14.016 1 91.88 147 TYR B O 1
ATOM 2936 N N . GLU B 1 148 ? -10.195 -11.344 -15.555 1 91.19 148 GLU B N 1
ATOM 2937 C CA . GLU B 1 148 ? -10.984 -10.797 -16.656 1 91.19 148 GLU B CA 1
ATOM 2938 C C . GLU B 1 148 ? -11.312 -11.883 -17.688 1 91.19 148 GLU B C 1
ATOM 2940 O O . GLU B 1 148 ? -10.414 -12.547 -18.203 1 91.19 148 GLU B O 1
ATOM 2945 N N . PRO B 1 149 ? -12.547 -11.984 -18.031 1 93.06 149 PRO B N 1
ATOM 2946 C CA . PRO B 1 149 ? -12.953 -13.031 -18.969 1 93.06 149 PRO B CA 1
ATOM 2947 C C . PRO B 1 149 ? -12.164 -12.992 -20.266 1 93.06 149 PRO B C 1
ATOM 2949 O O . PRO B 1 149 ? -11.898 -14.039 -20.875 1 93.06 149 PRO B O 1
ATOM 2952 N N . GLU B 1 150 ? -11.797 -11.797 -20.672 1 94.62 150 GLU B N 1
ATOM 2953 C CA . GLU B 1 150 ? -11.078 -11.648 -21.938 1 94.62 150 GLU B CA 1
ATOM 2954 C C . GLU B 1 150 ? -9.734 -12.359 -21.891 1 94.62 150 GLU B C 1
ATOM 2956 O O . GLU B 1 150 ? -9.164 -12.688 -22.938 1 94.62 150 GLU B O 1
ATOM 2961 N N . ASP B 1 151 ? -9.281 -12.68 -20.703 1 95.44 151 ASP B N 1
ATOM 2962 C CA . ASP B 1 151 ? -7.961 -13.281 -20.562 1 95.44 151 ASP B CA 1
ATOM 2963 C C . ASP B 1 151 ? -8.062 -14.789 -20.328 1 95.44 151 ASP B C 1
ATOM 2965 O O . ASP B 1 151 ? -7.055 -15.5 -20.359 1 95.44 151 ASP B O 1
ATOM 2969 N N . PHE B 1 152 ? -9.258 -15.328 -20.141 1 96.81 152 PHE B N 1
ATOM 2970 C CA . PHE B 1 152 ? -9.438 -16.734 -19.75 1 96.81 152 PHE B CA 1
ATOM 2971 C C . PHE B 1 152 ? -8.812 -17.656 -20.797 1 96.81 152 PHE B C 1
ATOM 2973 O O . PHE B 1 152 ? -8.07 -18.578 -20.438 1 96.81 152 PHE B O 1
ATOM 2980 N N . GLU B 1 153 ? -9.07 -17.359 -22.016 1 96.94 153 GLU B N 1
ATOM 2981 C CA . GLU B 1 153 ? -8.547 -18.203 -23.094 1 96.94 153 GLU B CA 1
ATOM 2982 C C . GLU B 1 153 ? -7.023 -18.188 -23.125 1 96.94 153 GLU B C 1
ATOM 2984 O O . GLU B 1 153 ? -6.387 -19.219 -23.297 1 96.94 153 GLU B O 1
ATOM 2989 N N . ASP B 1 154 ? -6.508 -17.016 -22.969 1 97.25 154 ASP B N 1
ATOM 2990 C CA . ASP B 1 154 ? -5.055 -16.875 -23 1 97.25 154 ASP B CA 1
ATOM 2991 C C . ASP B 1 154 ? -4.402 -17.625 -21.844 1 97.25 154 ASP B C 1
ATOM 2993 O O . ASP B 1 154 ? -3.359 -18.25 -22.016 1 97.25 154 ASP B O 1
ATOM 2997 N N . VAL B 1 155 ? -4.98 -17.578 -20.688 1 97.69 155 VAL B N 1
ATOM 2998 C CA . VAL B 1 155 ? -4.465 -18.297 -19.531 1 97.69 155 VAL B CA 1
ATOM 2999 C C . VAL B 1 155 ? -4.5 -19.797 -19.797 1 97.69 155 VAL B C 1
ATOM 3001 O O . VAL B 1 155 ? -3.479 -20.484 -19.672 1 97.69 155 VAL B O 1
ATOM 3004 N N . LEU B 1 156 ? -5.641 -20.297 -20.266 1 97.38 156 LEU B N 1
ATOM 3005 C CA . LEU B 1 156 ? -5.82 -21.734 -20.422 1 97.38 156 LEU B CA 1
ATOM 3006 C C . LEU B 1 156 ? -4.984 -22.266 -21.578 1 97.38 156 LEU B C 1
ATOM 3008 O O . LEU B 1 156 ? -4.445 -23.375 -21.5 1 97.38 156 LEU B O 1
ATOM 3012 N N . SER B 1 157 ? -4.879 -21.484 -22.625 1 96 157 SER B N 1
ATOM 3013 C CA . SER B 1 157 ? -4.043 -21.938 -23.734 1 96 157 SER B CA 1
ATOM 3014 C C . SER B 1 157 ? -2.58 -22.031 -23.312 1 96 157 SER B C 1
ATOM 3016 O O . SER B 1 157 ? -1.875 -22.953 -23.734 1 96 157 SER B O 1
ATOM 3018 N N . SER B 1 158 ? -2.135 -21.094 -22.531 1 96.38 158 SER B N 1
ATOM 3019 C CA . SER B 1 158 ? -0.768 -21.141 -22.031 1 96.38 158 SER B CA 1
ATOM 3020 C C . SER B 1 158 ? -0.552 -22.359 -21.141 1 96.38 158 SER B C 1
ATOM 3022 O O . SER B 1 158 ? 0.45 -23.062 -21.281 1 96.38 158 SER B O 1
ATOM 3024 N N . VAL B 1 159 ? -1.483 -22.609 -20.297 1 96.75 159 VAL B N 1
ATOM 3025 C CA . VAL B 1 159 ? -1.396 -23.75 -19.391 1 96.75 159 VAL B CA 1
ATOM 3026 C C . VAL B 1 159 ? -1.395 -25.047 -20.203 1 96.75 159 VAL B C 1
ATOM 3028 O O . VAL B 1 159 ? -0.605 -25.953 -19.938 1 96.75 159 VAL B O 1
ATOM 3031 N N . TYR B 1 160 ? -2.268 -25.109 -21.156 1 95.31 160 TYR B N 1
ATOM 3032 C CA . TYR B 1 160 ? -2.336 -26.281 -22.031 1 95.31 160 TYR B CA 1
ATOM 3033 C C . TYR B 1 160 ? -0.99 -26.531 -22.688 1 95.31 160 TYR B C 1
ATOM 3035 O O . TYR B 1 160 ? -0.515 -27.672 -22.719 1 95.31 160 TYR B O 1
ATOM 3043 N N . PHE B 1 161 ? -0.413 -25.562 -23.219 1 94.5 161 PHE B N 1
ATOM 3044 C CA . PHE B 1 161 ? 0.876 -25.688 -23.875 1 94.5 161 PHE B CA 1
ATOM 3045 C C . PHE B 1 161 ? 1.934 -26.219 -22.922 1 94.5 161 PHE B C 1
ATOM 3047 O O . PHE B 1 161 ? 2.729 -27.094 -23.281 1 94.5 161 PHE B O 1
ATOM 3054 N N . LEU B 1 162 ? 1.964 -25.641 -21.75 1 95.38 162 LEU B N 1
ATOM 3055 C CA . LEU B 1 162 ? 2.918 -26.078 -20.75 1 95.38 162 LEU B CA 1
ATOM 3056 C C . LEU B 1 162 ? 2.697 -27.547 -20.406 1 95.38 162 LEU B C 1
ATOM 3058 O O . LEU B 1 162 ? 3.66 -28.297 -20.203 1 95.38 162 LEU B O 1
ATOM 3062 N N . MET B 1 163 ? 1.468 -27.984 -20.375 1 94.88 163 MET B N 1
ATOM 3063 C CA . MET B 1 163 ? 1.132 -29.344 -20 1 94.88 163 MET B CA 1
ATOM 3064 C C . MET B 1 163 ? 1.459 -30.328 -21.125 1 94.88 163 MET B C 1
ATOM 3066 O O . MET B 1 163 ? 1.67 -31.516 -20.875 1 94.88 163 MET B O 1
ATOM 3070 N N . GLN B 1 164 ? 1.491 -29.859 -22.297 1 92 164 GLN B N 1
ATOM 3071 C CA . GLN B 1 164 ? 1.904 -30.719 -23.406 1 92 164 GLN B CA 1
ATOM 3072 C C . GLN B 1 164 ? 3.346 -31.188 -23.219 1 92 164 GLN B C 1
ATOM 3074 O O . GLN B 1 164 ? 3.689 -32.312 -23.594 1 92 164 GLN B O 1
ATOM 3079 N N . LYS B 1 165 ? 4.027 -30.281 -22.719 1 90.69 165 LYS B N 1
ATOM 3080 C CA . LYS B 1 165 ? 5.422 -30.609 -22.453 1 90.69 165 LYS B CA 1
ATOM 3081 C C . LYS B 1 165 ? 5.559 -31.391 -21.156 1 90.69 165 LYS B C 1
ATOM 3083 O O . LYS B 1 165 ? 6.582 -32.062 -20.922 1 90.69 165 LYS B O 1
ATOM 3088 N N . SER B 1 166 ? 4.578 -31.328 -20.297 1 93.25 166 SER B N 1
ATOM 3089 C CA . SER B 1 166 ? 4.535 -31.969 -18.984 1 93.25 166 SER B CA 1
ATOM 3090 C C . SER B 1 166 ? 3.178 -32.625 -18.734 1 93.25 166 SER B C 1
ATOM 3092 O O . SER B 1 166 ? 2.365 -32.094 -17.969 1 93.25 166 SER B O 1
ATOM 3094 N N . SER B 1 167 ? 3.02 -33.844 -19.156 1 90.12 167 SER B N 1
ATOM 3095 C CA . SER B 1 167 ? 1.691 -34.438 -19.203 1 90.12 167 SER B CA 1
ATOM 3096 C C . SER B 1 167 ? 1.157 -34.719 -17.797 1 90.12 167 SER B C 1
ATOM 3098 O O . SER B 1 167 ? -0.055 -34.812 -17.609 1 90.12 167 SER B O 1
ATOM 3100 N N . GLN B 1 168 ? 2.051 -34.844 -16.844 1 93.62 168 GLN B N 1
ATOM 3101 C CA . GLN B 1 168 ? 1.598 -35.125 -15.484 1 93.62 168 GLN B CA 1
ATOM 3102 C C . GLN B 1 168 ? 1.498 -33.875 -14.633 1 93.62 168 GLN B C 1
ATOM 3104 O O . GLN B 1 168 ? 1.176 -33.938 -13.445 1 93.62 168 GLN B O 1
ATOM 3109 N N . ALA B 1 169 ? 1.707 -32.781 -15.266 1 96.94 169 ALA B N 1
ATOM 3110 C CA . ALA B 1 169 ? 1.697 -31.516 -14.523 1 96.94 169 ALA B CA 1
ATOM 3111 C C . ALA B 1 169 ? 0.29 -31.172 -14.039 1 96.94 169 ALA B C 1
ATOM 3113 O O . ALA B 1 169 ? -0.697 -31.5 -14.695 1 96.94 169 ALA B O 1
ATOM 3114 N N . GLN B 1 170 ? 0.196 -30.562 -12.883 1 98.31 170 GLN B N 1
ATOM 3115 C CA . GLN B 1 170 ? -1.051 -30.047 -12.328 1 98.31 170 GLN B CA 1
ATOM 3116 C C . GLN B 1 170 ? -1.022 -28.516 -12.25 1 98.31 170 GLN B C 1
ATOM 3118 O O . GLN B 1 170 ? 0.006 -27.938 -11.914 1 98.31 170 GLN B O 1
ATOM 3123 N N . PHE B 1 171 ? -2.146 -27.922 -12.648 1 98.62 171 PHE B N 1
ATOM 3124 C CA . PHE B 1 171 ? -2.33 -26.484 -12.453 1 98.62 171 PHE B CA 1
ATOM 3125 C C . PHE B 1 171 ? -3.154 -26.203 -11.203 1 98.62 171 PHE B C 1
ATOM 3127 O O . PHE B 1 171 ? -4.355 -26.484 -11.164 1 98.62 171 PHE B O 1
ATOM 3134 N N . TRP B 1 172 ? -2.467 -25.719 -10.133 1 98.88 172 TRP B N 1
ATOM 3135 C CA . TRP B 1 172 ? -3.119 -25.281 -8.906 1 98.88 172 TRP B CA 1
ATOM 3136 C C . TRP B 1 172 ? -3.537 -23.828 -9.008 1 98.88 172 TRP B C 1
ATOM 3138 O O . TRP B 1 172 ? -2.689 -22.938 -9.141 1 98.88 172 TRP B O 1
ATOM 3148 N N . THR B 1 173 ? -4.887 -23.594 -8.945 1 98.75 173 THR B N 1
ATOM 3149 C CA . THR B 1 173 ? -5.32 -22.219 -9.141 1 98.75 173 THR B CA 1
ATOM 3150 C C . THR B 1 173 ? -6.457 -21.859 -8.188 1 98.75 173 THR B C 1
ATOM 3152 O O . THR B 1 173 ? -7.309 -22.703 -7.891 1 98.75 173 THR B O 1
ATOM 3155 N N . SER B 1 174 ? -6.32 -20.688 -7.59 1 97.81 174 SER B N 1
ATOM 3156 C CA . SER B 1 174 ? -7.402 -20.094 -6.816 1 97.81 174 SER B CA 1
ATOM 3157 C C . SER B 1 174 ? -7.977 -18.859 -7.52 1 97.81 174 SER B C 1
ATOM 3159 O O . SER B 1 174 ? -7.266 -18.172 -8.258 1 97.81 174 SER B O 1
ATOM 3161 N N . TYR B 1 175 ? -9.273 -18.688 -7.379 1 95.25 175 TYR B N 1
ATOM 3162 C CA . TYR B 1 175 ? -9.93 -17.547 -8 1 95.25 175 TYR B CA 1
ATOM 3163 C C . TYR B 1 175 ? -11.125 -17.094 -7.184 1 95.25 175 TYR B C 1
ATOM 3165 O O . TYR B 1 175 ? -11.641 -17.844 -6.352 1 95.25 175 TYR B O 1
ATOM 3173 N N . GLN B 1 176 ? -11.5 -15.883 -7.379 1 91.38 176 GLN B N 1
ATOM 3174 C CA . GLN B 1 176 ? -12.703 -15.328 -6.758 1 91.38 176 GLN B CA 1
ATOM 3175 C C . GLN B 1 176 ? -13.883 -15.352 -7.73 1 91.38 176 GLN B C 1
ATOM 3177 O O . GLN B 1 176 ? -13.734 -15 -8.898 1 91.38 176 GLN B O 1
ATOM 3182 N N . VAL B 1 177 ? -14.969 -15.82 -7.238 1 91.38 177 VAL B N 1
ATOM 3183 C CA . VAL B 1 177 ? -16.188 -15.781 -8.039 1 91.38 177 VAL B CA 1
ATOM 3184 C C . VAL B 1 177 ? -16.719 -14.352 -8.102 1 91.38 177 VAL B C 1
ATOM 3186 O O . VAL B 1 177 ? -17.328 -13.859 -7.145 1 91.38 177 VAL B O 1
ATOM 3189 N N . ARG B 1 178 ? -16.578 -13.656 -9.227 1 86 178 ARG B N 1
ATOM 3190 C CA . ARG B 1 178 ? -16.938 -12.25 -9.375 1 86 178 ARG B CA 1
ATOM 3191 C C . ARG B 1 178 ? -18.25 -12.102 -10.141 1 86 178 ARG B C 1
ATOM 3193 O O . ARG B 1 178 ? -18.922 -11.07 -10.031 1 86 178 ARG B O 1
ATOM 3200 N N . SER B 1 179 ? -18.547 -13.055 -10.961 1 87.75 179 SER B N 1
ATOM 3201 C CA . SER B 1 179 ? -19.812 -13.109 -11.695 1 87.75 179 SER B CA 1
ATOM 3202 C C . SER B 1 179 ? -20.297 -14.547 -11.875 1 87.75 179 SER B C 1
ATOM 3204 O O . SER B 1 179 ? -19.484 -15.445 -12.133 1 87.75 179 SER B O 1
ATOM 3206 N N . THR B 1 180 ? -21.531 -14.664 -11.75 1 86.56 180 THR B N 1
ATOM 3207 C CA . THR B 1 180 ? -22.109 -15.984 -11.922 1 86.56 180 THR B CA 1
ATOM 3208 C C . THR B 1 180 ? -22.109 -16.391 -13.398 1 86.56 180 THR B C 1
ATOM 3210 O O . THR B 1 180 ? -22.234 -17.562 -13.727 1 86.56 180 THR B O 1
ATOM 3213 N N . ASN B 1 181 ? -21.938 -15.383 -14.219 1 90.31 181 ASN B N 1
ATOM 3214 C CA . ASN B 1 181 ? -21.984 -15.648 -15.656 1 90.31 181 ASN B CA 1
ATOM 3215 C C . ASN B 1 181 ? -20.609 -16.016 -16.203 1 90.31 181 ASN B C 1
ATOM 3217 O O . ASN B 1 181 ? -20.484 -16.438 -17.359 1 90.31 181 ASN B O 1
ATOM 3221 N N . TRP B 1 182 ? -19.688 -15.867 -15.398 1 88.81 182 TRP B N 1
ATOM 3222 C CA . TRP B 1 182 ? -18.344 -16.188 -15.844 1 88.81 182 TRP B CA 1
ATOM 3223 C C . TRP B 1 182 ? -18.031 -17.656 -15.594 1 88.81 182 TRP B C 1
ATOM 3225 O O . TRP B 1 182 ? -18.328 -18.203 -14.531 1 88.81 182 TRP B O 1
ATOM 3235 N N . SER B 1 183 ? -17.594 -18.328 -16.578 1 90.25 183 SER B N 1
ATOM 3236 C CA . SER B 1 183 ? -17.234 -19.734 -16.484 1 90.25 183 SER B CA 1
ATOM 3237 C C . SER B 1 183 ? -16.094 -20.094 -17.422 1 90.25 183 SER B C 1
ATOM 3239 O O . SER B 1 183 ? -15.984 -19.516 -18.516 1 90.25 183 SER B O 1
ATOM 3241 N N . ILE B 1 184 ? -15.328 -21.062 -16.922 1 94.19 184 ILE B N 1
ATOM 3242 C CA . ILE B 1 184 ? -14.25 -21.5 -17.812 1 94.19 184 ILE B CA 1
ATOM 3243 C C . ILE B 1 184 ? -14.57 -22.891 -18.344 1 94.19 184 ILE B C 1
ATOM 3245 O O . ILE B 1 184 ? -13.734 -23.516 -19.016 1 94.19 184 ILE B O 1
ATOM 3249 N N . GLU B 1 185 ? -15.711 -23.438 -18.125 1 92.81 185 GLU B N 1
ATOM 3250 C CA . GLU B 1 185 ? -16.078 -24.797 -18.469 1 92.81 185 GLU B CA 1
ATOM 3251 C C . GLU B 1 185 ? -15.93 -25.047 -19.969 1 92.81 185 GLU B C 1
ATOM 3253 O O . GLU B 1 185 ? -15.367 -26.062 -20.391 1 92.81 185 GLU B O 1
ATOM 3258 N N . ASP B 1 186 ? -16.453 -24.156 -20.766 1 95.31 186 ASP B N 1
ATOM 3259 C CA . ASP B 1 186 ? -16.375 -24.312 -22.219 1 95.31 186 ASP B CA 1
ATOM 3260 C C . ASP B 1 186 ? -14.914 -24.328 -22.688 1 95.31 186 ASP B C 1
ATOM 3262 O O . ASP B 1 186 ? -14.57 -25.062 -23.625 1 95.31 186 ASP B O 1
ATOM 3266 N N . LEU B 1 187 ? -14.172 -23.516 -22.047 1 95.69 187 LEU B N 1
ATOM 3267 C CA . LEU B 1 187 ? -12.766 -23.438 -22.438 1 95.69 187 LEU B CA 1
ATOM 3268 C C . LEU B 1 187 ? -12.016 -24.688 -22.016 1 95.69 187 LEU B C 1
ATOM 3270 O O . LEU B 1 187 ? -11.133 -25.172 -22.734 1 95.69 187 LEU B O 1
ATOM 3274 N N . LEU B 1 188 ? -12.344 -25.219 -20.859 1 96.25 188 LEU B N 1
ATOM 3275 C CA . LEU B 1 188 ? -11.758 -26.484 -20.422 1 96.25 188 LEU B CA 1
ATOM 3276 C C . LEU B 1 188 ? -12.031 -27.594 -21.422 1 96.25 188 LEU B C 1
ATOM 3278 O O . LEU B 1 188 ? -11.141 -28.375 -21.75 1 96.25 188 LEU B O 1
ATOM 3282 N N . TYR B 1 189 ? -13.242 -27.609 -21.812 1 95.19 189 TYR B N 1
ATOM 3283 C CA . TYR B 1 189 ? -13.625 -28.594 -22.812 1 95.19 189 TYR B CA 1
ATOM 3284 C C . TYR B 1 189 ? -12.844 -28.391 -24.109 1 95.19 189 TYR B C 1
ATOM 3286 O O . TYR B 1 189 ? -12.32 -29.359 -24.672 1 95.19 189 TYR B O 1
ATOM 3294 N N . LYS B 1 190 ? -12.781 -27.25 -24.562 1 95.69 190 LYS B N 1
ATOM 3295 C CA . LYS B 1 190 ? -12.078 -26.906 -25.797 1 95.69 190 LYS B CA 1
ATOM 3296 C C . LYS B 1 190 ? -10.633 -27.391 -25.766 1 95.69 190 LYS B C 1
ATOM 3298 O O . LYS B 1 190 ? -10.117 -27.906 -26.75 1 95.69 190 LYS B O 1
ATOM 3303 N N . TRP B 1 191 ? -9.961 -27.266 -24.641 1 94.62 191 TRP B N 1
ATOM 3304 C CA . TRP B 1 191 ? -8.531 -27.562 -24.531 1 94.62 191 TRP B CA 1
ATOM 3305 C C . TRP B 1 191 ? -8.305 -28.953 -23.922 1 94.62 191 TRP B C 1
ATOM 3307 O O . TRP B 1 191 ? -7.18 -29.297 -23.578 1 94.62 191 TRP B O 1
ATOM 3317 N N . ASP B 1 192 ? -9.391 -29.719 -23.75 1 93.94 192 ASP B N 1
ATOM 3318 C CA . ASP B 1 192 ? -9.359 -31.094 -23.234 1 93.94 192 ASP B CA 1
ATOM 3319 C C . ASP B 1 192 ? -8.664 -31.156 -21.875 1 93.94 192 ASP B C 1
ATOM 3321 O O . ASP B 1 192 ? -7.738 -31.938 -21.688 1 93.94 192 ASP B O 1
ATOM 3325 N N . LEU B 1 193 ? -9.078 -30.266 -21.031 1 96.25 193 LEU B N 1
ATOM 3326 C CA . LEU B 1 193 ? -8.578 -30.203 -19.656 1 96.25 193 LEU B CA 1
ATOM 3327 C C . LEU B 1 193 ? -9.656 -30.641 -18.672 1 96.25 193 LEU B C 1
ATOM 3329 O O . LEU B 1 193 ? -10.852 -30.516 -18.953 1 96.25 193 LEU B O 1
ATOM 3333 N N . LYS B 1 194 ? -9.211 -31.172 -17.609 1 96.06 194 LYS B N 1
ATOM 3334 C CA . LYS B 1 194 ? -10.094 -31.578 -16.516 1 96.06 194 LYS B CA 1
ATOM 3335 C C . LYS B 1 194 ? -9.891 -30.719 -15.281 1 96.06 194 LYS B C 1
ATOM 3337 O O . LYS B 1 194 ? -8.758 -30.344 -14.961 1 96.06 194 LYS B O 1
ATOM 3342 N N . CYS B 1 195 ? -10.961 -30.469 -14.672 1 96.25 195 CYS B N 1
ATOM 3343 C CA . CYS B 1 195 ? -10.906 -29.609 -13.5 1 96.25 195 CYS B CA 1
ATOM 3344 C C . CYS B 1 195 ? -11.523 -30.297 -12.281 1 96.25 195 CYS B C 1
ATOM 3346 O O . CYS B 1 195 ? -12.555 -30.953 -12.398 1 96.25 195 CYS B O 1
ATOM 3348 N N . THR B 1 196 ? -10.906 -30.203 -11.133 1 97.19 196 THR B N 1
ATOM 3349 C CA . THR B 1 196 ? -11.406 -30.703 -9.859 1 97.19 196 THR B CA 1
ATOM 3350 C C . THR B 1 196 ? -11.461 -29.578 -8.82 1 97.19 196 THR B C 1
ATOM 3352 O O . THR B 1 196 ? -10.445 -28.938 -8.547 1 97.19 196 THR B O 1
ATOM 3355 N N . ASP B 1 197 ? -12.602 -29.422 -8.203 1 97 197 ASP B N 1
ATOM 3356 C CA . ASP B 1 197 ? -12.75 -28.453 -7.129 1 97 197 ASP B CA 1
ATOM 3357 C C . ASP B 1 197 ? -12.102 -28.953 -5.84 1 97 197 ASP B C 1
ATOM 3359 O O . ASP B 1 197 ? -12.203 -30.125 -5.508 1 97 197 ASP B O 1
ATOM 3363 N N . VAL B 1 198 ? -11.5 -28.062 -5.129 1 97.94 198 VAL B N 1
ATOM 3364 C CA . VAL B 1 198 ? -10.883 -28.391 -3.852 1 97.94 198 VAL B CA 1
ATOM 3365 C C . VAL B 1 198 ? -11.516 -27.562 -2.738 1 97.94 198 VAL B C 1
ATOM 3367 O O . VAL B 1 198 ? -11.227 -26.375 -2.609 1 97.94 198 VAL B O 1
ATOM 3370 N N . PRO B 1 199 ? -12.375 -28.172 -1.887 1 96.56 199 PRO B N 1
ATOM 3371 C CA . PRO B 1 199 ? -12.969 -27.406 -0.796 1 96.56 199 PRO B CA 1
ATOM 3372 C C . PRO B 1 199 ? -11.922 -26.812 0.147 1 96.56 199 PRO B C 1
ATOM 3374 O O . PRO B 1 199 ? -10.984 -27.5 0.547 1 96.56 199 PRO B O 1
ATOM 3377 N N . LEU B 1 200 ? -12.094 -25.609 0.48 1 95.94 200 LEU B N 1
ATOM 3378 C CA . LEU B 1 200 ? -11.117 -24.875 1.273 1 95.94 200 LEU B CA 1
ATOM 3379 C C . LEU B 1 200 ? -10.875 -25.562 2.613 1 95.94 200 LEU B C 1
ATOM 3381 O O . LEU B 1 200 ? -9.758 -25.516 3.145 1 95.94 200 LEU B O 1
ATOM 3385 N N . MET B 1 201 ? -11.875 -26.219 3.172 1 94.25 201 MET B N 1
ATOM 3386 C CA . MET B 1 201 ? -11.789 -26.875 4.477 1 94.25 201 MET B CA 1
ATOM 3387 C C . MET B 1 201 ? -10.789 -28.031 4.441 1 94.25 201 MET B C 1
ATOM 3389 O O . MET B 1 201 ? -10.188 -28.375 5.461 1 94.25 201 MET B O 1
ATOM 3393 N N . THR B 1 202 ? -10.516 -28.547 3.273 1 96.19 202 THR B N 1
ATOM 3394 C CA . THR B 1 202 ? -9.688 -29.734 3.152 1 96.19 202 THR B CA 1
ATOM 3395 C C . THR B 1 202 ? -8.211 -29.391 3.326 1 96.19 202 THR B C 1
ATOM 3397 O O . THR B 1 202 ? -7.375 -30.281 3.475 1 96.19 202 THR B O 1
ATOM 3400 N N . PHE B 1 203 ? -7.906 -28.109 3.359 1 95.88 203 PHE B N 1
ATOM 3401 C CA . PHE B 1 203 ? -6.516 -27.719 3.549 1 95.88 203 PHE B CA 1
ATOM 3402 C C . PHE B 1 203 ? -6.414 -26.5 4.469 1 95.88 203 PHE B C 1
ATOM 3404 O O . PHE B 1 203 ? -5.555 -25.641 4.27 1 95.88 203 PHE B O 1
ATOM 3411 N N . ASP B 1 204 ? -7.34 -26.344 5.34 1 91.31 204 ASP B N 1
ATOM 3412 C CA . ASP B 1 204 ? -7.344 -25.422 6.461 1 91.31 204 ASP B CA 1
ATOM 3413 C C . ASP B 1 204 ? -7.367 -23.969 5.969 1 91.31 204 ASP B C 1
ATOM 3415 O O . ASP B 1 204 ? -6.676 -23.109 6.52 1 91.31 204 ASP B O 1
ATOM 3419 N N . ALA B 1 205 ? -8.062 -23.719 4.867 1 92.5 205 ALA B N 1
ATOM 3420 C CA . ALA B 1 205 ? -8.117 -22.359 4.332 1 92.5 205 ALA B CA 1
ATOM 3421 C C . ALA B 1 205 ? -9.516 -21.766 4.484 1 92.5 205 ALA B C 1
ATOM 3423 O O . ALA B 1 205 ? -9.852 -20.781 3.842 1 92.5 205 ALA B O 1
ATOM 3424 N N . HIS B 1 206 ? -10.289 -22.375 5.316 1 87.12 206 HIS B N 1
ATOM 3425 C CA . HIS B 1 206 ? -11.68 -21.953 5.422 1 87.12 206 HIS B CA 1
ATOM 3426 C C . HIS B 1 206 ? -11.836 -20.844 6.453 1 87.12 206 HIS B C 1
ATOM 3428 O O . HIS B 1 206 ? -12.883 -20.188 6.52 1 87.12 206 HIS B O 1
ATOM 3434 N N . SER B 1 207 ? -10.859 -20.562 7.238 1 84.62 207 SER B N 1
ATOM 3435 C CA . SER B 1 207 ? -10.922 -19.531 8.258 1 84.62 207 SER B CA 1
ATOM 3436 C C . SER B 1 207 ? -10.797 -18.141 7.645 1 84.62 207 SER B C 1
ATOM 3438 O O . SER B 1 207 ? -10.039 -17.938 6.695 1 84.62 207 SER B O 1
ATOM 3440 N N . PRO B 1 208 ? -11.484 -17.203 8.219 1 82.62 208 PRO B N 1
ATOM 3441 C CA . PRO B 1 208 ? -11.328 -15.82 7.742 1 82.62 208 PRO B CA 1
ATOM 3442 C C . PRO B 1 208 ? -9.969 -15.227 8.086 1 82.62 208 PRO B C 1
ATOM 3444 O O . PRO B 1 208 ? -9.602 -14.172 7.562 1 82.62 208 PRO B O 1
ATOM 3447 N N . HIS B 1 209 ? -9.297 -15.844 9.047 1 81.62 209 HIS B N 1
ATOM 3448 C CA . HIS B 1 209 ? -7.934 -15.453 9.398 1 81.62 209 HIS B CA 1
ATOM 3449 C C . HIS B 1 209 ? -6.93 -16.5 8.93 1 81.62 209 HIS B C 1
ATOM 3451 O O . HIS B 1 209 ? -6.875 -17.609 9.469 1 81.62 209 HIS B O 1
ATOM 3457 N N . LEU B 1 210 ? -6.242 -16.172 7.859 1 85.25 210 LEU B N 1
ATOM 3458 C CA . LEU B 1 210 ? -5.301 -17.094 7.254 1 85.25 210 LEU B CA 1
ATOM 3459 C C . LEU B 1 210 ? -3.922 -16.469 7.109 1 85.25 210 LEU B C 1
ATOM 3461 O O . LEU B 1 210 ? -3.809 -15.305 6.699 1 85.25 210 LEU B O 1
ATOM 3465 N N . ALA B 1 211 ? -2.9 -17.141 7.574 1 87.19 211 ALA B N 1
ATOM 3466 C CA . ALA B 1 211 ? -1.505 -16.719 7.445 1 87.19 211 ALA B CA 1
ATOM 3467 C C . ALA B 1 211 ? -1.272 -15.359 8.078 1 87.19 211 ALA B C 1
ATOM 3469 O O . ALA B 1 211 ? -0.487 -14.555 7.566 1 87.19 211 ALA B O 1
ATOM 3470 N N . GLY B 1 212 ? -1.983 -15.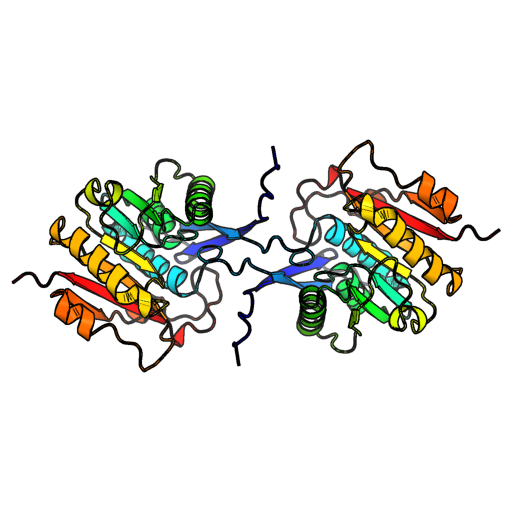086 9.047 1 75.62 212 GLY B N 1
ATOM 3471 C CA . GLY B 1 212 ? -1.83 -13.828 9.758 1 75.62 212 GLY B CA 1
ATOM 3472 C C . GLY B 1 212 ? -2.562 -12.672 9.102 1 75.62 212 GLY B C 1
ATOM 3473 O O . GLY B 1 212 ? -2.316 -11.508 9.43 1 75.62 212 GLY B O 1
ATOM 3474 N N . SER B 1 213 ? -3.355 -12.992 8.156 1 72.75 213 SER B N 1
ATOM 3475 C CA . SER B 1 213 ? -4.078 -11.953 7.43 1 72.75 213 SER B CA 1
ATOM 3476 C C . SER B 1 213 ? -5.582 -12.188 7.484 1 72.75 213 SER B C 1
ATOM 3478 O O . SER B 1 213 ? -6.039 -13.336 7.512 1 72.75 213 SER B O 1
ATOM 3480 N N . ASP B 1 214 ? -6.23 -11.078 7.594 1 72.56 214 ASP B N 1
ATOM 3481 C CA . ASP B 1 214 ? -7.676 -11.164 7.422 1 72.56 214 ASP B CA 1
ATOM 3482 C C . ASP B 1 214 ? -8.055 -11.234 5.945 1 72.56 214 ASP B C 1
ATOM 3484 O O . ASP B 1 214 ? -7.465 -10.531 5.117 1 72.56 214 ASP B O 1
ATOM 3488 N N . LEU B 1 215 ? -8.867 -12.141 5.676 1 73.88 215 LEU B N 1
ATOM 3489 C CA . LEU B 1 215 ? -9.32 -12.305 4.297 1 73.88 215 LEU B CA 1
ATOM 3490 C C . LEU B 1 215 ? -10.812 -12.023 4.176 1 73.88 215 LEU B C 1
ATOM 3492 O O . LEU B 1 215 ? -11.602 -12.938 3.941 1 73.88 215 LEU B O 1
ATOM 3496 N N . PRO B 1 216 ? -11.023 -10.727 4.113 1 60.97 216 PRO B N 1
ATOM 3497 C CA . PRO B 1 216 ? -12.438 -10.461 3.842 1 60.97 216 PRO B CA 1
ATOM 3498 C C . PRO B 1 216 ? -12.883 -10.961 2.471 1 60.97 216 PRO B C 1
ATOM 3500 O O . PRO B 1 216 ? -12.109 -10.914 1.511 1 60.97 216 PRO B O 1
ATOM 3503 N N . GLY B 1 217 ? -13.977 -11.695 2.297 1 70.62 217 GLY B N 1
ATOM 3504 C CA . GLY B 1 217 ? -14.508 -12.18 1.032 1 70.62 217 GLY B CA 1
ATOM 3505 C C . GLY B 1 217 ? -14.094 -13.609 0.722 1 70.62 217 GLY B C 1
ATOM 3506 O O . GLY B 1 217 ? -14.32 -14.094 -0.387 1 70.62 217 GLY B O 1
ATOM 3507 N N . ARG B 1 218 ? -13.367 -14.07 1.669 1 74.44 218 ARG B N 1
ATOM 3508 C CA . ARG B 1 218 ? -12.883 -15.438 1.503 1 74.44 218 ARG B CA 1
ATOM 3509 C C . ARG B 1 218 ? -13.992 -16.359 1.018 1 74.44 218 ARG B C 1
ATOM 3511 O O . ARG B 1 218 ? -13.734 -17.344 0.324 1 74.44 218 ARG B O 1
ATOM 3518 N N . HIS B 1 219 ? -15.164 -16.016 1.305 1 78.5 219 HIS B N 1
ATOM 3519 C CA . HIS B 1 219 ? -16.281 -16.891 0.981 1 78.5 219 HIS B CA 1
ATOM 3520 C C . HIS B 1 219 ? -16.5 -16.969 -0.526 1 78.5 219 HIS B C 1
ATOM 3522 O O . HIS B 1 219 ? -17.188 -17.875 -1.011 1 78.5 219 HIS B O 1
ATOM 3528 N N . THR B 1 220 ? -15.914 -16.141 -1.217 1 86.44 220 THR B N 1
ATOM 3529 C CA . THR B 1 220 ? -16.078 -16.141 -2.666 1 86.44 220 THR B CA 1
ATOM 3530 C C . THR B 1 220 ? -14.836 -16.703 -3.348 1 86.44 220 THR B C 1
ATOM 3532 O O . THR B 1 220 ? -14.758 -16.75 -4.578 1 86.44 220 THR B O 1
ATOM 3535 N N . VAL B 1 221 ? -13.867 -17.062 -2.549 1 93.25 221 VAL B N 1
ATOM 3536 C CA . VAL B 1 221 ? -12.633 -17.609 -3.107 1 93.25 221 VAL B CA 1
ATOM 3537 C C . VAL B 1 221 ? -12.773 -19.125 -3.279 1 93.25 221 VAL B C 1
ATOM 3539 O O . VAL B 1 221 ? -13.297 -19.812 -2.4 1 93.25 221 VAL B O 1
ATOM 3542 N N . LYS B 1 222 ? -12.344 -19.641 -4.418 1 95.19 222 LYS B N 1
ATOM 3543 C CA . LYS B 1 222 ? -12.359 -21.078 -4.738 1 95.19 222 LYS B CA 1
ATOM 3544 C C . LYS B 1 222 ? -10.969 -21.562 -5.125 1 95.19 222 LYS B C 1
ATOM 3546 O O . LYS B 1 222 ? -10.102 -20.766 -5.484 1 95.19 222 LYS B O 1
ATOM 3551 N N . MET B 1 223 ? -10.789 -22.828 -4.91 1 97.31 223 MET B N 1
ATOM 3552 C CA . MET B 1 223 ? -9.57 -23.516 -5.32 1 97.31 223 MET B CA 1
ATOM 3553 C C . MET B 1 223 ? -9.891 -24.688 -6.246 1 97.31 223 MET B C 1
ATOM 3555 O O . MET B 1 223 ? -10.844 -25.422 -6.012 1 97.31 223 MET B O 1
ATOM 3559 N N . MET B 1 224 ? -9.148 -24.828 -7.312 1 97.75 224 MET B N 1
ATOM 3560 C CA . MET B 1 224 ? -9.32 -25.969 -8.203 1 97.75 224 MET B CA 1
ATOM 3561 C C . MET B 1 224 ? -7.969 -26.453 -8.727 1 97.75 224 MET B C 1
ATOM 3563 O O . MET B 1 224 ? -6.98 -25.719 -8.688 1 97.75 224 MET B O 1
ATOM 3567 N N . ILE B 1 225 ? -7.938 -27.656 -9.133 1 98.56 225 ILE B N 1
ATOM 3568 C CA . ILE B 1 225 ? -6.801 -28.281 -9.797 1 98.56 225 ILE B CA 1
ATOM 3569 C C . ILE B 1 225 ? -7.184 -28.672 -11.227 1 98.56 225 ILE B C 1
ATOM 3571 O O . ILE B 1 225 ? -8.211 -29.312 -11.453 1 98.56 225 ILE B O 1
ATOM 3575 N N . ILE B 1 226 ? -6.375 -28.203 -12.164 1 98.06 226 ILE B N 1
ATOM 3576 C CA . ILE B 1 226 ? -6.609 -28.516 -13.57 1 98.06 226 ILE B CA 1
ATOM 3577 C C . ILE B 1 226 ? -5.512 -29.453 -14.086 1 98.06 226 ILE B C 1
ATOM 3579 O O . ILE B 1 226 ? -4.328 -29.234 -13.812 1 98.06 226 ILE B O 1
ATOM 3583 N N . THR B 1 227 ? -5.832 -30.484 -14.766 1 97.56 227 THR B N 1
ATOM 3584 C CA . THR B 1 227 ? -4.906 -31.438 -15.359 1 97.56 227 THR B CA 1
ATOM 3585 C C . THR B 1 227 ? -5.277 -31.719 -16.812 1 97.56 227 THR B C 1
ATOM 3587 O O . THR B 1 227 ? -6.387 -31.406 -17.25 1 97.56 227 THR B O 1
ATOM 3590 N N . ALA B 1 228 ? -4.25 -32.156 -17.562 1 93.94 228 ALA B N 1
ATOM 3591 C CA . ALA B 1 228 ? -4.551 -32.625 -18.906 1 93.94 228 ALA B CA 1
ATOM 3592 C C . ALA B 1 228 ? -5.402 -33.906 -18.875 1 93.94 228 ALA B C 1
ATOM 3594 O O . ALA B 1 228 ? -5.266 -34.719 -17.953 1 93.94 228 ALA B O 1
ATOM 3595 N N . ASN B 1 229 ? -6.379 -33.969 -19.766 1 86 229 ASN B N 1
ATOM 3596 C CA . ASN B 1 229 ? -7.176 -35.188 -19.875 1 86 229 ASN B CA 1
ATOM 3597 C C . ASN B 1 229 ? -6.379 -36.344 -20.516 1 86 229 ASN B C 1
ATOM 3599 O O . ASN B 1 229 ? -5.93 -36.219 -21.656 1 86 229 ASN B O 1
ATOM 3603 N N . ASN B 1 230 ? -5.414 -36.938 -19.875 1 67.19 230 ASN B N 1
ATOM 3604 C CA . ASN B 1 230 ? -4.684 -38.031 -20.469 1 67.19 230 ASN B CA 1
ATOM 3605 C C . ASN B 1 230 ? -5.617 -39.188 -20.875 1 67.19 230 ASN B C 1
ATOM 3607 O O . ASN B 1 230 ? -6.414 -39.656 -20.062 1 67.19 230 ASN B O 1
ATOM 3611 N N . ILE B 1 231 ? -6.07 -39.156 -22.125 1 44.81 231 ILE B N 1
ATOM 3612 C CA . ILE B 1 231 ? -6.648 -40.406 -22.656 1 44.81 231 ILE B CA 1
ATOM 3613 C C . ILE B 1 231 ? -5.602 -41.5 -22.641 1 44.81 231 ILE B C 1
ATOM 3615 O O . ILE B 1 231 ? -4.445 -41.281 -23.016 1 44.81 231 ILE B O 1
#

Radius of gyration: 26.2 Å; Cα contacts (8 Å, |Δi|>4): 974; chains: 2; bounding box: 43×84×65 Å

Nearest PDB structures (foldseek):
  4lec-assembly2_B  TM=8.069E-01  e=1.580E-12  Homo sapiens
  7oat-assembly1_C  TM=7.342E-01  e=2.227E-13  Homo sapiens
  4lg1-assembly1_B  TM=6.921E-01  e=5.248E-13  Homo sapiens
  4lg1-assembly1_A  TM=7.040E-01  e=2.019E-12  Homo sapiens
  3g8a-assembly1_A  TM=6.541E-01  e=4.591E-06  Thermus thermophilus HB8

InterPro domains:
  IPR019410 Lysine methyltransferase [PF10294] (37-179)
  IPR019410 Lysine methyltransferase [PTHR14614] (36-201)
  IPR029063 S-adenosyl-L-methionine-dependent methyltransferase superfamily [G3DSA:3.40.50.150] (18-208)
  IPR029063 S-adenosyl-L-methionine-dependent methyltransferase superfamily [SSF53335] (42-163)

Solvent-accessible surface area (backbone atoms only — not comparable to full-atom values): 24813 Å² total; per-residue (Å²): 131,77,74,72,77,72,56,53,59,46,78,44,72,36,41,44,67,59,90,65,79,77,77,83,85,72,90,54,57,46,79,46,43,32,53,30,33,29,33,74,55,80,36,24,49,87,51,62,29,33,53,46,41,25,40,47,45,58,67,49,26,88,70,27,56,75,33,32,32,38,24,45,59,29,21,25,27,60,36,50,51,52,36,38,76,39,45,23,46,42,34,42,21,18,44,60,86,38,62,67,24,49,50,33,34,52,49,21,27,55,65,57,72,41,73,82,51,50,75,47,56,46,41,68,60,52,93,41,70,62,62,70,66,52,73,70,38,47,35,36,39,30,41,44,64,69,68,50,76,88,42,41,62,26,49,51,51,41,50,49,55,54,32,71,67,12,68,82,22,35,36,45,33,16,29,59,71,85,50,90,83,63,74,59,64,70,58,30,56,73,68,47,41,40,77,43,80,44,66,45,67,82,50,74,53,64,53,56,68,49,41,82,34,79,32,87,64,52,87,40,47,46,37,35,42,35,33,60,58,79,127,131,78,75,71,78,72,56,53,58,46,79,44,71,36,40,43,68,60,90,65,82,77,77,83,84,72,90,54,56,47,80,48,43,32,51,29,31,30,32,75,55,82,35,22,48,87,51,64,29,33,54,48,42,24,40,46,45,56,70,47,25,87,72,27,57,74,33,32,33,37,24,46,58,29,20,25,26,60,36,50,51,51,36,38,78,40,44,23,47,41,35,41,20,18,43,59,87,38,60,67,24,50,51,34,34,52,49,19,27,55,64,59,72,40,71,82,51,49,74,48,56,46,40,68,60,52,92,42,70,62,62,70,66,53,72,70,38,46,34,34,38,30,42,44,66,68,68,50,77,90,44,40,63,26,49,50,52,41,50,48,56,53,31,70,68,12,69,81,22,35,35,46,33,15,29,58,72,84,49,90,84,62,74,59,63,69,56,31,56,75,67,48,41,40,78,44,80,46,66,45,68,81,49,76,52,64,52,55,69,48,40,82,34,79,29,87,66,52,87,40,48,45,39,35,40,35,32,60,58,80,124

Sequence (462 aa):
MCEGEKSGFMVRQYTFGKETGENEDGRSELVVFIPEILNSQYGTYVWPCAVVLAQYVWFHRRELTGKKILEIGAGVSLPGVVAAKCGGEVILSDSAELPQCLENCHQSCQMNGILEVPVIGLTWGNIAPDLLALPPLDIILGSDVFYEPEDFEDVLSSVYFLMQKSSQAQFWTSYQVRSTNWSIEDLLYKWDLKCTDVPLMTFDAHSPHLAGSDLPGRHTVKMMIITANNIMCEGEKSGFMVRQYTFGKETGENEDGRSELVVFIPEILNSQYGTYVWPCAVVLAQYVWFHRRELTGKKILEIGAGVSLPGVVAAKCGGEVILSDSAELPQCLENCHQSCQMNGILEVPVIGLTWGNIAPDLLALPPLDIILGSDVFYEPEDFEDVLSSVYFLMQKSSQAQFWTSYQVRSTNWSIEDLLYKWDLKCTDVPLMTFDAHSPHLAGSDLPGRHTVKMMIITANNI

Secondary structure (DSSP, 8-state):
--------EEEEEEEEE---S---SS--EEEEEEEEEBP-STTSS--HHHHHHHHHHHHTGGG-TT-EEEESS-TT-HHHHHHHHTT-EEEEEE-TT-HHHHHHHHHHHHHTT-TTS-EEE--TT---HHHHTPPP-SEEEEES---SHHHHHHHHHHHHHHHHH-TT-EEEEEEE---TT---HHHHHHTTEEEEE--GGGGT--SSEETTEE-TTGGGEEEEEEEE---/--------EEEEEEEEE---S---SS--EEEEEEEEEBP-STTSS--HHHHHHHHHHHHTGGG-TT-EEEESS-TT-HHHHHHHHTT-EEEEEE-TT-HHHHHHHHHHHHHTT-TTS-EEE--TT---HHHHTPPP-SEEEEES---SHHHHHHHHHHHHHHHHH-TT-EEEEEEE---TT---HHHHHHTTEEEEE--GGGGT--SSEETTEE-TTGGGEEEEEEEE---

pLDDT: mean 88.36, std 15.11, range [19.14, 98.88]

Organism: NCBI:txid1415580

Foldseek 3Di:
DPPPLPFDWDKDKDKDADPDPDDDDDDRMDIDIDIDGWDSDQLGDDALQLLLLLLVCLLCLVVQAAFEEEEESCRLNSNQLSSVVSHHQYEYEYAPVCVVSQVSVCVSCVVSVNNVHHYDHDDFQDPDPVLVPDAQGAEYEYEAQPPDLVCLLSNVVSVLVSCVRVQNHKYKYKHFCPDPPDDCVVVCVVSQKDKAWDDSVVRPNPDCQGPNDGHPRSVRMTIMMMHHNDD/DPPPLPQDWDKDKDKDADPDPDDDDDDRMDIDIDIDGWDSDQLGDDALQLLLLLLVCLLCLVVQAAFEEEEESCRLNSNQLSSVVSHHQYEYEYAPVCVVSQVSVCVSCVVSVNNVHHYDHDDFQDPDPVLVPDAQGAEYEYEAQPPDLVCLLSNVVSVLVSCVRVQNHKYKYKHFCPDPPDDCVVVCVVSQKDKAWDDSVVRPNPDCQGPNDGHPRCVRMTIMMMHHNDD